Protein 1JI6 (pdb70)

Secondary structure (DSSP, 8-state):
-HHHHHHHHHHHHHHHTTSGGGGTTSSHHHHHHHHTS-TT-HHHHHHHHHTIIIII----HHHHHHHHHHHHHHHHHHHHHHHHHHHHHHS-GGG--HHHHHHHHHHHHHHHHHHHHHGGGGS-TT-HHHHHHHHHHHHHHHHHHHTHHHHHTTTTT--HHHHHHHHHHHHHHHHHHHHHHHHHHHHHHHHT--SSHHHHHHHHHHHHHHIIIIIHHHTTGGGG-TTTTTT-EE------EEPPPSS--TTTGGGSPPHHHHHTTSPPS---EEEEEEEEEEEEE--TTSTT-EEEEEEEEEEEEESTT----EEPPPEEPPPSS--EEEE-TT-EEEEEEEEEEEEE-TTS-EEEEEEEEEEEEEETTTTEEEEEEEE-S--SS-EEEEEHHHHS--S-SSS-HHHH--EEEEEEEEEEPSTT--EEEEEEEEETT--TT-BPPSSSEEEEEGGG-SEE-TTEEEE---SSSSS-EEEESS--S-SEEEEEB--HHHHS-EEEEEEEEEESS-EEEEEEETT--EEEEEE---S-TT----GGG-EEEE-S--EE--SS-EEEEEEE----TT--EEEEEEEEEE---

Nearest PDB structures (foldseek):
  1ji6-assembly1_A  TM=1.002E+00  e=0.000E+00  Bacillus thuringiensis
  6owk-assembly1_A  TM=9.479E-01  e=1.449E-57  Bacillus thuringiensis
  3eb7-assembly3_C  TM=9.322E-01  e=2.785E-53  Bacillus thuringiensis
  3eb7-assembly1_A  TM=9.259E-01  e=5.004E-53  Bacillus thuringiensis
  9buv-assembly1_A  TM=9.089E-01  e=1.122E-49  Bacillus thuringiensis

Organism: Bacillus thuringiensis (NCBI:txid1428)

B-factor: mean 31.9, std 12.59, range [3.58, 59.99]

Sequence (589 aa):
DAVGTGISVVGQILGVVGVPFAGALTSFYQSFLNTIWPSDADPWKAFMAQVEVLIDKKIEEYAKSKALAELQGLQNNFEDYVNALNSWKKTPLSLRSKRSQDRIRELFSQAESHFRNSMPSFAVSKFEVLFLPTYAQAANTHLLLLKDAQVFGEEWGYSSEDVAEFYHRQLKLTQQYTDHCVNWYNVGLNGLRGSTYDAWVKFNRFRREMTLTVLDLIVLFPFYDIRLYSKGVKTELTRDIFTDPIFSLNTLQEYGPTFLSIENSIRKPHLFDYLQGIEFHTRLQPGYFGKDSFNYWSGNYVETRPSIGSSKTITSPFYGDKSTEPVQKLSFDGQKVYRTIANTDVAAWPNGKVYLGVTKVDFSQYDDQKNETSTQTYDSKRNNGHVSAQDSIDQLPPETTDEPLEKAYSHQLNYAECFLMQDRRGTIPFFTWTHRSVDFFNTIDAEKITQLPVVKAYALSSGASIIEGPGFTGGNLLFLKESSNSIAKFKVTLNSAALLQRYRVRIRYASTTNLRLFVQNSNNDFLVIYINKTMNKDDDLTYQTFDLATTNSNMGFSGDKNELIIGAESFVSNEKIYIDKIEFIPVQL

Foldseek 3Di:
DQLLLLLQVLVLQLQLLQAFLSVLLHLSVVVVCVRCLDQVRPNQVCLLVVVCVLLVHHDDPVLVVLLVVLSNVLSVLSVVLSVLVVVVSPDDLVRDDLVSLVVSVVSLCVNLVSLVVSLVSLCDPPCHLSSQLVNQSSLLVSLLSLLNCVVCVVVSPHDPVRSVVSLVVLVVSLQVSLQSNLVSLCVSLVVLDDWFPVSQLSSQLSVQSSCSRHLSSSLSSVSNNCVVFRQGEQEFFFAKHWDGWWADCVVQRRFFDINCCVVVVDDAFAQDWAFFKKKWAKEKAAAPVRVQIWIATFWIKTWIAAFPPGGDIDIDDIFGDHHPDDIDMDTQHQKFFQKKWWWKAWHAHPVGQIAMHTQKMKGWIAHPVVRDIDIDMRGSPTHPDTDGTDIVCVSFPFNDDPDPCNGTGFWTWGDKHWDATPPRRGITIMTMITTPSDDSAQEDDLRGKYKDWQSSFRDADPQKDWHADSRNNSHIWIKGFWFFFFRTKHWHFYDPSQQVWKWWKKWKKFWQAWWWKWKAKPVGDIFIWTRGHQDHLPDDDGPSRIDIITGPDIGHDDDGGMMMGMGTDDDDGSIIMITTIMIIDTDDD

CATH classification: 1.20.190.10 (+2 more: 2.60.120.260, 2.100.10.10)

Structure (mmCIF, N/CA/C/O backbone):
data_1JI6
#
_entry.id   1JI6
#
_cell.length_a   122.440
_cell.length_b   131.810
_cell.length_c   105.700
_cell.angle_alpha   90.00
_cell.angle_beta   90.00
_cell.angle_gamma   90.00
#
_symmetry.space_group_name_H-M   'C 2 2 21'
#
loop_
_entity.id
_entity.type
_entity.pdbx_description
1 polymer 'PESTICIDIAL CRYSTAL PROTEIN CRY3BB'
2 water water
#
loop_
_atom_site.group_PDB
_atom_site.id
_atom_site.type_symbol
_atom_site.label_atom_id
_atom_site.label_alt_id
_atom_site.label_comp_id
_atom_site.label_asym_id
_atom_site.label_entity_id
_atom_site.label_seq_id
_atom_site.pdbx_PDB_ins_code
_atom_site.Cartn_x
_atom_site.Cartn_y
_atom_site.Cartn_z
_atom_site.occupancy
_atom_site.B_iso_or_equiv
_atom_site.auth_seq_id
_atom_site.auth_comp_id
_atom_site.auth_asym_id
_atom_site.auth_atom_id
_atom_site.pdbx_PDB_model_num
ATOM 1 N N . ASP A 1 1 ? 39.394 26.268 25.304 1.00 38.28 64 ASP A N 1
ATOM 2 C CA . ASP A 1 1 ? 38.061 26.294 24.617 1.00 42.80 64 ASP A CA 1
ATOM 3 C C . ASP A 1 1 ? 38.073 25.181 23.551 1.00 39.71 64 ASP A C 1
ATOM 4 O O . ASP A 1 1 ? 39.110 24.949 22.924 1.00 44.30 64 ASP A O 1
ATOM 9 N N . ALA A 1 2 ? 36.951 24.488 23.345 1.00 33.83 65 ALA A N 1
ATOM 10 C CA . ALA A 1 2 ? 36.912 23.414 22.358 1.00 27.62 65 ALA A CA 1
ATOM 11 C C . ALA A 1 2 ? 37.244 23.919 20.944 1.00 26.55 65 ALA A C 1
ATOM 12 O O . ALA A 1 2 ? 38.154 23.419 20.293 1.00 31.62 65 ALA A O 1
ATOM 14 N N . VAL A 1 3 ? 36.554 24.959 20.502 1.00 24.45 66 VAL A N 1
ATOM 15 C CA . VAL A 1 3 ? 36.792 25.547 19.183 1.00 23.79 66 VAL A CA 1
ATOM 16 C C . VAL A 1 3 ? 38.230 26.044 19.055 1.00 21.71 66 VAL A C 1
ATOM 17 O O . VAL A 1 3 ? 38.890 25.745 18.078 1.00 25.92 66 VAL A O 1
ATOM 21 N N . GLY A 1 4 ? 38.734 26.753 20.058 1.00 23.33 67 GLY A N 1
ATOM 22 C CA . GLY A 1 4 ? 40.107 27.248 20.008 1.00 22.11 67 GLY A CA 1
ATOM 23 C C . GLY A 1 4 ? 41.166 26.155 19.895 1.00 24.68 67 GLY A C 1
ATOM 24 O O . GLY A 1 4 ? 42.215 26.355 19.264 1.00 22.32 67 GLY A O 1
ATOM 25 N N . THR A 1 5 ? 40.908 24.998 20.511 1.00 24.41 68 THR A N 1
ATOM 26 C CA . THR A 1 5 ? 41.846 23.883 20.462 1.00 23.91 68 THR A CA 1
ATOM 27 C C . THR A 1 5 ? 41.733 23.333 19.060 1.00 21.64 68 THR A C 1
ATOM 28 O O . THR A 1 5 ? 42.735 23.198 18.374 1.00 19.18 68 THR A O 1
ATOM 32 N N . GLY A 1 6 ? 40.496 23.112 18.617 1.00 20.99 69 GLY A N 1
ATOM 33 C CA . GLY A 1 6 ? 40.249 22.593 17.280 1.00 22.25 69 GLY A CA 1
ATOM 34 C C . GLY A 1 6 ? 40.988 23.393 16.221 1.00 21.19 69 GLY A C 1
ATOM 35 O O . GLY A 1 6 ? 41.732 22.855 15.399 1.00 25.34 69 GLY A O 1
ATOM 36 N N . ILE A 1 7 ? 40.792 24.698 16.272 1.00 17.46 70 ILE A N 1
ATOM 37 C CA . ILE A 1 7 ? 41.408 25.627 15.361 1.00 12.77 70 ILE A CA 1
ATOM 38 C C . ILE A 1 7 ? 42.903 25.542 15.479 1.00 14.04 70 ILE A C 1
ATOM 39 O O . ILE A 1 7 ? 43.608 25.627 14.485 1.00 13.60 70 ILE A O 1
ATOM 44 N N . SER A 1 8 ? 43.393 25.340 16.688 1.00 17.11 71 SER A N 1
ATOM 45 C CA . SER A 1 8 ? 44.821 25.265 16.881 1.00 19.20 71 SER A CA 1
ATOM 46 C C . SER A 1 8 ? 45.434 23.981 16.329 1.00 19.89 71 SER A C 1
ATOM 47 O O . SER A 1 8 ? 46.544 23.987 15.803 1.00 24.73 71 SER A O 1
ATOM 50 N N . VAL A 1 9 ? 44.725 22.876 16.489 1.00 19.39 72 VAL A N 1
ATOM 51 C CA . VAL A 1 9 ? 45.157 21.569 16.003 1.00 19.09 72 VAL A CA 1
ATOM 52 C C . VAL A 1 9 ? 45.186 21.578 14.464 1.00 23.29 72 VAL A C 1
ATOM 53 O O . VAL A 1 9 ? 46.179 21.159 13.866 1.00 29.12 72 VAL A O 1
ATOM 57 N N . VAL A 1 10 ? 44.115 22.070 13.828 1.00 19.88 73 VAL A N 1
ATOM 58 C CA . VAL A 1 10 ? 44.048 22.128 12.373 1.00 18.34 73 VAL A CA 1
ATOM 59 C C . VAL A 1 10 ? 45.164 23.002 11.802 1.00 19.27 73 VAL A C 1
ATOM 60 O O . VAL A 1 10 ? 45.592 22.810 10.671 1.00 24.19 73 VAL A O 1
ATOM 64 N N . GLY A 1 11 ? 45.618 23.973 12.574 1.00 19.98 74 GLY A N 1
ATOM 65 C CA . GLY A 1 11 ? 46.716 24.804 12.139 1.00 16.95 74 GLY A CA 1
ATOM 66 C C . GLY A 1 11 ? 48.019 24.027 12.263 1.00 21.14 74 GLY A C 1
ATOM 67 O O . GLY A 1 11 ? 48.908 24.207 11.445 1.00 23.46 74 GLY A O 1
ATOM 68 N N . GLN A 1 12 ? 48.170 23.193 13.293 1.00 21.47 75 GLN A N 1
ATOM 69 C CA . GLN A 1 12 ? 49.415 22.409 13.455 1.00 25.72 75 GLN A CA 1
ATOM 70 C C . GLN A 1 12 ? 49.530 21.310 12.403 1.00 25.42 75 GLN A C 1
ATOM 71 O O . GLN A 1 12 ? 50.581 21.129 11.788 1.00 27.28 75 GLN A O 1
ATOM 77 N N . ILE A 1 13 ? 48.437 20.583 12.200 1.00 23.75 76 ILE A N 1
ATOM 78 C CA . ILE A 1 13 ? 48.381 19.518 11.207 1.00 23.59 76 ILE A CA 1
ATOM 79 C C . ILE A 1 13 ? 48.599 20.081 9.755 1.00 25.56 76 ILE A C 1
ATOM 80 O O . ILE A 1 13 ? 49.355 19.495 8.971 1.00 24.84 76 ILE A O 1
ATOM 85 N N . LEU A 1 14 ? 47.955 21.201 9.399 1.00 17.86 77 LEU A N 1
ATOM 86 C CA . LEU A 1 14 ? 48.124 21.793 8.069 1.00 18.99 77 LEU A CA 1
ATOM 87 C C . LEU A 1 14 ? 49.610 22.023 7.766 1.00 24.90 77 LEU A C 1
ATOM 88 O O . LEU A 1 14 ? 50.082 21.831 6.629 1.00 27.06 77 LEU A O 1
ATOM 93 N N . GLY A 1 15 ? 50.341 22.466 8.776 1.00 21.58 78 GLY A N 1
ATOM 94 C CA . GLY A 1 15 ? 51.752 22.702 8.586 1.00 24.48 78 GLY A CA 1
ATOM 95 C C . GLY A 1 15 ? 52.556 21.413 8.556 1.00 29.28 78 GLY A C 1
ATOM 96 O O . GLY A 1 15 ? 53.507 21.303 7.785 1.00 33.52 78 GLY A O 1
ATOM 97 N N . VAL A 1 16 ? 52.195 20.437 9.396 1.00 27.33 79 VAL A N 1
ATOM 98 C CA . VAL A 1 16 ? 52.932 19.174 9.444 1.00 20.96 79 VAL A CA 1
ATOM 99 C C . VAL A 1 16 ? 52.773 18.420 8.122 1.00 24.08 79 VAL A C 1
ATOM 100 O O . VAL A 1 16 ? 53.728 17.866 7.586 1.00 25.77 79 VAL A O 1
ATOM 104 N N . VAL A 1 17 ? 51.581 18.502 7.552 1.00 19.67 80 VAL A N 1
ATOM 105 C CA . VAL A 1 17 ? 51.270 17.859 6.290 1.00 20.10 80 VAL A CA 1
ATOM 106 C C . VAL A 1 17 ? 52.116 18.416 5.131 1.00 19.99 80 VAL A C 1
ATOM 107 O O . VAL A 1 17 ? 52.299 17.761 4.106 1.00 24.53 80 VAL A O 1
ATOM 111 N N . GLY A 1 18 ? 52.629 19.629 5.310 1.00 18.71 81 GLY A N 1
ATOM 112 C CA . GLY A 1 18 ? 53.452 20.276 4.309 1.00 13.72 81 GLY A CA 1
ATOM 113 C C . GLY A 1 18 ? 54.902 19.890 4.443 1.00 14.86 81 GLY A C 1
ATOM 114 O O . GLY A 1 18 ? 55.760 20.365 3.700 1.00 17.25 81 GLY A O 1
ATOM 115 N N . VAL A 1 19 ? 55.180 19.013 5.392 1.00 14.97 82 VAL A N 1
ATOM 116 C CA . VAL A 1 19 ? 56.536 18.539 5.640 1.00 15.97 82 VAL A CA 1
ATOM 117 C C . VAL A 1 19 ? 56.609 17.124 5.114 1.00 16.39 82 VAL A C 1
ATOM 118 O O . VAL A 1 19 ? 55.699 16.341 5.313 1.00 15.99 82 VAL A O 1
ATOM 122 N N . PRO A 1 20 ? 57.709 16.765 4.471 1.00 17.54 83 PRO A N 1
ATOM 123 C CA . PRO A 1 20 ? 57.856 15.417 3.933 1.00 21.54 83 PRO A CA 1
ATOM 124 C C . PRO A 1 20 ? 57.531 14.394 4.989 1.00 23.88 83 PRO A C 1
ATOM 125 O O . PRO A 1 20 ? 57.877 14.580 6.165 1.00 28.92 83 PRO A O 1
ATOM 129 N N . PHE A 1 21 ? 56.859 13.331 4.553 1.00 24.40 84 PHE A N 1
ATOM 130 C CA . PHE A 1 21 ? 56.443 12.229 5.395 1.00 23.86 84 PHE A CA 1
ATOM 131 C C . PHE A 1 21 ? 55.501 12.680 6.476 1.00 26.43 84 PHE A C 1
ATOM 132 O O . PHE A 1 21 ? 55.484 12.102 7.556 1.00 27.51 84 PHE A O 1
ATOM 140 N N . ALA A 1 22 ? 54.705 13.704 6.180 1.00 28.48 85 ALA A N 1
ATOM 141 C CA . ALA A 1 22 ? 53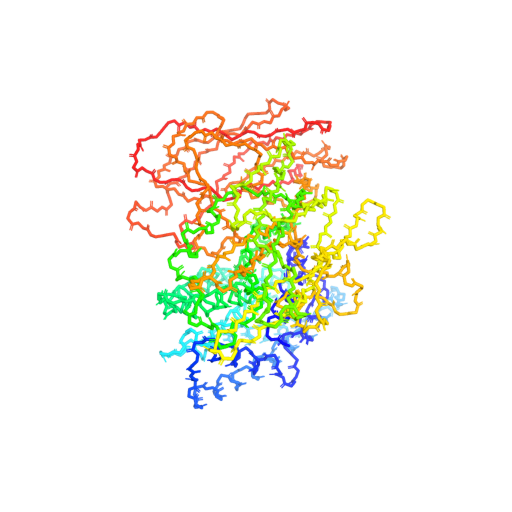.769 14.243 7.153 1.00 23.07 85 ALA A CA 1
ATOM 142 C C . ALA A 1 22 ? 54.549 14.571 8.446 1.00 23.54 85 ALA A C 1
ATOM 143 O O . ALA A 1 22 ? 54.126 14.231 9.551 1.00 24.32 85 ALA A O 1
ATOM 145 N N . GLY A 1 23 ? 55.711 15.207 8.276 1.00 24.62 86 GLY A N 1
ATOM 146 C CA . GLY A 1 23 ? 56.543 15.615 9.399 1.00 21.10 86 GLY A CA 1
ATOM 147 C C . GLY A 1 23 ? 56.995 14.526 10.343 1.00 23.39 86 GLY A C 1
ATOM 148 O O . GLY A 1 23 ? 57.447 14.817 11.431 1.00 25.59 86 GLY A O 1
ATOM 149 N N . ALA A 1 24 ? 56.927 13.275 9.909 1.00 23.23 87 ALA A N 1
ATOM 150 C CA . ALA A 1 24 ? 57.314 12.143 10.737 1.00 23.27 87 ALA A CA 1
ATOM 151 C C . ALA A 1 24 ? 58.724 12.191 11.249 1.00 26.90 87 ALA A C 1
ATOM 152 O O . ALA A 1 24 ? 59.029 11.486 12.203 1.00 30.13 87 ALA A O 1
ATOM 154 N N . LEU A 1 25 ? 59.587 12.998 10.634 1.00 22.99 88 LEU A N 1
ATOM 155 C CA . LEU A 1 25 ? 60.965 13.082 11.090 1.00 25.11 88 LEU A CA 1
ATOM 156 C C . LEU A 1 25 ? 61.312 14.346 11.854 1.00 31.86 88 LEU A C 1
ATOM 157 O O . LEU A 1 25 ? 62.498 14.618 12.102 1.00 36.60 88 LEU A O 1
ATOM 162 N N . THR A 1 26 ? 60.289 15.101 12.253 1.00 31.46 89 THR A N 1
ATOM 163 C CA . THR A 1 26 ? 60.479 16.349 12.999 1.00 28.60 89 THR A CA 1
ATOM 164 C C . THR A 1 26 ? 60.019 16.164 14.459 1.00 28.64 89 THR A C 1
ATOM 165 O O . THR A 1 26 ? 59.755 15.035 14.893 1.00 26.52 89 THR A O 1
ATOM 169 N N . SER A 1 27 ? 59.919 17.251 15.221 1.00 28.41 90 SER A N 1
ATOM 170 C CA . SER A 1 27 ? 59.498 17.124 16.622 1.00 30.98 90 SER A CA 1
ATOM 171 C C . SER A 1 27 ? 58.052 17.530 16.875 1.00 28.20 90 SER A C 1
ATOM 172 O O . SER A 1 27 ? 57.673 17.843 17.991 1.00 27.89 90 SER A O 1
ATOM 175 N N . PHE A 1 28 ? 57.253 17.493 15.820 1.00 25.94 91 PHE A N 1
ATOM 176 C CA . PHE A 1 28 ? 55.851 17.823 15.888 1.00 25.61 91 PHE A CA 1
ATOM 177 C C . PHE A 1 28 ? 55.171 17.162 17.084 1.00 25.80 91 PHE A C 1
ATOM 178 O O . PHE A 1 28 ? 54.473 17.843 17.835 1.00 35.87 91 PHE A O 1
ATOM 186 N N . TYR A 1 29 ? 55.404 15.872 17.315 1.00 23.14 92 TYR A N 1
ATOM 187 C CA . TYR A 1 29 ? 54.735 15.185 18.428 1.00 24.89 92 TYR A CA 1
ATOM 188 C C . TYR A 1 29 ? 54.756 15.880 19.778 1.00 25.67 92 TYR A C 1
ATOM 189 O O . TYR A 1 29 ? 53.822 15.723 20.570 1.00 24.26 92 TYR A O 1
ATOM 198 N N . GLN A 1 30 ? 55.791 16.677 20.020 1.00 28.20 93 GLN A N 1
ATOM 199 C CA . GLN A 1 30 ? 55.913 17.423 21.268 1.00 33.50 93 GLN A CA 1
ATOM 200 C C . GLN A 1 30 ? 54.809 18.467 21.382 1.00 33.40 93 GLN A C 1
ATOM 201 O O . GLN A 1 30 ? 54.144 18.544 22.423 1.00 35.50 93 GLN A O 1
ATOM 207 N N . SER A 1 31 ? 54.594 19.258 20.326 1.00 28.69 94 SER A N 1
ATOM 208 C CA . SER A 1 31 ? 53.538 20.272 20.360 1.00 25.67 94 SER A CA 1
ATOM 209 C C . SER A 1 31 ? 52.193 19.588 20.425 1.00 27.08 94 SER A C 1
ATOM 210 O O . SER A 1 31 ? 51.350 19.932 21.264 1.00 25.27 94 SER A O 1
ATOM 213 N N . PHE A 1 32 ? 52.021 18.588 19.561 1.00 26.01 95 PHE A N 1
ATOM 214 C CA . PHE A 1 32 ? 50.784 17.826 19.506 1.00 25.03 95 PHE A CA 1
ATOM 215 C C . PHE A 1 32 ? 50.406 17.247 20.901 1.00 25.13 95 PHE A C 1
ATOM 216 O O . PHE A 1 32 ? 49.237 17.289 21.291 1.00 25.28 95 PHE A O 1
ATOM 224 N N . LEU A 1 33 ? 51.384 16.761 21.671 1.00 26.14 96 LEU A N 1
ATOM 225 C CA . LEU A 1 33 ? 51.110 16.235 23.016 1.00 23.97 96 LEU A CA 1
ATOM 226 C C . LEU A 1 33 ? 50.594 17.321 23.947 1.00 25.43 96 LEU A C 1
ATOM 227 O O . LEU A 1 33 ? 49.590 17.126 24.644 1.00 24.02 96 LEU A O 1
ATOM 232 N N . ASN A 1 34 ? 51.268 18.468 23.962 1.00 27.82 97 ASN A N 1
ATOM 233 C CA . ASN A 1 34 ? 50.844 19.553 24.842 1.00 31.00 97 ASN A CA 1
ATOM 234 C C . ASN A 1 34 ? 49.428 20.005 24.524 1.00 34.58 97 ASN A C 1
ATOM 235 O O . ASN A 1 34 ? 48.642 20.309 25.424 1.00 37.95 97 ASN A O 1
ATOM 240 N N . THR A 1 35 ? 49.102 20.048 23.240 1.00 32.09 98 THR A N 1
ATOM 241 C CA . THR A 1 35 ? 47.807 20.516 22.824 1.00 30.09 98 THR A CA 1
ATOM 242 C C . THR A 1 35 ? 46.642 19.533 22.921 1.00 27.51 98 THR A C 1
ATOM 243 O O . THR A 1 35 ? 45.615 19.874 23.479 1.00 27.85 98 THR A O 1
ATOM 247 N N . ILE A 1 36 ? 46.789 18.315 22.418 1.00 26.60 99 ILE A N 1
ATOM 248 C CA . ILE A 1 36 ? 45.693 17.348 22.473 1.00 22.31 99 ILE A CA 1
ATOM 249 C C . ILE A 1 36 ? 45.830 16.262 23.565 1.00 27.12 99 ILE A C 1
ATOM 250 O O . ILE A 1 36 ? 44.828 15.861 24.178 1.00 22.77 99 ILE A O 1
ATOM 255 N N . TRP A 1 37 ? 47.054 15.824 23.872 1.00 28.34 100 TRP A N 1
ATOM 256 C CA . TRP A 1 37 ? 47.205 14.777 24.894 1.00 32.41 100 TRP A CA 1
ATOM 257 C C . TRP A 1 37 ? 47.899 15.181 26.198 1.00 33.67 100 TRP A C 1
ATOM 258 O O . TRP A 1 37 ? 48.764 14.463 26.687 1.00 30.53 100 TRP A O 1
ATOM 269 N N . PRO A 1 38 ? 47.453 16.289 26.821 1.00 38.86 101 PRO A N 1
ATOM 270 C CA . PRO A 1 38 ? 48.068 16.730 28.070 1.00 42.87 101 PRO A CA 1
ATOM 271 C C . PRO A 1 38 ? 47.636 15.782 29.188 1.00 45.27 101 PRO A C 1
ATOM 272 O O . PRO A 1 38 ? 46.549 15.185 29.112 1.00 47.69 101 PRO A O 1
ATOM 276 N N . SER A 1 39 ? 48.475 15.669 30.223 1.00 47.38 102 SER A N 1
ATOM 277 C CA . SER A 1 39 ? 48.225 14.781 31.358 1.00 48.96 102 SER A CA 1
ATOM 278 C C . SER A 1 39 ? 46.881 14.965 32.074 1.00 50.06 102 SER A C 1
ATOM 279 O O . SER A 1 39 ? 46.228 13.984 32.431 1.00 51.87 102 SER A O 1
ATOM 282 N N . ASP A 1 40 ? 46.460 16.206 32.287 1.00 48.71 103 ASP A N 1
ATOM 283 C CA . ASP A 1 40 ? 45.190 16.466 32.966 1.00 51.21 103 ASP A CA 1
ATOM 284 C C . ASP A 1 40 ? 43.923 16.163 32.153 1.00 50.51 103 ASP A C 1
ATOM 285 O O . ASP A 1 40 ? 42.820 16.208 32.695 1.00 54.33 103 ASP A O 1
ATOM 290 N N . ALA A 1 41 ? 44.075 15.918 30.855 1.00 47.94 104 ALA A N 1
ATOM 291 C CA . ALA A 1 41 ? 42.950 15.608 29.967 1.00 43.51 104 ALA A CA 1
ATOM 292 C C . ALA A 1 41 ? 41.867 16.671 29.930 1.00 41.50 104 ALA A C 1
ATOM 293 O O . ALA A 1 41 ? 40.688 16.374 29.703 1.00 37.86 104 ALA A O 1
ATOM 295 N N . ASP A 1 42 ? 42.270 17.919 30.124 1.00 41.58 105 ASP A N 1
ATOM 296 C CA . ASP A 1 42 ? 41.317 19.017 30.067 1.00 42.18 105 ASP A CA 1
ATOM 297 C C . ASP A 1 42 ? 40.633 19.118 28.697 1.00 38.13 105 ASP A C 1
ATOM 298 O O . ASP A 1 42 ? 39.392 19.165 28.614 1.00 37.81 105 ASP A O 1
ATOM 303 N N . PRO A 1 43 ? 41.425 19.066 27.608 1.00 32.87 106 PRO A N 1
ATOM 304 C CA . PRO A 1 43 ? 40.856 19.161 26.258 1.00 28.69 106 PRO A CA 1
ATOM 305 C C . PRO A 1 43 ? 39.632 18.265 26.041 1.00 28.67 106 PRO A C 1
ATOM 306 O O . PRO A 1 43 ? 38.622 18.692 25.493 1.00 37.17 106 PRO A O 1
ATOM 310 N N . TRP A 1 44 ? 39.715 17.030 26.504 1.00 24.16 107 TRP A N 1
ATOM 311 C CA . TRP A 1 44 ? 38.645 16.073 26.316 1.00 23.99 107 TRP A CA 1
ATOM 312 C C . TRP A 1 44 ? 37.340 16.448 26.961 1.00 23.95 107 TRP A C 1
ATOM 313 O O . TRP A 1 44 ? 36.293 16.402 26.321 1.00 20.88 107 TRP A O 1
ATOM 324 N N . LYS A 1 45 ? 37.402 16.892 28.204 1.00 30.12 108 LYS A N 1
ATOM 325 C CA . LYS A 1 45 ? 36.188 17.276 28.909 1.00 32.08 108 LYS A CA 1
ATOM 326 C C . LYS A 1 45 ? 35.508 18.395 28.136 1.00 28.67 108 LYS A C 1
ATOM 327 O O . LYS A 1 45 ? 34.282 18.500 28.136 1.00 29.74 108 LYS A O 1
ATOM 333 N N . ALA A 1 46 ? 36.314 19.194 27.445 1.00 24.25 109 ALA A N 1
ATOM 334 C CA . ALA A 1 46 ? 35.820 20.298 26.621 1.00 25.75 109 ALA A CA 1
ATOM 335 C C . ALA A 1 46 ? 35.097 19.798 25.365 1.00 26.23 109 ALA A C 1
ATOM 336 O O . ALA A 1 46 ? 34.065 20.345 24.967 1.00 29.00 109 ALA A O 1
ATOM 338 N N . PHE A 1 47 ? 35.666 18.798 24.707 1.00 23.26 110 PHE A N 1
ATOM 339 C CA . PHE A 1 47 ? 35.032 18.241 23.532 1.00 21.70 110 PHE A CA 1
ATOM 340 C C . PHE A 1 47 ? 33.792 17.466 23.965 1.00 26.06 110 PHE A C 1
ATOM 341 O O . PHE A 1 47 ? 32.770 17.509 23.298 1.00 30.26 110 PHE A O 1
ATOM 349 N N . MET A 1 48 ? 33.892 16.773 25.097 1.00 28.93 111 MET A N 1
ATOM 350 C CA . MET A 1 48 ? 32.796 15.987 25.655 1.00 30.09 111 MET A CA 1
ATOM 351 C C . MET A 1 48 ? 31.620 16.868 26.060 1.00 32.77 111 MET A C 1
ATOM 352 O O . MET A 1 48 ? 30.493 16.378 26.172 1.00 38.07 111 MET A O 1
ATOM 357 N N . ALA A 1 49 ? 31.884 18.154 26.308 1.00 33.77 112 ALA A N 1
ATOM 358 C CA . ALA A 1 49 ? 30.848 19.110 26.733 1.00 33.90 112 ALA A CA 1
ATOM 359 C C . ALA A 1 49 ? 30.384 20.035 25.606 1.00 34.28 112 ALA A C 1
ATOM 360 O O . ALA A 1 49 ? 29.295 20.632 25.672 1.00 33.77 112 ALA A O 1
ATOM 362 N N . GLN A 1 50 ? 31.186 20.091 24.549 1.00 28.26 113 GLN A N 1
ATOM 363 C CA . GLN A 1 50 ? 30.920 20.971 23.444 1.00 21.99 113 GLN A CA 1
ATOM 364 C C . GLN A 1 50 ? 29.602 20.775 22.729 1.00 21.37 113 GLN A C 1
ATOM 365 O O . GLN A 1 50 ? 28.895 21.728 22.428 1.00 19.15 113 GLN A O 1
ATOM 371 N N . VAL A 1 51 ? 29.246 19.538 22.465 1.00 23.20 114 VAL A N 1
ATOM 372 C CA . VAL A 1 51 ? 28.035 19.311 21.720 1.00 22.12 114 VAL A CA 1
ATOM 373 C C . VAL A 1 51 ? 26.794 19.261 22.604 1.00 25.97 114 VAL A C 1
ATOM 374 O O . VAL A 1 51 ? 25.705 19.604 22.154 1.00 29.44 114 VAL A O 1
ATOM 378 N N . GLU A 1 52 ? 26.953 18.882 23.865 1.00 26.65 115 GLU A N 1
ATOM 379 C CA . GLU A 1 52 ? 25.827 18.838 24.779 1.00 23.11 115 GLU A CA 1
ATOM 380 C C . GLU A 1 52 ? 25.204 20.216 24.722 1.00 25.41 115 GLU A C 1
ATOM 381 O O . GLU A 1 52 ? 24.001 20.348 24.532 1.00 23.81 115 GLU A O 1
ATOM 387 N N . VAL A 1 53 ? 26.067 21.233 24.769 1.00 26.44 116 VAL A N 1
ATOM 388 C CA . VAL A 1 53 ? 25.684 22.658 24.708 1.00 28.12 116 VAL A CA 1
ATOM 389 C C . VAL A 1 53 ? 25.039 23.082 23.358 1.00 33.20 116 VAL A C 1
ATOM 390 O O . VAL A 1 53 ? 24.259 24.047 23.305 1.00 33.06 116 VAL A O 1
ATOM 394 N N . LEU A 1 54 ? 25.375 22.377 22.276 1.00 35.73 117 LEU A N 1
ATOM 395 C CA . LEU A 1 54 ? 24.844 22.695 20.951 1.00 34.21 117 LEU A CA 1
ATOM 396 C C . LEU A 1 54 ? 23.504 22.055 20.650 1.00 33.70 117 LEU A C 1
ATOM 397 O O . LEU A 1 54 ? 22.643 22.694 20.053 1.00 37.67 117 LEU A O 1
ATOM 402 N N . ILE A 1 55 ? 23.321 20.791 20.995 1.00 31.44 118 ILE A N 1
ATOM 403 C CA . ILE A 1 55 ? 22.034 20.184 20.715 1.00 32.62 118 ILE A CA 1
ATOM 404 C C . ILE A 1 55 ? 21.190 20.203 21.971 1.00 34.57 118 ILE A C 1
ATOM 405 O O . ILE A 1 55 ? 20.021 19.834 21.953 1.00 34.51 118 ILE A O 1
ATOM 410 N N . ASP A 1 56 ? 21.780 20.682 23.054 1.00 39.29 119 ASP A N 1
ATOM 411 C CA . ASP A 1 56 ? 21.100 20.736 24.341 1.00 47.69 119 ASP A CA 1
ATOM 412 C C . ASP A 1 56 ? 20.657 19.370 24.901 1.00 48.11 119 ASP A C 1
ATOM 413 O O . ASP A 1 56 ? 19.516 19.176 25.338 1.00 50.29 119 ASP A O 1
ATOM 418 N N . LYS A 1 57 ? 21.497 18.480 24.806 1.00 46.10 120 LYS A N 1
ATOM 419 C CA . LYS A 1 57 ? 21.352 17.090 25.257 1.00 46.40 120 LYS A CA 1
ATOM 420 C C . LYS A 1 57 ? 22.557 16.705 26.091 1.00 44.53 120 LYS A C 1
ATOM 421 O O . LYS A 1 57 ? 23.541 17.455 26.171 1.00 40.90 120 LYS A O 1
ATOM 427 N N . LYS A 1 58 ? 22.426 15.477 26.619 1.00 46.34 121 LYS A N 1
ATOM 428 C CA . LYS A 1 58 ? 23.537 15.052 27.480 1.00 50.06 121 LYS A CA 1
ATOM 429 C C . LYS A 1 58 ? 23.875 13.579 27.240 1.00 47.85 121 LYS A C 1
ATOM 430 O O . LYS A 1 58 ? 23.007 12.788 26.823 1.00 49.55 121 LYS A O 1
ATOM 436 N N . ILE A 1 59 ? 25.144 13.297 27.513 1.00 45.45 122 ILE A N 1
ATOM 437 C CA . ILE A 1 59 ? 25.709 11.944 27.449 1.00 45.25 122 ILE A CA 1
ATOM 438 C C . ILE A 1 59 ? 25.600 11.307 28.827 1.00 44.78 122 ILE A C 1
ATOM 439 O O . ILE A 1 59 ? 26.016 11.910 29.832 1.00 42.17 122 ILE A O 1
ATOM 444 N N . GLU A 1 60 ? 24.991 10.194 28.921 1.00 43.75 123 GLU A N 1
ATOM 445 C CA . GLU A 1 60 ? 24.837 9.609 30.230 1.00 48.50 123 GLU A CA 1
ATOM 446 C C . GLU A 1 60 ? 26.192 9.459 30.898 1.00 49.01 123 GLU A C 1
ATOM 447 O O . GLU A 1 60 ? 27.219 9.328 30.231 1.00 50.84 123 GLU A O 1
ATOM 453 N N . GLU A 1 61 ? 26.169 9.472 32.224 1.00 49.64 124 GLU A N 1
ATOM 454 C CA . GLU A 1 61 ? 27.361 9.337 33.040 1.00 51.78 124 GLU A CA 1
ATOM 455 C C . GLU A 1 61 ? 28.188 8.089 32.709 1.00 48.22 124 GLU A C 1
ATOM 456 O O . GLU A 1 61 ? 29.405 8.190 32.543 1.00 46.30 124 GLU A O 1
ATOM 462 N N . TYR A 1 62 ? 27.549 6.921 32.629 1.00 45.91 125 TYR A N 1
ATOM 463 C CA . TYR A 1 62 ? 28.278 5.693 32.330 1.00 47.30 125 TYR A CA 1
ATOM 464 C C . TYR A 1 62 ? 29.144 5.890 31.106 1.00 46.76 125 TYR A C 1
ATOM 465 O O . TYR A 1 62 ? 30.369 5.912 31.193 1.00 46.68 125 TYR A O 1
ATOM 474 N N . ALA A 1 63 ? 28.481 6.209 30.003 1.00 44.38 126 ALA A N 1
ATOM 475 C CA . ALA A 1 63 ? 29.113 6.396 28.724 1.00 38.31 126 ALA A CA 1
ATOM 476 C C . ALA A 1 63 ? 30.217 7.438 28.771 1.00 37.95 126 ALA A C 1
ATOM 477 O O . ALA A 1 63 ? 31.296 7.227 28.227 1.00 40.84 126 ALA A O 1
ATOM 479 N N . LYS A 1 64 ? 29.975 8.522 29.493 1.00 36.88 127 LYS A N 1
ATOM 480 C CA . LYS A 1 64 ? 30.922 9.624 29.595 1.00 36.23 127 LYS A CA 1
ATOM 481 C C . LYS A 1 64 ? 32.177 9.303 30.432 1.00 36.66 127 LYS A C 1
ATOM 482 O O . LYS A 1 64 ? 33.275 9.773 30.124 1.00 38.87 127 LYS A O 1
ATOM 488 N N . SER A 1 65 ? 32.058 8.483 31.469 1.00 37.99 128 SER A N 1
ATOM 489 C CA . SER A 1 65 ? 33.250 8.194 32.263 1.00 39.43 128 SER A CA 1
ATOM 490 C C . SER A 1 65 ? 34.093 7.104 31.614 1.00 36.28 128 SER A C 1
ATOM 491 O O . SER A 1 65 ? 35.324 7.125 31.682 1.00 35.96 128 SER A O 1
ATOM 494 N N . LYS A 1 66 ? 33.421 6.187 30.932 1.00 34.47 129 LYS A N 1
ATOM 495 C CA . LYS A 1 66 ? 34.097 5.103 30.238 1.00 35.70 129 LYS A CA 1
ATOM 496 C C . LYS A 1 66 ? 35.006 5.750 29.177 1.00 32.44 129 LYS A C 1
ATOM 497 O O . LYS A 1 66 ? 36.195 5.427 29.069 1.00 31.48 129 LYS A O 1
ATOM 503 N N . ALA A 1 67 ? 34.458 6.718 28.449 1.00 28.75 130 ALA A N 1
ATOM 504 C CA . ALA A 1 67 ? 35.215 7.417 27.426 1.00 22.67 130 ALA A CA 1
ATOM 505 C C . ALA A 1 67 ? 36.432 8.109 28.026 1.00 21.42 130 ALA A C 1
ATOM 506 O O . ALA A 1 67 ? 37.532 7.944 27.522 1.00 24.53 130 ALA A O 1
ATOM 508 N N . LEU A 1 68 ? 36.262 8.878 29.094 1.00 22.00 131 LEU A N 1
ATOM 509 C CA . LEU A 1 68 ? 37.418 9.535 29.708 1.00 19.76 131 LEU A CA 1
ATOM 510 C C . LEU A 1 68 ? 38.502 8.543 30.166 1.00 21.53 131 LEU A C 1
ATOM 511 O O . LEU A 1 68 ? 39.701 8.849 30.169 1.00 25.62 131 LEU A O 1
ATOM 516 N N . ALA A 1 69 ? 38.071 7.354 30.560 1.00 20.98 132 ALA A N 1
ATOM 517 C CA . ALA A 1 69 ? 38.982 6.303 31.007 1.00 22.74 132 ALA A CA 1
ATOM 518 C C . ALA A 1 69 ? 39.814 5.769 29.843 1.00 25.65 132 ALA A C 1
ATOM 519 O O . ALA A 1 69 ? 41.048 5.647 29.954 1.00 28.76 132 ALA A O 1
ATOM 521 N N . GLU A 1 70 ? 39.133 5.413 28.750 1.00 20.78 133 GLU A N 1
ATOM 522 C CA . GLU A 1 70 ? 39.811 4.917 27.565 1.00 15.85 133 GLU A CA 1
ATOM 523 C C . GLU A 1 70 ? 40.812 5.951 27.134 1.00 18.96 133 GLU A C 1
ATOM 524 O O . GLU A 1 70 ? 41.963 5.629 26.837 1.00 22.68 133 GLU A O 1
ATOM 530 N N . LEU A 1 71 ? 40.383 7.210 27.179 1.00 22.58 134 LEU A N 1
ATOM 531 C CA . LEU A 1 71 ? 41.227 8.353 26.821 1.00 24.49 134 LEU A CA 1
ATOM 532 C C . LEU A 1 71 ? 42.446 8.488 27.742 1.00 25.41 134 LEU A C 1
ATOM 533 O O . LEU A 1 71 ? 43.498 8.955 27.307 1.00 29.24 134 LEU A O 1
ATOM 538 N N . GLN A 1 72 ? 42.320 8.088 29.007 1.00 25.84 135 GLN A N 1
ATOM 539 C CA . GLN A 1 72 ? 43.455 8.176 29.919 1.00 24.80 135 GLN A CA 1
ATOM 540 C C . GLN A 1 72 ? 44.491 7.142 29.542 1.00 21.70 135 GLN A C 1
ATOM 541 O O . GLN A 1 72 ? 45.695 7.423 29.550 1.00 22.51 135 GLN A O 1
ATOM 547 N N . GLY A 1 73 ? 44.027 5.936 29.239 1.00 18.49 136 GLY A N 1
ATOM 548 C CA . GLY A 1 73 ? 44.943 4.879 28.827 1.00 21.88 136 GLY A CA 1
ATOM 549 C C . GLY A 1 73 ? 45.642 5.201 27.505 1.00 21.64 136 GLY A C 1
ATOM 550 O O . GLY A 1 73 ? 46.825 4.933 27.334 1.00 24.29 136 GLY A O 1
ATOM 551 N N . LEU A 1 74 ? 44.905 5.810 26.585 1.00 15.88 137 LEU A N 1
ATOM 552 C CA . LEU A 1 74 ? 45.435 6.187 25.287 1.00 18.30 137 LEU A CA 1
ATOM 553 C C . LEU A 1 74 ? 46.511 7.256 25.403 1.00 16.22 137 LEU A C 1
ATOM 554 O O . LEU A 1 74 ? 47.553 7.167 24.766 1.00 20.88 137 LEU A O 1
ATOM 559 N N . GLN A 1 75 ? 46.267 8.273 26.214 1.00 18.13 138 GLN A N 1
ATOM 560 C CA . GLN A 1 75 ? 47.249 9.340 26.373 1.00 20.64 138 GLN A CA 1
ATOM 561 C C . GLN A 1 75 ? 48.548 8.745 26.877 1.00 23.24 138 GLN A C 1
ATOM 562 O O . GLN A 1 75 ? 49.623 9.033 26.361 1.00 23.39 138 GLN A O 1
ATOM 568 N N . ASN A 1 76 ? 48.433 7.837 27.832 1.00 23.15 139 ASN A N 1
ATOM 569 C CA . ASN A 1 76 ? 49.607 7.210 28.399 1.00 23.86 139 ASN A CA 1
ATOM 570 C C . ASN A 1 76 ? 50.431 6.437 27.348 1.00 27.89 139 ASN A C 1
ATOM 571 O O . ASN A 1 76 ? 51.631 6.696 27.134 1.00 26.53 139 ASN A O 1
ATOM 576 N N . ASN A 1 77 ? 49.787 5.472 26.697 1.00 26.20 140 ASN A N 1
ATOM 577 C CA . ASN A 1 77 ? 50.434 4.662 25.670 1.00 24.09 140 ASN A CA 1
ATOM 578 C C . ASN A 1 77 ? 51.112 5.530 24.622 1.00 27.30 140 ASN A C 1
ATOM 579 O O . ASN A 1 77 ? 52.286 5.317 24.269 1.00 29.17 140 ASN A O 1
ATOM 584 N N . PHE A 1 78 ? 50.343 6.497 24.119 1.00 28.96 141 PHE A N 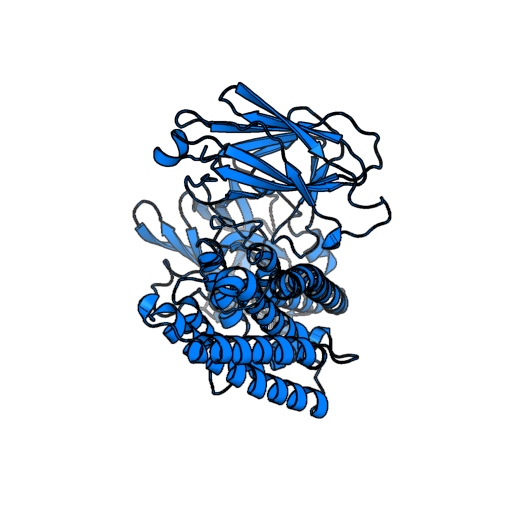1
ATOM 585 C CA . PHE A 1 78 ? 50.784 7.413 23.091 1.00 24.88 141 PHE A CA 1
ATOM 586 C C . PHE A 1 78 ? 51.970 8.243 23.530 1.00 25.94 141 PHE A C 1
ATOM 587 O O . PHE A 1 78 ? 52.938 8.399 22.782 1.00 28.36 141 PHE A O 1
ATOM 595 N N . GLU A 1 79 ? 51.929 8.761 24.747 1.00 25.54 142 GLU A N 1
ATOM 596 C CA . GLU A 1 79 ? 53.061 9.550 25.216 1.00 25.86 142 GLU A CA 1
ATOM 597 C C . GLU A 1 79 ? 54.270 8.607 25.390 1.00 24.18 142 GLU A C 1
ATOM 598 O O . GLU A 1 79 ? 55.393 8.942 25.023 1.00 21.99 142 GLU A O 1
ATOM 604 N N . ASP A 1 80 ? 54.024 7.405 25.896 1.00 26.84 143 ASP A N 1
ATOM 605 C CA . ASP A 1 80 ? 55.074 6.426 26.102 1.00 22.01 143 ASP A CA 1
ATOM 606 C C . ASP A 1 80 ? 55.787 6.241 24.790 1.00 23.16 143 ASP A C 1
ATOM 607 O O . ASP A 1 80 ? 56.996 6.430 24.705 1.00 28.71 143 ASP A O 1
ATOM 612 N N . TYR A 1 81 ? 55.009 5.968 23.745 1.00 22.74 144 TYR A N 1
ATOM 613 C CA . TYR A 1 81 ? 55.519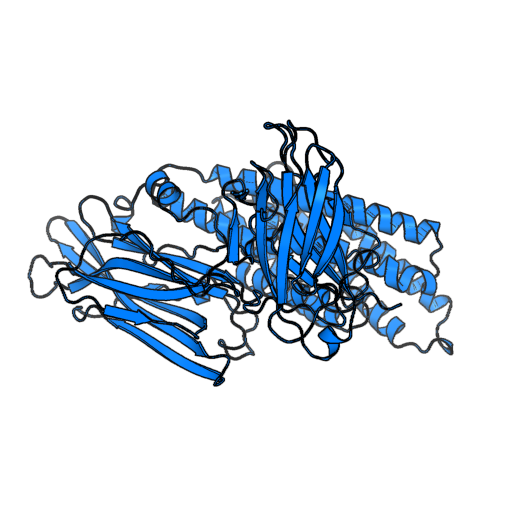 5.763 22.387 1.00 17.66 144 TYR A CA 1
ATOM 614 C C . TYR A 1 81 ? 56.323 6.939 21.895 1.00 14.78 144 TYR A C 1
ATOM 615 O O . TYR A 1 81 ? 57.433 6.763 21.423 1.00 17.62 144 TYR A O 1
ATOM 624 N N . VAL A 1 82 ? 55.769 8.143 21.966 1.00 17.43 145 VAL A N 1
ATOM 625 C CA . VAL A 1 82 ? 56.504 9.300 21.481 1.00 15.95 145 VAL A CA 1
ATOM 626 C C . VAL A 1 82 ? 57.899 9.455 22.073 1.00 22.85 145 VAL A C 1
ATOM 627 O O . VAL A 1 82 ? 58.834 9.859 21.365 1.00 20.18 145 VAL A O 1
ATOM 631 N N . ASN A 1 83 ? 58.044 9.110 23.356 1.00 23.93 146 ASN A N 1
ATOM 632 C CA . ASN A 1 83 ? 59.332 9.197 24.043 1.00 24.15 146 ASN A CA 1
ATOM 633 C C . ASN A 1 83 ? 60.269 8.128 23.557 1.00 18.87 146 ASN A C 1
ATOM 634 O O . ASN A 1 83 ? 61.433 8.391 23.311 1.00 21.71 146 ASN A O 1
ATOM 639 N N . ALA A 1 84 ? 59.767 6.918 23.409 1.00 16.07 147 ALA A N 1
ATOM 640 C CA . ALA A 1 84 ? 60.589 5.856 22.870 1.00 18.98 147 ALA A CA 1
ATOM 641 C C . ALA A 1 84 ? 60.999 6.283 21.459 1.00 25.29 147 ALA A C 1
ATOM 642 O O . ALA A 1 84 ? 62.113 5.999 21.027 1.00 29.87 147 ALA A O 1
ATOM 644 N N . LEU A 1 85 ? 60.135 7.029 20.768 1.00 27.32 148 LEU A N 1
ATOM 645 C CA . LEU A 1 85 ? 60.426 7.455 19.399 1.00 27.63 148 LEU A CA 1
ATOM 646 C C . LEU A 1 85 ? 61.486 8.525 19.296 1.00 24.84 148 LEU A C 1
ATOM 647 O O . LEU A 1 85 ? 62.330 8.451 18.427 1.00 28.88 148 LEU A O 1
ATOM 652 N N . ASN A 1 86 ? 61.484 9.508 20.181 1.00 30.03 149 ASN A N 1
ATOM 653 C CA . ASN A 1 86 ? 62.514 10.539 20.095 1.00 32.87 149 ASN A CA 1
ATOM 654 C C . ASN A 1 86 ? 63.898 9.922 20.276 1.00 28.61 149 ASN A C 1
ATOM 655 O O . ASN A 1 86 ? 64.853 10.306 19.600 1.00 25.32 149 ASN A O 1
ATOM 660 N N . SER A 1 87 ? 63.960 8.922 21.151 1.00 26.74 150 SER A N 1
ATOM 661 C CA . SER A 1 87 ? 65.176 8.169 21.447 1.00 26.73 150 SER A CA 1
ATOM 662 C C . SER A 1 87 ? 65.668 7.532 20.167 1.00 26.57 150 SER A C 1
ATOM 663 O O . SER A 1 87 ? 66.768 7.819 19.696 1.00 29.66 150 SER A O 1
ATOM 666 N N . TRP A 1 88 ? 64.823 6.673 19.605 1.00 22.85 151 TRP A N 1
ATOM 667 C CA . TRP A 1 88 ? 65.105 5.955 18.368 1.00 24.77 151 TRP A CA 1
ATOM 668 C C . TRP A 1 88 ? 65.629 6.862 17.279 1.00 26.91 151 TRP A C 1
ATOM 669 O O . TRP A 1 88 ? 66.564 6.519 16.540 1.00 28.97 151 TRP A O 1
ATOM 680 N N . LYS A 1 89 ? 64.976 8.003 17.133 1.00 29.56 152 LYS A N 1
ATOM 681 C CA . LYS A 1 89 ? 65.378 8.937 16.115 1.00 27.83 152 LYS A CA 1
ATOM 682 C C . LYS A 1 89 ? 66.767 9.490 16.354 1.00 27.87 152 LYS A C 1
ATOM 683 O O . LYS A 1 89 ? 67.470 9.768 15.393 1.00 27.47 152 LYS A O 1
ATOM 689 N N . LYS A 1 90 ? 67.136 9.682 17.622 1.00 32.20 153 LYS A N 1
ATOM 690 C CA . LYS A 1 90 ? 68.447 10.213 18.004 1.00 39.39 153 LYS A CA 1
ATOM 691 C C . LYS A 1 90 ? 69.583 9.210 17.995 1.00 36.42 153 LYS A C 1
ATOM 692 O O . LYS A 1 90 ? 70.747 9.593 17.989 1.00 38.70 153 LYS A O 1
ATOM 698 N N . THR A 1 91 ? 69.252 7.932 18.069 1.00 35.25 154 THR A N 1
ATOM 699 C CA . THR A 1 91 ? 70.256 6.885 18.117 1.00 31.58 154 THR A CA 1
ATOM 700 C C . THR A 1 91 ? 71.044 6.665 16.827 1.00 32.26 154 THR A C 1
ATOM 701 O O . THR A 1 91 ? 70.459 6.419 15.764 1.00 34.34 154 THR A O 1
ATOM 705 N N . PRO A 1 92 ? 72.385 6.806 16.888 1.00 32.37 155 PRO A N 1
ATOM 706 C CA . PRO A 1 92 ? 73.182 6.590 15.677 1.00 30.63 155 PRO A CA 1
ATOM 707 C C . PRO A 1 92 ? 72.865 5.168 15.222 1.00 29.37 155 PRO A C 1
ATOM 708 O O . PRO A 1 92 ? 72.578 4.315 16.059 1.00 30.14 155 PRO A O 1
ATOM 712 N N . LEU A 1 93 ? 72.901 4.924 13.913 1.00 35.52 156 LEU A N 1
ATOM 713 C CA . LEU A 1 93 ? 72.631 3.601 13.338 1.00 37.17 156 LEU A CA 1
ATOM 714 C C . LEU A 1 93 ? 73.451 2.570 14.071 1.00 38.68 156 LEU A C 1
ATOM 715 O O . LEU A 1 93 ? 72.917 1.623 14.641 1.00 41.54 156 LEU A O 1
ATOM 720 N N . SER A 1 94 ? 74.759 2.797 14.086 1.00 38.29 157 SER A N 1
ATOM 721 C CA . SER A 1 94 ? 75.721 1.929 14.762 1.00 35.68 157 SER A CA 1
ATOM 722 C C . SER A 1 94 ? 75.347 1.570 16.204 1.00 33.40 157 SER A C 1
ATOM 723 O O . SER A 1 94 ? 75.754 0.533 16.716 1.00 33.61 157 SER A O 1
ATOM 726 N N . LEU A 1 95 ? 74.570 2.421 16.860 1.00 30.38 158 LEU A N 1
ATOM 727 C CA . LEU A 1 95 ? 74.209 2.152 18.233 1.00 32.93 158 LEU A CA 1
ATOM 728 C C . LEU A 1 95 ? 72.828 1.562 18.428 1.00 34.60 158 LEU A C 1
ATOM 729 O O . LEU A 1 95 ? 72.408 1.357 19.567 1.00 42.65 158 LEU A O 1
ATOM 734 N N . ARG A 1 96 ? 72.103 1.324 17.343 1.00 34.50 159 ARG A N 1
ATOM 735 C CA . ARG A 1 96 ? 70.766 0.731 17.446 1.00 35.97 159 ARG A CA 1
ATOM 736 C C . ARG A 1 96 ? 70.830 -0.786 17.680 1.00 35.55 159 ARG A C 1
ATOM 737 O O . ARG A 1 96 ? 71.375 -1.524 16.862 1.00 39.76 159 ARG A O 1
ATOM 745 N N . SER A 1 97 ? 70.225 -1.251 18.766 1.00 30.58 160 SER A N 1
ATOM 746 C CA . SER A 1 97 ? 70.244 -2.657 19.125 1.00 25.84 160 SER A CA 1
ATOM 747 C C . SER A 1 97 ? 68.927 -3.357 18.876 1.00 27.73 160 SER A C 1
ATOM 748 O O . SER A 1 97 ? 67.909 -2.707 18.676 1.00 31.14 160 SER A O 1
ATOM 751 N N . LYS A 1 98 ? 68.939 -4.685 18.964 1.00 29.43 161 LYS A N 1
ATOM 752 C CA . LYS A 1 98 ? 67.728 -5.480 18.789 1.00 32.46 161 LYS A CA 1
ATOM 753 C C . LYS A 1 98 ? 66.796 -5.172 19.948 1.00 31.23 161 LYS A C 1
ATOM 754 O O . LYS A 1 98 ? 65.574 -5.265 19.824 1.00 31.03 161 LYS A O 1
ATOM 760 N N . ARG A 1 99 ? 67.389 -4.810 21.081 1.00 29.25 162 ARG A N 1
ATOM 761 C CA . ARG A 1 99 ? 66.627 -4.467 22.265 1.00 26.91 162 ARG A CA 1
ATOM 762 C C . ARG A 1 99 ? 65.799 -3.224 21.924 1.00 26.31 162 ARG A C 1
ATOM 763 O O . ARG A 1 99 ? 64.597 -3.182 22.196 1.00 22.86 162 ARG A O 1
ATOM 771 N N . SER A 1 100 ? 66.431 -2.237 21.291 1.00 25.97 163 SER A N 1
ATOM 772 C CA . SER A 1 100 ? 65.735 -1.012 20.903 1.00 31.71 163 SER A CA 1
ATOM 773 C C . SER A 1 100 ? 64.590 -1.358 19.969 1.00 34.02 163 SER A C 1
ATOM 774 O O . SER A 1 100 ? 63.465 -0.942 20.192 1.00 36.22 163 SER A O 1
ATOM 777 N N . GLN A 1 101 ? 64.892 -2.112 18.915 1.00 33.52 164 GLN A N 1
ATOM 778 C CA . GLN A 1 101 ? 63.899 -2.530 17.927 1.00 31.89 164 GLN A CA 1
ATOM 779 C C . GLN A 1 101 ? 62.696 -3.204 18.543 1.00 27.99 164 GLN A C 1
ATOM 780 O O . GLN A 1 101 ? 61.582 -2.744 18.377 1.00 27.23 164 GLN A O 1
ATOM 786 N N . ASP A 1 102 ? 62.938 -4.321 19.215 1.00 27.62 165 ASP A N 1
ATOM 787 C CA . ASP A 1 102 ? 61.886 -5.073 19.878 1.00 29.49 165 ASP A CA 1
ATOM 788 C C . ASP A 1 102 ? 61.034 -4.129 20.737 1.00 28.87 165 ASP A C 1
ATOM 789 O O . ASP A 1 102 ? 59.802 -4.183 20.693 1.00 34.09 165 ASP A O 1
ATOM 794 N N . ARG A 1 103 ? 61.692 -3.272 21.509 1.00 25.92 166 ARG A N 1
ATOM 795 C CA . ARG A 1 103 ? 61.004 -2.348 22.387 1.00 28.05 166 ARG A CA 1
ATOM 796 C C . ARG A 1 103 ? 60.147 -1.289 21.660 1.00 27.22 166 ARG A C 1
ATOM 797 O O . ARG A 1 103 ? 58.943 -1.203 21.891 1.00 27.38 166 ARG A O 1
ATOM 805 N N . ILE A 1 104 ? 60.737 -0.499 20.773 1.00 24.06 167 ILE A N 1
ATOM 806 C CA . ILE A 1 104 ? 59.966 0.487 20.035 1.00 23.91 167 ILE A CA 1
ATOM 807 C C . ILE A 1 104 ? 58.747 -0.183 19.344 1.00 27.95 167 ILE A C 1
ATOM 808 O O . ILE A 1 104 ? 57.632 0.326 19.451 1.00 29.13 167 ILE A O 1
ATOM 813 N N . ARG A 1 105 ? 58.916 -1.341 18.702 1.00 28.25 168 ARG A N 1
ATOM 814 C CA . ARG A 1 105 ? 57.778 -2.016 18.052 1.00 30.77 168 ARG A CA 1
ATOM 815 C C . ARG A 1 105 ? 56.670 -2.330 19.035 1.00 32.02 168 ARG A C 1
ATOM 816 O O . ARG A 1 105 ? 55.516 -2.000 18.789 1.00 37.10 168 ARG A O 1
ATOM 824 N N . GLU A 1 106 ? 57.032 -2.979 20.135 1.00 34.61 169 GLU A N 1
ATOM 825 C CA . GLU A 1 106 ? 56.101 -3.363 21.201 1.00 39.40 169 GLU A CA 1
ATOM 826 C C . GLU A 1 106 ? 55.222 -2.181 21.650 1.00 35.50 169 GLU A C 1
ATOM 827 O O . GLU A 1 106 ? 54.046 -2.334 21.992 1.00 34.03 169 GLU A O 1
ATOM 833 N N . LEU A 1 107 ? 55.823 -1.003 21.663 1.00 33.33 170 LEU A N 1
ATOM 834 C CA . LEU A 1 107 ? 55.133 0.206 22.039 1.00 30.81 170 LEU A CA 1
ATOM 835 C C . LEU A 1 107 ? 54.228 0.638 20.913 1.00 29.85 170 LEU A C 1
ATOM 836 O O . LEU A 1 107 ? 53.087 1.020 21.146 1.00 39.24 170 LEU A O 1
ATOM 841 N N . PHE A 1 108 ? 54.730 0.578 19.688 1.00 27.19 171 PHE A N 1
ATOM 842 C CA . PHE A 1 108 ? 53.921 0.989 18.577 1.00 22.24 171 PHE A CA 1
ATOM 843 C C . PHE A 1 108 ? 52.676 0.115 18.504 1.00 20.36 171 PHE A C 1
ATOM 844 O O . PHE A 1 108 ? 51.574 0.636 18.453 1.00 21.46 171 PHE A O 1
ATOM 852 N N . SER A 1 109 ? 52.836 -1.201 18.532 1.00 22.87 172 SER A N 1
ATOM 853 C CA . SER A 1 109 ? 51.697 -2.114 18.412 1.00 26.42 172 SER A CA 1
ATOM 854 C C . SER A 1 109 ? 50.699 -1.938 19.518 1.00 31.66 172 SER A C 1
ATOM 855 O O . SER A 1 109 ? 49.529 -2.282 19.356 1.00 37.62 172 SER A O 1
ATOM 858 N N . GLN A 1 110 ? 51.182 -1.459 20.661 1.00 32.20 173 GLN A N 1
ATOM 859 C CA . GLN A 1 110 ? 50.355 -1.233 21.849 1.00 36.41 173 GLN A CA 1
ATOM 860 C C . GLN A 1 110 ? 49.485 0.031 21.700 1.00 30.99 173 GLN A C 1
ATOM 861 O O . GLN A 1 110 ? 48.261 0.003 21.926 1.00 29.14 173 GLN A O 1
ATOM 867 N N . ALA A 1 111 ? 50.115 1.130 21.305 1.00 23.78 174 ALA A N 1
ATOM 868 C CA . ALA A 1 111 ? 49.388 2.359 21.124 1.00 22.53 174 ALA A CA 1
ATOM 869 C C . ALA A 1 111 ? 48.361 2.153 20.012 1.00 22.41 174 ALA A C 1
ATOM 870 O O . ALA A 1 111 ? 47.166 2.336 20.228 1.00 28.76 174 ALA A O 1
ATOM 872 N N . GLU A 1 112 ? 48.818 1.659 18.868 1.00 20.43 175 GLU A N 1
ATOM 873 C CA . GLU A 1 112 ? 47.962 1.432 17.697 1.00 23.62 175 GLU A CA 1
ATOM 874 C C . GLU A 1 112 ? 46.787 0.503 17.968 1.00 22.82 175 GLU A C 1
ATOM 875 O O . GLU A 1 112 ? 45.671 0.749 17.499 1.00 27.03 175 GLU A O 1
ATOM 881 N N . SER A 1 113 ? 47.065 -0.607 18.637 1.00 22.68 176 SER A N 1
ATOM 882 C CA . SER A 1 113 ? 46.035 -1.571 18.971 1.00 22.21 176 SER A CA 1
ATOM 883 C C . SER A 1 113 ? 45.061 -1.006 20.002 1.00 26.03 176 SER A C 1
ATOM 884 O O . SER A 1 113 ? 43.852 -1.171 19.862 1.00 28.75 176 SER A O 1
ATOM 887 N N . HIS A 1 114 ? 45.574 -0.348 21.035 1.00 24.87 177 HIS A N 1
ATOM 888 C CA . HIS A 1 114 ? 44.704 0.213 22.040 1.00 28.21 177 HIS A CA 1
ATOM 889 C C . HIS A 1 114 ? 43.798 1.207 21.329 1.00 30.18 177 HIS A C 1
ATOM 890 O O . HIS A 1 114 ? 42.588 1.245 21.559 1.00 36.60 177 HIS A O 1
ATOM 897 N N . PHE A 1 115 ? 44.364 1.986 20.419 1.00 29.28 178 PHE A N 1
ATOM 898 C CA . PHE A 1 115 ? 43.554 2.969 19.714 1.00 28.66 178 PHE A CA 1
ATOM 899 C C . PHE A 1 115 ? 42.500 2.277 18.871 1.00 30.11 178 PHE A C 1
ATOM 900 O O . PHE A 1 115 ? 41.327 2.598 18.954 1.00 25.75 178 PHE A O 1
ATOM 908 N N . ARG A 1 116 ? 42.916 1.249 18.145 1.00 31.66 179 ARG A N 1
ATOM 909 C CA . ARG A 1 116 ? 42.019 0.514 17.277 1.00 31.04 179 ARG A CA 1
ATOM 910 C C . ARG A 1 116 ? 40.799 0.005 18.024 1.00 30.16 179 ARG A C 1
ATOM 911 O O . ARG A 1 116 ? 39.674 0.137 17.561 1.00 32.53 179 ARG A O 1
ATOM 919 N N . ASN A 1 117 ? 41.023 -0.558 19.196 1.00 29.46 180 ASN A N 1
ATOM 920 C CA . ASN A 1 117 ? 39.933 -1.089 19.992 1.00 31.34 180 ASN A CA 1
ATOM 921 C C . ASN A 1 117 ? 39.153 -0.067 20.856 1.00 31.10 180 ASN A C 1
ATOM 922 O O . ASN A 1 117 ? 38.040 -0.343 21.268 1.00 35.11 180 ASN A O 1
ATOM 927 N N . SER A 1 118 ? 39.707 1.112 21.115 1.00 30.99 181 SER A N 1
ATOM 928 C CA . SER A 1 118 ? 38.993 2.129 21.902 1.00 27.91 181 SER A CA 1
ATOM 929 C C . SER A 1 118 ? 37.886 2.850 21.129 1.00 27.33 181 SER A C 1
ATOM 930 O O . SER A 1 118 ? 36.844 3.155 21.688 1.00 29.22 181 SER A O 1
ATOM 933 N N . MET A 1 119 ? 38.124 3.143 19.854 1.00 28.26 182 MET A N 1
ATOM 934 C CA . MET A 1 119 ? 37.170 3.888 19.018 1.00 27.44 182 MET A CA 1
ATOM 935 C C . MET A 1 119 ? 35.689 3.742 19.316 1.00 25.05 182 MET A C 1
ATOM 936 O O . MET A 1 119 ? 34.962 4.736 19.302 1.00 24.20 182 MET A O 1
ATOM 941 N N . PRO A 1 120 ? 35.208 2.515 19.556 1.00 22.85 183 PRO A N 1
ATOM 942 C CA . PRO A 1 120 ? 33.769 2.429 19.842 1.00 19.86 183 PRO A CA 1
ATOM 943 C C . PRO A 1 120 ? 33.315 3.234 21.059 1.00 20.20 183 PRO A C 1
ATOM 944 O O . PRO A 1 120 ? 32.204 3.744 21.056 1.00 24.76 183 PRO A O 1
ATOM 948 N N . SER A 1 121 ? 34.174 3.392 22.069 1.00 20.71 184 SER A N 1
ATOM 949 C CA . SER A 1 121 ? 33.837 4.173 23.265 1.00 17.47 184 SER A CA 1
ATOM 950 C C . SER A 1 121 ? 33.412 5.622 22.953 1.00 20.25 184 SER A C 1
ATOM 951 O O . SER A 1 121 ? 32.760 6.264 23.769 1.00 13.61 184 SER A O 1
ATOM 954 N N . PHE A 1 122 ? 33.752 6.129 21.769 1.00 22.50 185 PHE A N 1
ATOM 955 C CA . PHE A 1 122 ? 33.395 7.502 21.416 1.00 22.61 185 PHE A CA 1
ATOM 956 C C . PHE A 1 122 ? 32.383 7.499 20.288 1.00 23.72 185 PHE A C 1
ATOM 957 O O . PHE A 1 122 ? 32.184 8.501 19.615 1.00 24.30 185 PHE A O 1
ATOM 965 N N . ALA A 1 123 ? 31.709 6.372 20.119 1.00 28.94 186 ALA A N 1
ATOM 966 C CA . ALA A 1 123 ? 30.735 6.207 19.051 1.00 29.11 186 ALA A CA 1
ATOM 967 C C . ALA A 1 123 ? 29.588 5.370 19.605 1.00 27.78 186 ALA A C 1
ATOM 968 O O . ALA A 1 123 ? 28.948 4.595 18.890 1.00 29.75 186 ALA A O 1
ATOM 970 N N . VAL A 1 124 ? 29.334 5.553 20.890 1.00 28.94 187 VAL A N 1
ATOM 971 C CA . VAL A 1 124 ? 28.274 4.848 21.605 1.00 33.30 187 VAL A CA 1
ATOM 972 C C . VAL A 1 124 ? 26.908 5.004 20.934 1.00 35.11 187 VAL A C 1
ATOM 973 O O . VAL A 1 124 ? 26.654 6.013 20.268 1.00 36.56 187 VAL A O 1
ATOM 977 N N . SER A 1 125 ? 26.018 4.042 21.177 1.00 38.13 188 SER A N 1
ATOM 978 C CA . SER A 1 125 ? 24.658 4.042 20.615 1.00 42.22 188 SER A CA 1
ATOM 979 C C . SER A 1 125 ? 23.865 5.249 21.128 1.00 43.65 188 SER A C 1
ATOM 980 O O . SER A 1 125 ? 23.969 5.605 22.305 1.00 46.71 188 SER A O 1
ATOM 983 N N . LYS A 1 126 ? 23.137 5.919 20.236 1.00 45.00 189 LYS A N 1
ATOM 984 C CA . LYS A 1 126 ? 22.349 7.090 20.615 1.00 46.76 189 LYS A CA 1
ATOM 985 C C . LYS A 1 126 ? 23.218 8.235 21.168 1.00 45.11 189 LYS A C 1
ATOM 986 O O . LYS A 1 126 ? 22.707 9.144 21.828 1.00 48.83 189 LYS A O 1
ATOM 992 N N . PHE A 1 127 ? 24.542 8.228 20.831 1.00 42.03 190 PHE A N 1
ATOM 993 C CA . PHE A 1 127 ? 25.377 9.315 21.361 1.00 35.08 190 PHE A CA 1
ATOM 994 C C . PHE A 1 127 ? 26.483 9.642 20.377 1.00 30.03 190 PHE A C 1
ATOM 995 O O . PHE A 1 127 ? 27.632 9.886 20.769 1.00 31.25 190 PHE A O 1
ATOM 1003 N N . GLU A 1 128 ? 25.871 9.733 19.065 1.00 26.88 191 GLU A N 1
ATOM 1004 C CA . GLU A 1 128 ? 26.922 9.909 18.054 1.00 24.45 191 GLU A CA 1
ATOM 1005 C C . GLU A 1 128 ? 27.172 11.398 17.806 1.00 24.08 191 GLU A C 1
ATOM 1006 O O . GLU A 1 128 ? 28.315 11.857 17.725 1.00 24.25 191 GLU A O 1
ATOM 1012 N N . VAL A 1 129 ? 26.102 12.167 17.680 1.00 26.47 192 VAL A N 1
ATOM 1013 C CA . VAL A 1 129 ? 26.257 13.612 17.447 1.00 22.72 192 VAL A CA 1
ATOM 1014 C C . VAL A 1 129 ? 26.998 14.246 18.623 1.00 25.05 192 VAL A C 1
ATOM 1015 O O . VAL A 1 129 ? 28.173 14.620 18.508 1.00 28.90 192 VAL A O 1
ATOM 1019 N N . LEU A 1 130 ? 26.763 13.671 19.893 1.00 23.90 193 LEU A N 1
ATOM 1020 C CA . LEU A 1 130 ? 27.372 14.346 21.048 1.00 24.24 193 LEU A CA 1
ATOM 1021 C C . LEU A 1 130 ? 28.858 13.934 21.212 1.00 25.96 193 LEU A C 1
ATOM 1022 O O . LEU A 1 130 ? 29.695 14.701 21.677 1.00 22.62 193 LEU A O 1
ATOM 1027 N N . PHE A 1 131 ? 29.249 12.705 20.862 1.00 29.08 194 PHE A N 1
ATOM 1028 C CA . PHE A 1 131 ? 30.700 12.315 20.986 1.00 28.83 194 PHE A CA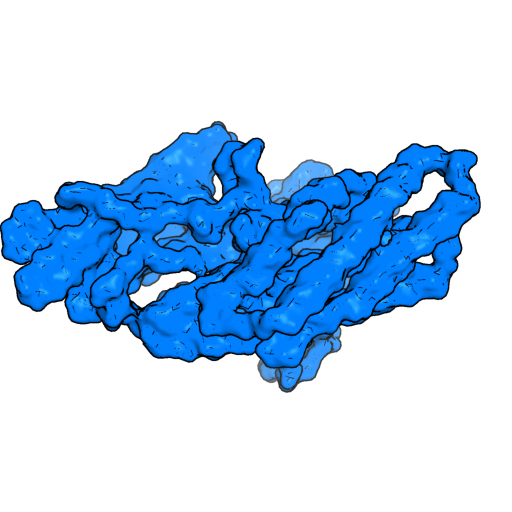 1
ATOM 1029 C C . PHE A 1 131 ? 31.529 12.801 19.776 1.00 30.56 194 PHE A C 1
ATOM 1030 O O . PHE A 1 131 ? 32.729 12.468 19.638 1.00 33.33 194 PHE A O 1
ATOM 1038 N N . LEU A 1 132 ? 31.040 13.480 18.751 1.00 27.11 195 LEU A N 1
ATOM 1039 C CA . LEU A 1 132 ? 31.714 13.848 17.508 1.00 23.69 195 LEU A CA 1
ATOM 1040 C C . LEU A 1 132 ? 33.137 14.399 17.521 1.00 20.34 195 LEU A C 1
ATOM 1041 O O . LEU A 1 132 ? 34.025 13.844 16.872 1.00 24.47 195 LEU A O 1
ATOM 1046 N N . PRO A 1 133 ? 33.373 15.505 18.214 1.00 16.73 196 PRO A N 1
ATOM 1047 C CA . PRO A 1 133 ? 34.726 16.069 18.248 1.00 13.89 196 PRO A CA 1
ATOM 1048 C C . PRO A 1 133 ? 35.731 15.125 18.888 1.00 17.23 196 PRO A C 1
ATOM 1049 O O . PRO A 1 133 ? 36.872 15.024 18.437 1.00 19.86 196 PRO A O 1
ATOM 1053 N N . THR A 1 134 ? 35.312 14.444 19.947 1.00 19.94 197 THR A N 1
ATOM 1054 C CA . THR A 1 134 ? 36.167 13.485 20.656 1.00 21.15 197 THR A CA 1
ATOM 1055 C C . THR A 1 134 ? 36.630 12.393 19.677 1.00 23.38 197 THR A C 1
ATOM 1056 O O . THR A 1 134 ? 37.830 12.085 19.588 1.00 27.25 197 THR A O 1
ATOM 1060 N N . TYR A 1 135 ? 35.657 11.805 18.970 1.00 20.14 198 TYR A N 1
ATOM 1061 C CA . TYR A 1 135 ? 35.879 10.770 17.965 1.00 13.31 198 TYR A CA 1
ATOM 1062 C C . TYR A 1 135 ? 36.828 11.281 16.886 1.00 17.03 198 TYR A C 1
ATOM 1063 O O . TYR A 1 135 ? 37.852 10.664 16.636 1.00 18.00 198 TYR A O 1
ATOM 1072 N N . ALA A 1 136 ? 36.501 12.411 16.259 1.00 13.47 199 ALA A N 1
ATOM 1073 C CA . ALA A 1 136 ? 37.356 12.959 15.217 1.00 10.06 199 ALA A CA 1
ATOM 1074 C C . ALA A 1 136 ? 38.799 13.111 15.705 1.00 15.62 199 ALA A C 1
ATOM 1075 O O . ALA A 1 136 ? 39.726 12.677 15.025 1.00 15.59 199 ALA A O 1
ATOM 1077 N N . GLN A 1 137 ? 38.967 13.697 16.894 1.00 22.14 200 GLN A N 1
ATOM 1078 C CA . GLN A 1 137 ? 40.277 13.914 17.517 1.00 19.62 200 GLN A CA 1
ATOM 1079 C C . GLN A 1 137 ? 41.055 12.635 17.835 1.00 17.65 200 GLN A C 1
ATOM 1080 O O . GLN A 1 137 ? 42.275 12.636 17.727 1.00 20.33 200 GLN A O 1
ATOM 1086 N N . ALA A 1 138 ? 40.385 11.576 18.298 1.00 15.54 201 ALA A N 1
ATOM 1087 C CA . ALA A 1 138 ? 41.082 10.311 18.588 1.00 15.55 201 ALA A CA 1
ATOM 1088 C C . ALA A 1 138 ? 41.420 9.643 17.266 1.00 13.93 201 ALA A C 1
ATOM 1089 O O . ALA A 1 138 ? 42.522 9.137 17.083 1.00 19.60 201 ALA A O 1
ATOM 1091 N N . ALA A 1 139 ? 40.470 9.657 16.338 1.00 16.12 202 ALA A N 1
ATOM 1092 C CA . ALA A 1 139 ? 40.648 9.082 15.000 1.00 10.62 202 ALA A CA 1
ATOM 1093 C C . ALA A 1 139 ? 41.892 9.672 14.365 1.00 10.23 202 ALA A C 1
ATOM 1094 O O . ALA A 1 139 ? 42.786 8.945 13.938 1.00 12.98 202 ALA A O 1
ATOM 1096 N N . ASN A 1 140 ? 41.961 10.993 14.338 1.00 7.45 203 ASN A N 1
ATOM 1097 C CA . ASN A 1 140 ? 43.103 11.664 13.783 1.00 14.38 203 ASN A CA 1
ATOM 1098 C C . ASN A 1 140 ? 44.425 11.199 14.354 1.00 17.86 203 ASN A C 1
ATOM 1099 O O . ASN A 1 140 ? 45.425 11.190 13.648 1.00 24.20 203 ASN A O 1
ATOM 1104 N N . THR A 1 141 ? 44.450 10.799 15.623 1.00 21.41 204 THR A N 1
ATOM 1105 C CA . THR A 1 141 ? 45.700 10.367 16.251 1.00 19.60 204 THR A CA 1
ATOM 1106 C C . THR A 1 141 ? 46.063 8.955 15.849 1.00 19.45 204 THR A C 1
ATOM 1107 O O . THR A 1 141 ? 47.244 8.650 15.627 1.00 17.59 204 THR A O 1
ATOM 1111 N N . HIS A 1 142 ? 45.041 8.105 15.734 1.00 15.24 205 HIS A N 1
ATOM 1112 C CA . HIS A 1 142 ? 45.238 6.725 15.344 1.00 13.74 205 HIS A CA 1
ATOM 1113 C C . HIS A 1 142 ? 45.917 6.699 13.970 1.00 13.49 205 HIS A C 1
ATOM 1114 O O . HIS A 1 142 ? 46.800 5.893 13.721 1.00 15.05 205 HIS A O 1
ATOM 1121 N N . LEU A 1 143 ? 45.485 7.593 13.089 1.00 16.83 206 LEU A N 1
ATOM 1122 C CA . LEU A 1 143 ? 46.012 7.719 11.735 1.00 19.54 206 LEU A CA 1
ATOM 1123 C C . LEU A 1 143 ? 47.417 8.328 11.696 1.00 18.89 206 LEU A C 1
ATOM 1124 O O . LEU A 1 143 ? 48.238 7.927 10.875 1.00 24.77 206 LEU A O 1
ATOM 1129 N N . LEU A 1 144 ? 47.663 9.333 12.526 1.00 18.32 207 LEU A N 1
ATOM 1130 C CA . LEU A 1 144 ? 48.971 9.976 12.603 1.00 17.65 207 LEU A CA 1
ATOM 1131 C C . LEU A 1 144 ? 49.995 8.981 13.070 1.00 19.76 207 LEU A C 1
ATOM 1132 O O . LEU A 1 144 ? 51.182 9.149 12.868 1.00 27.67 207 LEU A O 1
ATOM 1137 N N . LEU A 1 145 ? 49.523 8.014 13.819 1.00 20.10 208 LEU A N 1
ATOM 1138 C CA . LEU A 1 145 ? 50.366 6.995 14.380 1.00 19.61 208 LEU A CA 1
ATOM 1139 C C . LEU A 1 145 ? 50.597 5.868 13.393 1.00 22.35 208 LEU A C 1
ATOM 1140 O O . LEU A 1 145 ? 51.743 5.443 13.204 1.00 24.97 208 LEU A O 1
ATOM 1145 N N . LEU A 1 146 ? 49.529 5.409 12.731 1.00 16.68 209 LEU A N 1
ATOM 1146 C CA . LEU A 1 146 ? 49.636 4.319 11.757 1.00 13.46 209 LEU A CA 1
ATOM 1147 C C . LEU A 1 146 ? 50.622 4.675 10.638 1.00 13.87 209 LEU A C 1
ATOM 1148 O O . LEU A 1 146 ? 51.443 3.846 10.231 1.00 15.96 209 LEU A O 1
ATOM 1153 N N . LYS A 1 147 ? 50.598 5.915 10.172 1.00 12.53 210 LYS A N 1
ATOM 1154 C CA . LYS A 1 147 ? 51.516 6.285 9.124 1.00 15.36 210 LYS A CA 1
ATOM 1155 C C . LYS A 1 147 ? 52.973 6.055 9.532 1.00 17.57 210 LYS A C 1
ATOM 1156 O O . LYS A 1 147 ? 53.799 5.647 8.697 1.00 22.07 210 LYS A O 1
ATOM 1162 N N . ASP A 1 148 ? 53.259 6.178 10.829 1.00 18.59 211 ASP A N 1
ATOM 1163 C CA . ASP A 1 148 ? 54.617 5.987 11.350 1.00 17.66 211 ASP A CA 1
ATOM 1164 C C . ASP A 1 148 ? 55.173 4.634 10.961 1.00 16.93 211 ASP A C 1
ATOM 1165 O O . ASP A 1 148 ? 56.384 4.470 10.764 1.00 19.76 211 ASP A O 1
ATOM 1170 N N . ALA A 1 149 ? 54.259 3.689 10.767 1.00 15.67 212 ALA A N 1
ATOM 1171 C CA . ALA A 1 149 ? 54.597 2.334 10.378 1.00 11.93 212 ALA A CA 1
ATOM 1172 C C . ALA A 1 149 ? 55.213 2.259 8.986 1.00 16.59 212 ALA A C 1
ATOM 1173 O O . ALA A 1 149 ? 56.049 1.393 8.736 1.00 19.15 212 ALA A O 1
ATOM 1175 N N . GLN A 1 150 ? 54.820 3.171 8.093 1.00 16.96 213 GLN A N 1
ATOM 1176 C CA . GLN A 1 150 ? 55.340 3.201 6.722 1.00 14.52 213 GLN A CA 1
ATOM 1177 C C . GLN A 1 150 ? 56.677 3.913 6.659 1.00 16.84 213 GLN A C 1
ATOM 1178 O O . GLN A 1 150 ? 57.467 3.700 5.745 1.00 22.22 213 GLN A O 1
ATOM 1184 N N . VAL A 1 151 ? 56.908 4.799 7.618 1.00 16.00 214 VAL A N 1
ATOM 1185 C CA . VAL A 1 151 ? 58.169 5.544 7.712 1.00 17.74 214 VAL A CA 1
ATOM 1186 C C . VAL A 1 151 ? 59.259 4.725 8.416 1.00 15.27 214 VAL A C 1
ATOM 1187 O O . VAL A 1 151 ? 60.330 4.537 7.867 1.00 11.97 214 VAL A O 1
ATOM 1191 N N . PHE A 1 152 ? 58.954 4.182 9.596 1.00 18.06 215 PHE A N 1
ATOM 1192 C CA . PHE A 1 152 ? 59.920 3.413 10.389 1.00 12.90 215 PHE A CA 1
ATOM 1193 C C . PHE A 1 152 ? 59.833 1.911 10.358 1.00 16.73 215 PHE A C 1
ATOM 1194 O O . PHE A 1 152 ? 60.802 1.248 10.706 1.00 18.38 215 PHE A O 1
ATOM 1202 N N . GLY A 1 153 ? 58.677 1.374 9.973 1.00 14.93 216 GLY A N 1
ATOM 1203 C CA . GLY A 1 153 ? 58.458 -0.064 9.934 1.00 13.08 216 GLY A CA 1
ATOM 1204 C C . GLY A 1 153 ? 59.659 -0.946 9.657 1.00 20.31 216 GLY A C 1
ATOM 1205 O O . GLY A 1 153 ? 60.014 -1.790 10.489 1.00 19.63 216 GLY A O 1
ATOM 1206 N N . GLU A 1 154 ? 60.327 -0.704 8.531 1.00 23.42 217 GLU A N 1
ATOM 1207 C CA . GLU A 1 154 ? 61.471 -1.507 8.132 1.00 26.79 217 GLU A CA 1
ATOM 1208 C C . GLU A 1 154 ? 62.690 -1.449 9.034 1.00 26.85 217 GLU A C 1
ATOM 1209 O O . GLU A 1 154 ? 63.372 -2.458 9.210 1.00 31.50 217 GLU A O 1
ATOM 1215 N N . GLU A 1 155 ? 63.023 -0.273 9.546 1.00 22.83 218 GLU A N 1
ATOM 1216 C CA . GLU A 1 155 ? 64.158 -0.188 10.442 1.00 21.10 218 GLU A CA 1
ATOM 1217 C C . GLU A 1 155 ? 63.800 -0.689 11.842 1.00 20.36 218 GLU A C 1
ATOM 1218 O O . GLU A 1 155 ? 64.680 -1.024 12.605 1.00 28.67 218 GLU A O 1
ATOM 1224 N N . TRP A 1 156 ? 62.521 -0.754 12.173 1.00 15.29 219 TRP A N 1
ATOM 1225 C CA . TRP A 1 156 ? 62.096 -1.231 13.465 1.00 9.64 219 TRP A CA 1
ATOM 1226 C C . TRP A 1 156 ? 62.108 -2.722 13.467 1.00 12.91 219 TRP A C 1
ATOM 1227 O O . TRP A 1 156 ? 61.920 -3.326 14.489 1.00 22.12 219 TRP A O 1
ATOM 1238 N N . GLY A 1 157 ? 62.217 -3.350 12.322 1.00 14.30 220 GLY A N 1
ATOM 1239 C CA . GLY A 1 157 ? 62.211 -4.800 12.351 1.00 17.09 220 GLY A CA 1
ATOM 1240 C C . GLY A 1 157 ? 60.944 -5.442 11.795 1.00 21.00 220 GLY A C 1
ATOM 1241 O O . GLY A 1 157 ? 60.903 -6.656 11.626 1.00 21.41 220 GLY A O 1
ATOM 1242 N N . TYR A 1 158 ? 59.897 -4.675 11.522 1.00 15.14 221 TYR A N 1
ATOM 1243 C CA . TYR A 1 158 ? 58.707 -5.288 10.947 1.00 19.29 221 TYR A CA 1
ATOM 1244 C C . TYR A 1 158 ? 58.997 -5.811 9.530 1.00 22.86 221 TYR A C 1
ATOM 1245 O O . TYR A 1 158 ? 59.857 -5.284 8.821 1.00 27.68 221 TYR A O 1
ATOM 1254 N N . SER A 1 159 ? 58.283 -6.847 9.110 1.00 22.58 222 SER A N 1
ATOM 1255 C CA . SER A 1 159 ? 58.483 -7.391 7.768 1.00 24.28 222 SER A CA 1
ATOM 1256 C C . SER A 1 159 ? 57.454 -6.785 6.805 1.00 21.43 222 SER A C 1
ATOM 1257 O O . SER A 1 159 ? 56.589 -6.027 7.229 1.00 22.49 222 SER A O 1
ATOM 1260 N N . SER A 1 160 ? 57.538 -7.164 5.527 1.00 23.15 223 SER A N 1
ATOM 1261 C CA . SER A 1 160 ? 56.625 -6.688 4.470 1.00 20.50 223 SER A CA 1
ATOM 1262 C C . SER A 1 160 ? 55.197 -6.884 4.888 1.00 18.08 223 SER A C 1
ATOM 1263 O O . SER A 1 160 ? 54.400 -5.941 4.847 1.00 22.83 223 SER A O 1
ATOM 1266 N N . GLU A 1 161 ? 54.882 -8.117 5.276 1.00 15.63 224 GLU A N 1
ATOM 1267 C CA . GLU A 1 161 ? 53.547 -8.452 5.716 1.00 16.62 224 GLU A CA 1
ATOM 1268 C C . GLU A 1 161 ? 53.081 -7.503 6.806 1.00 17.54 224 GLU A C 1
ATOM 1269 O O . GLU A 1 161 ? 52.072 -6.832 6.645 1.00 24.14 224 GLU A O 1
ATOM 1275 N N . ASP A 1 162 ? 53.846 -7.388 7.887 1.00 22.56 225 ASP A N 1
ATOM 1276 C CA . ASP A 1 162 ? 53.487 -6.513 9.003 1.00 17.05 225 ASP A CA 1
ATOM 1277 C C . ASP A 1 162 ? 53.195 -5.111 8.527 1.00 18.63 225 ASP A C 1
ATOM 1278 O O . ASP A 1 162 ? 52.118 -4.560 8.791 1.00 20.56 225 ASP A O 1
ATOM 1283 N N . VAL A 1 163 ? 54.166 -4.525 7.840 1.00 12.57 226 VAL A N 1
ATOM 1284 C CA . VAL A 1 163 ? 54.015 -3.184 7.334 1.00 13.76 226 VAL A CA 1
ATOM 1285 C C . VAL A 1 163 ? 52.797 -3.028 6.422 1.00 14.97 226 VAL A C 1
ATOM 1286 O O . VAL A 1 163 ? 52.109 -2.010 6.512 1.00 21.76 226 VAL A O 1
ATOM 1290 N N . ALA A 1 164 ? 52.505 -4.017 5.572 1.00 15.50 227 ALA A N 1
ATOM 1291 C CA . ALA A 1 164 ? 51.340 -3.943 4.673 1.00 14.46 227 ALA A CA 1
ATOM 1292 C C . ALA A 1 164 ? 49.984 -4.044 5.409 1.00 16.34 227 ALA A C 1
ATOM 1293 O O . ALA A 1 164 ? 48.981 -3.469 4.973 1.00 18.05 227 ALA A O 1
ATOM 1295 N N . GLU A 1 165 ? 49.943 -4.798 6.500 1.00 15.19 228 GLU A N 1
ATOM 1296 C CA . GLU A 1 165 ? 48.725 -4.922 7.280 1.00 13.54 228 GLU A CA 1
ATOM 1297 C C . GLU A 1 165 ? 48.336 -3.564 7.799 1.00 11.86 228 GLU A C 1
ATOM 1298 O O . GLU A 1 165 ? 47.168 -3.192 7.771 1.00 18.81 228 GLU A O 1
ATOM 1304 N N . PHE A 1 166 ? 49.339 -2.803 8.217 1.00 13.45 229 PHE A N 1
ATOM 1305 C CA . PHE A 1 166 ? 49.147 -1.453 8.719 1.00 11.31 229 PHE A CA 1
ATOM 1306 C C . PHE A 1 166 ? 48.645 -0.500 7.624 1.00 17.15 229 PHE A C 1
ATOM 1307 O O . PHE A 1 166 ? 47.680 0.235 7.837 1.00 18.75 229 PHE A O 1
ATOM 1315 N N . TYR A 1 167 ? 49.293 -0.509 6.453 1.00 17.84 230 TYR A N 1
ATOM 1316 C CA . TYR A 1 167 ? 48.878 0.350 5.316 1.00 17.35 230 TYR A CA 1
ATOM 1317 C C . TYR A 1 167 ? 47.431 0.049 4.945 1.00 14.25 230 TYR A C 1
ATOM 1318 O O . TYR A 1 167 ? 46.630 0.950 4.870 1.00 17.13 230 TYR A O 1
ATOM 1327 N N . HIS A 1 168 ? 47.112 -1.222 4.724 1.00 15.08 231 HIS A N 1
ATOM 1328 C CA . HIS A 1 168 ? 45.750 -1.644 4.416 1.00 15.64 231 HIS A CA 1
ATOM 1329 C C . HIS A 1 168 ? 44.813 -1.096 5.497 1.00 19.25 231 HIS A C 1
ATOM 1330 O O . HIS A 1 168 ? 43.768 -0.516 5.189 1.00 28.29 231 HIS A O 1
ATOM 1337 N N . ARG A 1 169 ? 45.190 -1.252 6.763 1.00 16.60 232 ARG A N 1
ATOM 1338 C CA . ARG A 1 169 ? 44.353 -0.766 7.845 1.00 12.83 232 ARG A CA 1
ATOM 1339 C C . ARG A 1 169 ? 44.183 0.734 7.751 1.00 15.93 232 ARG A C 1
ATOM 1340 O O . ARG A 1 169 ? 43.088 1.253 7.978 1.00 17.60 232 ARG A O 1
ATOM 1348 N N . GLN A 1 170 ? 45.271 1.427 7.412 1.00 15.64 233 GLN A N 1
ATOM 1349 C CA . GLN A 1 170 ? 45.255 2.875 7.309 1.00 8.13 233 GLN A CA 1
ATOM 1350 C C . GLN A 1 170 ? 44.274 3.337 6.251 1.00 14.03 233 GLN A C 1
ATOM 1351 O O . GLN A 1 170 ? 43.451 4.236 6.503 1.00 18.46 233 GLN A O 1
ATOM 1357 N N . LEU A 1 171 ? 44.337 2.720 5.071 1.00 13.20 234 LEU A N 1
ATOM 1358 C CA . LEU A 1 171 ? 43.451 3.098 3.987 1.00 14.04 234 LEU A CA 1
ATOM 1359 C C . LEU A 1 171 ? 41.994 2.864 4.358 1.00 13.28 234 LEU A C 1
ATOM 1360 O O . LEU A 1 171 ? 41.129 3.668 4.044 1.00 17.47 234 LEU A O 1
ATOM 1365 N N . LYS A 1 172 ? 41.742 1.760 5.049 1.00 15.04 235 LYS A N 1
ATOM 1366 C CA . LYS A 1 172 ? 40.414 1.354 5.474 1.00 16.85 235 LYS A CA 1
ATOM 1367 C C . LYS A 1 172 ? 39.825 2.233 6.548 1.00 20.52 235 LYS A C 1
ATOM 1368 O O . LYS A 1 172 ? 38.622 2.425 6.607 1.00 23.48 235 LYS A O 1
ATOM 1374 N N . LEU A 1 173 ? 40.655 2.714 7.457 1.00 24.01 236 LEU A N 1
ATOM 1375 C CA . LEU A 1 173 ? 40.151 3.583 8.502 1.00 17.33 236 LEU A CA 1
ATOM 1376 C C . LEU A 1 173 ? 40.057 5.017 8.024 1.00 18.23 236 LEU A C 1
ATOM 1377 O O . LEU A 1 173 ? 39.115 5.712 8.371 1.00 21.04 236 LEU A O 1
ATOM 1382 N N . THR A 1 174 ? 40.984 5.468 7.186 1.00 16.35 237 THR A N 1
ATOM 1383 C CA . THR A 1 174 ? 40.875 6.833 6.680 1.00 14.06 237 THR A CA 1
ATOM 1384 C C . THR A 1 174 ? 39.483 7.004 6.066 1.00 19.53 237 THR A C 1
ATOM 1385 O O . THR A 1 174 ? 38.866 8.049 6.143 1.00 21.01 237 THR A O 1
ATOM 1389 N N . GLN A 1 175 ? 39.017 5.958 5.407 1.00 24.46 238 GLN A N 1
ATOM 1390 C CA . GLN A 1 175 ? 37.729 5.980 4.771 1.00 26.01 238 GLN A CA 1
ATOM 1391 C C . GLN A 1 175 ? 36.629 5.902 5.822 1.00 28.12 238 GLN A C 1
ATOM 1392 O O . GLN A 1 175 ? 35.708 6.721 5.832 1.00 28.72 238 GLN A O 1
ATOM 1398 N N . GLN A 1 176 ? 36.743 4.937 6.726 1.00 25.23 239 GLN A N 1
ATOM 1399 C CA . GLN A 1 176 ? 35.738 4.765 7.765 1.00 25.88 239 GLN A CA 1
ATOM 1400 C C . GLN A 1 176 ? 35.563 5.943 8.684 1.00 21.29 239 GLN A C 1
ATOM 1401 O O . GLN A 1 176 ? 34.441 6.358 8.917 1.00 26.06 239 GLN A O 1
ATOM 1407 N N . TYR A 1 177 ? 36.663 6.461 9.234 1.00 22.60 240 TYR A N 1
ATOM 1408 C CA . TYR A 1 177 ? 36.622 7.616 10.147 1.00 20.20 240 TYR A CA 1
ATOM 1409 C C . TYR A 1 177 ? 36.040 8.867 9.474 1.00 18.18 240 TYR A C 1
ATOM 1410 O O . TYR A 1 177 ? 35.249 9.586 10.090 1.00 17.58 240 TYR A O 1
ATOM 1419 N N . THR A 1 178 ? 36.433 9.100 8.215 1.00 18.56 241 THR A N 1
ATOM 1420 C CA . THR A 1 178 ? 35.946 10.222 7.402 1.00 15.11 241 THR A CA 1
ATOM 1421 C C . THR A 1 178 ? 34.426 10.096 7.241 1.00 17.66 241 THR A C 1
ATOM 1422 O O . THR A 1 178 ? 33.678 11.016 7.559 1.00 22.52 241 THR A O 1
ATOM 1426 N N . ASP A 1 179 ? 33.965 8.960 6.748 1.00 17.49 242 ASP A N 1
ATOM 1427 C CA . ASP A 1 179 ? 32.537 8.755 6.576 1.00 20.43 242 ASP A CA 1
ATOM 1428 C C . ASP A 1 179 ? 31.764 8.878 7.909 1.00 24.23 242 ASP A C 1
ATOM 1429 O O . ASP A 1 179 ? 30.677 9.460 7.942 1.00 28.00 242 ASP A O 1
ATOM 1434 N N . HIS A 1 180 ? 32.290 8.332 9.003 1.00 20.79 243 HIS A N 1
ATOM 1435 C CA . HIS A 1 180 ? 31.572 8.422 10.274 1.00 19.46 243 HIS A CA 1
ATOM 1436 C C . HIS A 1 180 ? 31.310 9.860 10.672 1.00 20.25 243 HIS A C 1
ATOM 1437 O O . HIS A 1 180 ? 30.216 10.196 11.104 1.00 26.01 243 HIS A O 1
ATOM 1444 N N . CYS A 1 181 ? 32.346 10.685 10.600 1.00 21.24 244 CYS A N 1
ATOM 1445 C CA . CYS A 1 181 ? 32.229 12.089 10.947 1.00 20.91 244 CYS A CA 1
ATOM 1446 C C . CYS A 1 181 ? 31.218 12.831 10.071 1.00 23.05 244 CYS A C 1
ATOM 1447 O O . CYS A 1 181 ? 30.326 13.495 10.585 1.00 26.32 244 CYS A O 1
ATOM 1450 N N . VAL A 1 182 ? 31.347 12.722 8.754 1.00 23.67 245 VAL A N 1
ATOM 1451 C CA . VAL A 1 182 ? 30.416 13.405 7.860 1.00 23.79 245 VAL A CA 1
ATOM 1452 C C . VAL A 1 182 ? 28.974 12.942 8.137 1.00 21.98 245 VAL A C 1
ATOM 1453 O O . VAL A 1 182 ? 28.062 13.758 8.248 1.00 26.17 245 VAL A O 1
ATOM 1457 N N . ASN A 1 183 ? 28.799 11.649 8.365 1.00 21.03 246 ASN A N 1
ATOM 1458 C CA . ASN A 1 183 ? 27.481 11.078 8.628 1.00 20.81 246 ASN A CA 1
ATOM 1459 C C . ASN A 1 183 ? 26.799 11.625 9.881 1.00 21.52 246 ASN A C 1
ATOM 1460 O O . ASN A 1 183 ? 25.612 11.975 9.848 1.00 25.80 246 ASN A O 1
ATOM 1465 N N . TRP A 1 184 ? 27.525 11.688 10.988 1.00 19.60 247 TRP A N 1
ATOM 1466 C CA . TRP A 1 184 ? 26.924 12.169 12.222 1.00 16.18 247 TRP A CA 1
ATOM 1467 C C . TRP A 1 184 ? 26.762 13.658 12.246 1.00 18.91 247 TRP A C 1
ATOM 1468 O O . TRP A 1 184 ? 25.974 14.190 13.007 1.00 25.03 247 TRP A O 1
ATOM 1479 N N . TYR A 1 185 ? 27.480 14.327 11.369 1.00 18.64 248 TYR A N 1
ATOM 1480 C CA . TYR A 1 185 ? 27.412 15.761 11.282 1.00 19.21 248 TYR A CA 1
ATOM 1481 C C . TYR A 1 185 ? 26.108 16.068 10.597 1.00 21.89 248 TYR A C 1
ATOM 1482 O O . TYR A 1 185 ? 25.348 16.923 11.041 1.00 23.70 248 TYR A O 1
ATOM 1491 N N . ASN A 1 186 ? 25.820 15.346 9.528 1.00 22.96 249 ASN A N 1
ATOM 1492 C CA . ASN A 1 186 ? 24.592 15.615 8.815 1.00 24.16 249 ASN A CA 1
ATOM 1493 C C . ASN A 1 186 ? 23.400 15.320 9.687 1.00 25.22 249 ASN A C 1
ATOM 1494 O O . ASN A 1 186 ? 22.449 16.113 9.722 1.00 26.86 249 ASN A O 1
ATOM 1499 N N . VAL A 1 187 ? 23.491 14.232 10.455 1.00 26.48 250 VAL A N 1
ATOM 1500 C CA . VAL A 1 187 ? 22.416 13.827 11.361 1.00 24.34 250 VAL A CA 1
ATOM 1501 C C . VAL A 1 187 ? 22.167 14.876 12.434 1.00 25.79 250 VAL A C 1
ATOM 1502 O O . VAL A 1 187 ? 21.023 15.215 12.710 1.00 34.09 250 VAL A O 1
ATOM 1506 N N . GLY A 1 188 ? 23.225 15.398 13.038 1.00 25.48 251 GLY A N 1
ATOM 1507 C CA . GLY A 1 188 ? 23.040 16.412 14.063 1.00 21.15 251 GLY A CA 1
ATOM 1508 C C . GLY A 1 188 ? 22.608 17.732 13.461 1.00 24.57 251 GLY A C 1
ATOM 1509 O O . GLY A 1 188 ? 21.735 18.423 13.987 1.00 32.49 251 GLY A O 1
ATOM 1510 N N . LEU A 1 189 ? 23.239 18.095 12.356 1.00 27.43 252 LEU A N 1
ATOM 1511 C CA . LEU A 1 189 ? 22.933 19.335 11.662 1.00 26.10 252 LEU A CA 1
ATOM 1512 C C . LEU A 1 189 ? 21.450 19.410 11.371 1.00 25.41 252 LEU A C 1
ATOM 1513 O O . LEU A 1 189 ? 20.762 20.335 11.793 1.00 26.60 252 LEU A O 1
ATOM 1518 N N . ASN A 1 190 ? 20.968 18.407 10.654 1.00 26.75 253 ASN A N 1
ATOM 1519 C CA . ASN A 1 190 ? 19.575 18.327 10.285 1.00 32.20 253 ASN A CA 1
ATOM 1520 C C . ASN A 1 190 ? 18.635 18.230 11.453 1.00 32.13 253 ASN A C 1
ATOM 1521 O O . ASN A 1 190 ? 17.445 18.465 11.302 1.00 39.96 253 ASN A O 1
ATOM 1526 N N . GLY A 1 191 ? 19.151 17.901 12.626 1.00 30.08 254 GLY A N 1
ATOM 1527 C CA . GLY A 1 191 ? 18.282 17.814 13.789 1.00 27.27 254 GLY A CA 1
ATOM 1528 C C . GLY A 1 191 ? 17.952 19.203 14.307 1.00 27.03 254 GLY A C 1
ATOM 1529 O O . GLY A 1 191 ? 17.015 19.390 15.072 1.00 24.90 254 GLY A O 1
ATOM 1530 N N . LEU A 1 192 ? 18.712 20.190 13.853 1.00 27.47 255 LEU A N 1
ATOM 1531 C CA . LEU A 1 192 ? 18.521 21.551 14.284 1.00 26.02 255 LEU A CA 1
ATOM 1532 C C . LEU A 1 192 ? 17.742 22.381 13.272 1.00 32.92 255 LEU A C 1
ATOM 1533 O O . LEU A 1 192 ? 17.656 23.601 13.414 1.00 38.25 255 LEU A O 1
ATOM 1538 N N . ARG A 1 193 ? 17.188 21.734 12.244 1.00 35.45 256 ARG A N 1
ATOM 1539 C CA . ARG A 1 193 ? 16.413 22.451 11.236 1.00 35.26 256 ARG A CA 1
ATOM 1540 C C . ARG A 1 193 ? 15.067 22.777 11.828 1.00 38.74 256 ARG A C 1
ATOM 1541 O O . ARG A 1 193 ? 14.368 21.891 12.316 1.00 41.30 256 ARG A O 1
ATOM 1549 N N . GLY A 1 194 ? 14.755 24.066 11.854 1.00 41.24 257 GLY A N 1
ATOM 1550 C CA . GLY A 1 194 ? 13.490 24.556 12.378 1.00 42.44 257 GLY A CA 1
ATOM 1551 C C . GLY A 1 194 ? 13.086 25.702 11.474 1.00 43.00 257 GLY A C 1
ATOM 1552 O O . GLY A 1 194 ? 13.717 25.896 10.427 1.00 48.08 257 GLY A O 1
ATOM 1553 N N . SER A 1 195 ? 12.094 26.496 11.863 1.00 42.47 258 SER A N 1
ATOM 1554 C CA . SER A 1 195 ? 11.655 27.598 11.000 1.00 42.56 258 SER A CA 1
ATOM 1555 C C . SER A 1 195 ? 11.955 28.977 11.533 1.00 41.09 258 SER A C 1
ATOM 1556 O O . SER A 1 195 ? 11.941 29.953 10.793 1.00 40.49 258 SER A O 1
ATOM 1559 N N . THR A 1 196 ? 12.264 29.038 12.814 1.00 40.92 259 THR A N 1
ATOM 1560 C CA . THR A 1 196 ? 12.537 30.283 13.501 1.00 44.00 259 THR A CA 1
ATOM 1561 C C . THR A 1 196 ? 13.925 30.873 13.311 1.00 41.12 259 THR A C 1
ATOM 1562 O O . THR A 1 196 ? 14.831 30.238 12.776 1.00 45.46 259 THR A O 1
ATOM 1566 N N . TYR A 1 197 ? 14.073 32.104 13.785 1.00 36.42 260 TYR A N 1
ATOM 1567 C CA . TYR A 1 197 ? 15.333 32.801 13.766 1.00 32.50 260 TYR A CA 1
ATOM 1568 C C . TYR A 1 197 ? 16.167 32.092 14.802 1.00 34.37 260 TYR A C 1
ATOM 1569 O O . TYR A 1 197 ? 17.371 31.970 14.654 1.00 37.61 260 TYR A O 1
ATOM 1578 N N . ASP A 1 198 ? 15.523 31.660 15.881 1.00 39.51 261 ASP A N 1
ATOM 1579 C CA . ASP A 1 198 ? 16.223 30.970 16.960 1.00 38.97 261 ASP A CA 1
ATOM 1580 C C . ASP A 1 198 ? 16.709 29.645 16.462 1.00 35.88 261 ASP A C 1
ATOM 1581 O O . ASP A 1 198 ? 17.852 29.259 16.697 1.00 33.33 261 ASP A O 1
ATOM 1586 N N . ALA A 1 199 ? 15.815 28.941 15.782 1.00 34.05 262 ALA A N 1
ATOM 1587 C CA . ALA A 1 199 ? 16.159 27.652 15.225 1.00 35.03 262 ALA A CA 1
ATOM 1588 C C . ALA A 1 199 ? 17.363 27.830 14.313 1.00 36.85 262 ALA A C 1
ATOM 1589 O O . ALA A 1 199 ? 18.277 27.012 14.336 1.00 39.86 262 ALA A O 1
ATOM 1591 N N . TRP A 1 200 ? 17.393 28.920 13.547 1.00 33.88 263 TRP A N 1
ATOM 1592 C CA . TRP A 1 200 ? 18.511 29.149 12.662 1.00 30.85 263 TRP A CA 1
ATOM 1593 C C . TRP A 1 200 ? 19.819 29.406 13.389 1.00 32.05 263 TRP A C 1
ATOM 1594 O O . TRP A 1 200 ? 20.817 28.752 13.096 1.00 34.86 263 TRP A O 1
ATOM 1605 N N . VAL A 1 201 ? 19.837 30.335 14.337 1.00 34.28 264 VAL A N 1
ATOM 1606 C CA . VAL A 1 201 ? 21.094 30.658 15.035 1.00 36.73 264 VAL A CA 1
ATOM 1607 C C . VAL A 1 201 ? 21.754 29.449 15.697 1.00 35.09 264 VAL A C 1
ATOM 1608 O O . VAL A 1 201 ? 22.974 29.418 15.874 1.00 36.86 264 VAL A O 1
ATOM 1612 N N . LYS A 1 202 ? 20.937 28.460 16.050 1.00 32.85 265 LYS A N 1
ATOM 1613 C CA . LYS A 1 202 ? 21.420 27.235 16.683 1.00 34.72 265 LYS A CA 1
ATOM 1614 C C . LYS A 1 202 ? 21.945 26.284 15.623 1.00 31.40 265 LYS A C 1
ATOM 1615 O O . LYS A 1 202 ? 23.009 25.684 15.773 1.00 29.66 265 LYS A O 1
ATOM 1621 N N . PHE A 1 203 ? 21.198 26.218 14.529 1.00 30.79 266 PHE A N 1
ATOM 1622 C CA . PHE A 1 203 ? 21.531 25.428 13.367 1.00 25.76 266 PHE A CA 1
ATOM 1623 C C . PHE A 1 203 ? 22.886 25.898 12.803 1.00 27.12 266 PHE A C 1
ATOM 1624 O O . PHE A 1 203 ? 23.745 25.079 12.457 1.00 30.77 266 PHE A O 1
ATOM 1632 N N . ASN A 1 204 ? 23.076 27.214 12.724 1.00 23.55 267 ASN A N 1
ATOM 1633 C CA . ASN A 1 204 ? 24.316 27.771 12.218 1.00 24.07 267 ASN A CA 1
ATOM 1634 C C . ASN A 1 204 ? 25.477 27.694 13.201 1.00 27.40 267 ASN A C 1
ATOM 1635 O O . ASN A 1 204 ? 26.621 27.844 12.800 1.00 34.81 267 ASN A O 1
ATOM 1640 N N . ARG A 1 205 ? 25.216 27.506 14.490 1.00 28.33 268 ARG A N 1
ATOM 1641 C CA . ARG A 1 205 ? 26.326 27.438 15.435 1.00 25.95 268 ARG A CA 1
ATOM 1642 C C . ARG A 1 205 ? 26.950 26.039 15.437 1.00 24.92 268 ARG A C 1
ATOM 1643 O O . ARG A 1 205 ? 28.152 25.876 15.580 1.00 24.32 268 ARG A O 1
ATOM 1651 N N . PHE A 1 206 ? 26.111 25.029 15.264 1.00 21.14 269 PHE A N 1
ATOM 1652 C CA . PHE A 1 206 ? 26.537 23.655 15.203 1.00 22.57 269 PHE A CA 1
ATOM 1653 C C . PHE A 1 206 ? 27.324 23.565 13.915 1.00 25.77 269 PHE A C 1
ATOM 1654 O O . PHE A 1 206 ? 28.430 23.032 13.878 1.00 25.47 269 PHE A O 1
ATOM 1662 N N . ARG A 1 207 ? 26.752 24.105 12.846 1.00 26.80 270 ARG A N 1
ATOM 1663 C CA . ARG A 1 207 ? 27.417 24.061 11.556 1.00 23.91 270 ARG A CA 1
ATOM 1664 C C . ARG A 1 207 ? 28.807 24.627 11.673 1.00 22.56 270 ARG A C 1
ATOM 1665 O O . ARG A 1 207 ? 29.752 23.989 11.279 1.00 24.94 270 ARG A O 1
ATOM 1673 N N . ARG A 1 208 ? 28.946 25.793 12.282 1.00 26.70 271 ARG A N 1
ATOM 1674 C CA . ARG A 1 208 ? 30.273 26.401 12.445 1.00 27.02 271 ARG A CA 1
ATOM 1675 C C . ARG A 1 208 ? 31.217 25.568 13.330 1.00 29.35 271 ARG A C 1
ATOM 1676 O O . ARG A 1 208 ? 32.265 25.081 12.864 1.00 30.05 271 ARG A O 1
ATOM 1684 N N . GLU A 1 209 ? 30.847 25.419 14.601 1.00 27.20 272 GLU A N 1
ATOM 1685 C CA . GLU A 1 209 ? 31.644 24.684 15.570 1.00 21.78 272 GLU A CA 1
ATOM 1686 C C . GLU A 1 209 ? 32.047 23.301 15.086 1.00 22.51 272 GLU A C 1
ATOM 1687 O O . GLU A 1 209 ? 33.211 22.941 15.173 1.00 27.26 272 GLU A O 1
ATOM 1693 N N . MET A 1 210 ? 31.123 22.529 14.534 1.00 19.60 273 MET A N 1
ATOM 1694 C CA . MET A 1 210 ? 31.502 21.210 14.040 1.00 18.80 273 MET A CA 1
ATOM 1695 C C . MET A 1 210 ? 32.440 21.275 12.829 1.00 16.95 273 MET A C 1
ATOM 1696 O O . MET A 1 210 ? 33.238 20.370 12.618 1.00 20.93 273 MET A O 1
ATOM 1701 N N . THR A 1 211 ? 32.382 22.347 12.055 1.00 20.02 274 THR A N 1
ATOM 1702 C CA . THR A 1 211 ? 33.267 22.503 10.900 1.00 19.82 274 THR A CA 1
ATOM 1703 C C . THR A 1 211 ? 34.689 22.784 11.404 1.00 23.90 274 THR A C 1
ATOM 1704 O O . THR A 1 211 ? 35.645 22.123 10.967 1.00 27.48 274 THR A O 1
ATOM 1708 N N . LEU A 1 212 ? 34.823 23.745 12.324 1.00 18.55 275 LEU A N 1
ATOM 1709 C CA . LEU A 1 212 ? 36.137 24.118 12.864 1.00 19.31 275 LEU A CA 1
ATOM 1710 C C . LEU A 1 212 ? 36.811 22.978 13.620 1.00 19.19 275 LEU A C 1
ATOM 1711 O O . LEU A 1 212 ? 38.023 22.786 13.544 1.00 18.68 275 LEU A O 1
ATOM 1716 N N . THR A 1 213 ? 35.991 22.174 14.276 1.00 22.72 276 THR A N 1
ATOM 1717 C CA . THR A 1 213 ? 36.455 21.077 15.095 1.00 22.31 276 THR A CA 1
ATOM 1718 C C . THR A 1 213 ? 36.550 19.706 14.443 1.00 22.08 276 THR A C 1
ATOM 1719 O O . THR A 1 213 ? 37.365 18.889 14.856 1.00 23.22 276 THR A O 1
ATOM 1723 N N . VAL A 1 214 ? 35.717 19.424 13.452 1.00 20.83 277 VAL A N 1
ATOM 1724 C CA . VAL A 1 214 ? 35.747 18.106 12.835 1.00 20.68 277 VAL A CA 1
ATOM 1725 C C . VAL A 1 214 ? 35.985 18.088 11.333 1.00 26.51 277 VAL A C 1
ATOM 1726 O O . VAL A 1 214 ? 37.011 17.575 10.857 1.00 29.79 277 VAL A O 1
ATOM 1730 N N . LEU A 1 215 ? 35.032 18.631 10.576 1.00 25.53 278 LEU A N 1
ATOM 1731 C CA . LEU A 1 215 ? 35.146 18.655 9.122 1.00 20.71 278 LEU A CA 1
ATOM 1732 C C . LEU A 1 215 ? 36.504 19.227 8.671 1.00 17.67 278 LEU A C 1
ATOM 1733 O O . LEU A 1 215 ? 37.150 18.667 7.787 1.00 20.44 278 LEU A O 1
ATOM 1738 N N . ASP A 1 216 ? 36.968 20.289 9.319 1.00 15.54 279 ASP A N 1
ATOM 1739 C CA . ASP A 1 216 ? 38.252 20.896 8.959 1.00 20.32 279 ASP A CA 1
ATOM 1740 C C . ASP A 1 216 ? 39.450 19.990 9.262 1.00 20.59 279 ASP A C 1
ATOM 1741 O O . ASP A 1 216 ? 40.531 20.168 8.710 1.00 23.76 279 ASP A O 1
ATOM 1746 N N . LEU A 1 217 ? 39.261 19.010 10.134 1.00 22.73 280 LEU A N 1
ATOM 1747 C CA . LEU A 1 217 ? 40.339 18.096 10.492 1.00 15.60 280 LEU A CA 1
ATOM 1748 C C . LEU A 1 217 ? 40.364 16.874 9.551 1.00 15.07 280 LEU A C 1
ATOM 1749 O O . LEU A 1 217 ? 41.409 16.467 9.048 1.00 13.67 280 LEU A O 1
ATOM 1754 N N . ILE A 1 218 ? 39.180 16.323 9.345 1.00 13.49 281 ILE A N 1
ATOM 1755 C CA . ILE A 1 218 ? 38.895 15.176 8.510 1.00 15.20 281 ILE A CA 1
ATOM 1756 C C . ILE A 1 218 ? 39.447 15.305 7.065 1.00 18.51 281 ILE A C 1
ATOM 1757 O O . ILE A 1 218 ? 39.807 14.292 6.428 1.00 16.36 281 ILE A O 1
ATOM 1762 N N . VAL A 1 219 ? 39.562 16.548 6.573 1.00 17.85 282 VAL A N 1
ATOM 1763 C CA . VAL A 1 219 ? 40.096 16.844 5.228 1.00 13.87 282 VAL A CA 1
ATOM 1764 C C . VAL A 1 219 ? 41.605 16.536 5.130 1.00 16.42 282 VAL A C 1
ATOM 1765 O O . VAL A 1 219 ? 42.124 16.239 4.062 1.00 21.54 282 VAL A O 1
ATOM 1769 N N . LEU A 1 220 ? 42.310 16.642 6.248 1.00 19.24 283 LEU A N 1
ATOM 1770 C CA . LEU A 1 220 ? 43.751 16.405 6.287 1.00 15.50 283 LEU A CA 1
ATOM 1771 C C . LEU A 1 220 ? 44.174 14.928 6.286 1.00 16.90 283 LEU A C 1
ATOM 1772 O O . LEU A 1 220 ? 45.248 14.600 5.789 1.00 18.27 283 LEU A O 1
ATOM 1777 N N . PHE A 1 221 ? 43.310 14.038 6.786 1.00 14.03 284 PHE A N 1
ATOM 1778 C CA . PHE A 1 221 ? 43.613 12.614 6.852 1.00 13.19 284 PHE A CA 1
ATOM 1779 C C . PHE A 1 221 ? 44.319 12.009 5.631 1.00 15.84 284 PHE A C 1
ATOM 1780 O O . PHE A 1 221 ? 45.302 11.273 5.790 1.00 22.68 284 PHE A O 1
ATOM 1788 N N . PRO A 1 222 ? 43.848 12.297 4.399 1.00 18.37 285 PRO A N 1
ATOM 1789 C CA . PRO A 1 222 ? 44.540 11.690 3.249 1.00 13.94 285 PRO A CA 1
ATOM 1790 C C . PRO A 1 222 ? 46.037 11.958 3.069 1.00 11.33 285 PRO A C 1
ATOM 1791 O O . PRO A 1 222 ? 46.725 11.183 2.400 1.00 14.13 285 PRO A O 1
ATOM 1795 N N . PHE A 1 223 ? 46.547 13.032 3.660 1.00 12.13 286 PHE A N 1
ATOM 1796 C CA . PHE A 1 223 ? 47.960 13.373 3.519 1.00 11.18 286 PHE A CA 1
ATOM 1797 C C . PHE A 1 223 ? 48.858 12.640 4.503 1.00 13.08 286 PHE A C 1
ATOM 1798 O O . PHE A 1 223 ? 50.039 12.958 4.621 1.00 18.56 286 PHE A O 1
ATOM 1806 N N . TYR A 1 224 ? 48.295 11.702 5.259 1.00 15.31 287 TYR A N 1
ATOM 1807 C CA . TYR A 1 224 ? 49.092 10.914 6.201 1.00 16.21 287 TYR A CA 1
ATOM 1808 C C . TYR A 1 224 ? 49.566 9.710 5.408 1.00 18.00 287 TYR A C 1
ATOM 1809 O O . TYR A 1 224 ? 50.432 8.962 5.856 1.00 17.82 287 TYR A O 1
ATOM 1818 N N . ASP A 1 225 ? 48.967 9.502 4.245 1.00 13.15 288 ASP A N 1
ATOM 1819 C CA . ASP A 1 225 ? 49.379 8.397 3.389 1.00 15.03 288 ASP A CA 1
ATOM 1820 C C . ASP A 1 225 ? 50.687 8.892 2.763 1.00 15.87 288 ASP A C 1
ATOM 1821 O O . ASP A 1 225 ? 50.706 9.357 1.626 1.00 17.06 288 ASP A O 1
ATOM 1826 N N . ILE A 1 226 ? 51.783 8.774 3.505 1.00 21.08 289 ILE A N 1
ATOM 1827 C CA . ILE A 1 226 ? 53.068 9.267 3.043 1.00 18.63 289 ILE A CA 1
ATOM 1828 C C . ILE A 1 226 ? 53.720 8.593 1.825 1.00 23.64 289 ILE A C 1
ATOM 1829 O O . ILE A 1 226 ? 54.835 8.955 1.417 1.00 26.46 289 ILE A O 1
ATOM 1834 N N . ARG A 1 227 ? 53.019 7.628 1.229 1.00 23.02 290 ARG A N 1
ATOM 1835 C CA . ARG A 1 227 ? 53.503 6.959 0.022 1.00 19.74 290 ARG A CA 1
ATOM 1836 C C . ARG A 1 227 ? 52.837 7.656 -1.153 1.00 15.37 290 ARG A C 1
ATOM 1837 O O . ARG A 1 227 ? 53.466 7.943 -2.150 1.00 17.68 290 ARG A O 1
ATOM 1845 N N . LEU A 1 228 ? 51.570 7.993 -1.000 1.00 13.40 291 LEU A N 1
ATOM 1846 C CA . LEU A 1 228 ? 50.852 8.664 -2.068 1.00 12.58 291 LEU A CA 1
ATOM 1847 C C . LEU A 1 228 ? 51.218 10.152 -2.063 1.00 13.53 291 LEU A C 1
ATOM 1848 O O . LEU A 1 228 ? 51.169 10.813 -3.094 1.00 15.61 291 LEU A O 1
ATOM 1853 N N . TYR A 1 229 ? 51.573 10.688 -0.897 1.00 10.90 292 TYR A N 1
ATOM 1854 C CA . TYR A 1 229 ? 51.991 12.084 -0.800 1.00 11.02 292 TYR A CA 1
ATOM 1855 C C . TYR A 1 229 ? 53.262 12.102 -0.019 1.00 11.28 292 TYR A C 1
ATOM 1856 O O . TYR A 1 229 ? 53.289 12.603 1.089 1.00 17.85 292 TYR A O 1
ATOM 1865 N N . SER A 1 230 ? 54.336 11.613 -0.623 1.00 13.97 293 SER A N 1
ATOM 1866 C CA . SER A 1 230 ? 55.613 11.554 0.049 1.00 18.97 293 SER A CA 1
ATOM 1867 C C . SER A 1 230 ? 56.426 12.824 0.111 1.00 20.14 293 SER A C 1
ATOM 1868 O O . SER A 1 230 ? 57.387 12.858 0.870 1.00 29.04 293 SER A O 1
ATOM 1871 N N . LYS A 1 231 ? 56.079 13.848 -0.674 1.00 21.09 294 LYS A N 1
ATOM 1872 C CA . LYS A 1 231 ? 56.860 15.110 -0.750 1.00 21.58 294 LYS A CA 1
ATOM 1873 C C . LYS A 1 231 ? 56.453 16.279 0.131 1.00 21.89 294 LYS A C 1
ATOM 1874 O O . LYS A 1 231 ? 57.118 17.313 0.157 1.00 26.04 294 LYS A O 1
ATOM 1880 N N . GLY A 1 232 ? 55.357 16.127 0.842 1.00 20.88 295 GLY A N 1
ATOM 1881 C CA . GLY A 1 232 ? 54.845 17.235 1.623 1.00 26.17 295 GLY A CA 1
ATOM 1882 C C . GLY A 1 232 ? 53.629 17.691 0.832 1.00 21.95 295 GLY A C 1
ATOM 1883 O O . GLY A 1 232 ? 53.555 17.374 -0.351 1.00 29.32 295 GLY A O 1
ATOM 1884 N N . VAL A 1 233 ? 52.658 18.365 1.439 1.00 17.84 296 VAL A N 1
ATOM 1885 C CA . VAL A 1 233 ? 51.487 18.799 0.678 1.00 17.21 296 VAL A CA 1
ATOM 1886 C C . VAL A 1 233 ? 51.142 20.260 0.935 1.00 18.30 296 VAL A C 1
ATOM 1887 O O . VAL A 1 233 ? 51.056 20.686 2.087 1.00 22.99 296 VAL A O 1
ATOM 1891 N N . LYS A 1 234 ? 50.929 21.023 -0.134 1.00 16.76 297 LYS A N 1
ATOM 1892 C CA . LYS A 1 234 ? 50.560 22.421 -0.001 1.00 14.88 297 LYS A CA 1
ATOM 1893 C C . LYS A 1 234 ? 49.099 22.498 -0.406 1.00 18.45 297 LYS A C 1
ATOM 1894 O O . LYS A 1 234 ? 48.779 22.301 -1.571 1.00 18.12 297 LYS A O 1
ATOM 1900 N N . THR A 1 235 ? 48.215 22.630 0.584 1.00 18.03 298 THR A N 1
ATOM 1901 C CA . THR A 1 235 ? 46.785 22.734 0.341 1.00 21.43 298 THR A CA 1
ATOM 1902 C C . THR A 1 235 ? 46.165 23.858 1.156 1.00 19.84 298 THR A C 1
ATOM 1903 O O . THR A 1 235 ? 46.861 24.569 1.869 1.00 19.79 298 THR A O 1
ATOM 1907 N N . GLU A 1 236 ? 44.857 24.028 1.043 1.00 17.29 299 GLU A N 1
ATOM 1908 C CA . GLU A 1 236 ? 44.194 25.092 1.778 1.00 21.74 299 GLU A CA 1
ATOM 1909 C C . GLU A 1 236 ? 42.699 24.759 1.963 1.00 21.30 299 GLU A C 1
ATOM 1910 O O . GLU A 1 236 ? 42.159 23.940 1.202 1.00 21.21 299 GLU A O 1
ATOM 1916 N N . LEU A 1 237 ? 42.080 25.315 3.013 1.00 19.25 300 LEU A N 1
ATOM 1917 C CA . LEU A 1 237 ? 40.655 25.108 3.302 1.00 20.96 300 LEU A CA 1
ATOM 1918 C C . LEU A 1 237 ? 39.905 26.295 2.726 1.00 18.76 300 LEU A C 1
ATOM 1919 O O . LEU A 1 237 ? 40.136 27.430 3.129 1.00 19.96 300 LEU A O 1
ATOM 1924 N N . THR A 1 238 ? 39.013 26.032 1.780 1.00 15.71 301 THR A N 1
ATOM 1925 C CA . THR A 1 238 ? 38.293 27.110 1.117 1.00 17.27 301 THR A CA 1
ATOM 1926 C C . THR A 1 238 ? 36.852 27.406 1.541 1.00 16.79 301 THR A C 1
ATOM 1927 O O . THR A 1 238 ? 36.258 28.331 1.024 1.00 20.89 301 THR A O 1
ATOM 1931 N N . ARG A 1 239 ? 36.297 26.671 2.497 1.00 20.03 302 ARG A N 1
ATOM 1932 C CA . ARG A 1 239 ? 34.904 26.902 2.877 1.00 18.26 302 ARG A CA 1
ATOM 1933 C C . ARG A 1 239 ? 34.612 28.198 3.629 1.00 20.59 302 ARG A C 1
ATOM 1934 O O . ARG A 1 239 ? 35.496 28.803 4.241 1.00 19.10 302 ARG A O 1
ATOM 1942 N N . ASP A 1 240 ? 33.358 28.625 3.517 1.00 23.12 303 ASP A N 1
ATOM 1943 C CA . ASP A 1 240 ? 32.833 29.820 4.186 1.00 23.10 303 ASP A CA 1
ATOM 1944 C C . ASP A 1 240 ? 32.470 29.455 5.621 1.00 25.04 303 ASP A C 1
ATOM 1945 O O . ASP A 1 240 ? 32.014 28.339 5.899 1.00 28.76 303 ASP A O 1
ATOM 1950 N N . ILE A 1 241 ? 32.567 30.436 6.503 1.00 25.65 304 ILE A N 1
ATOM 1951 C CA . ILE A 1 241 ? 32.219 30.259 7.896 1.00 25.26 304 ILE A CA 1
ATOM 1952 C C . ILE A 1 241 ? 31.364 31.449 8.277 1.00 24.80 304 ILE A C 1
ATOM 1953 O O . ILE A 1 241 ? 31.681 32.585 7.934 1.00 25.02 304 ILE A O 1
ATOM 1958 N N . PHE A 1 242 ? 30.218 31.164 8.874 1.00 28.34 305 PHE A N 1
ATOM 1959 C CA . PHE A 1 242 ? 29.317 32.208 9.342 1.00 31.23 305 PHE A CA 1
ATOM 1960 C C . PHE A 1 242 ? 29.354 32.391 10.862 1.00 31.10 305 PHE A C 1
ATOM 1961 O O . PHE A 1 242 ? 28.975 31.485 11.616 1.00 28.61 305 PHE A O 1
ATOM 1969 N N . THR A 1 243 ? 29.863 33.536 11.310 1.00 28.25 306 THR A N 1
ATOM 1970 C CA . THR A 1 243 ? 29.865 33.833 12.723 1.00 27.69 306 THR A CA 1
ATOM 1971 C C . THR A 1 243 ? 28.387 34.130 13.019 1.00 30.19 306 THR A C 1
ATOM 1972 O O . THR A 1 243 ? 27.604 34.311 12.096 1.00 32.89 306 THR A O 1
ATOM 1976 N N . ASP A 1 244 ? 27.979 34.120 14.282 1.00 32.20 307 ASP A N 1
ATOM 1977 C CA . ASP A 1 244 ? 26.579 34.369 14.608 1.00 29.85 307 ASP A CA 1
ATOM 1978 C C . ASP A 1 244 ? 26.211 35.794 14.286 1.00 30.55 307 ASP A C 1
ATOM 1979 O O . ASP A 1 244 ? 27.080 36.663 14.174 1.00 33.15 307 ASP A O 1
ATOM 1984 N N . PRO A 1 245 ? 24.905 36.062 14.166 1.00 31.70 308 PRO A N 1
ATOM 1985 C CA . PRO A 1 245 ? 24.457 37.424 13.862 1.00 33.53 308 PRO A CA 1
ATOM 1986 C C . PRO A 1 245 ? 25.100 38.423 14.861 1.00 38.03 308 PRO A C 1
ATOM 1987 O O . PRO A 1 245 ? 25.213 38.102 16.052 1.00 39.56 308 PRO A O 1
ATOM 1991 N N . ILE A 1 246 ? 25.532 39.602 14.373 1.00 38.49 309 ILE A N 1
ATOM 1992 C CA . ILE A 1 246 ? 26.224 40.633 15.181 1.00 39.03 309 ILE A CA 1
ATOM 1993 C C . ILE A 1 246 ? 25.687 40.986 16.578 1.00 39.43 309 ILE A C 1
ATOM 1994 O O . ILE A 1 246 ? 26.458 41.397 17.474 1.00 34.49 309 ILE A O 1
ATOM 1999 N N . PHE A 1 247 ? 24.378 40.906 16.765 1.00 39.20 310 PHE A N 1
ATOM 2000 C CA . PHE A 1 247 ? 23.856 41.171 18.082 1.00 39.65 310 PHE A CA 1
ATOM 2001 C C . PHE A 1 247 ? 22.690 40.264 18.413 1.00 44.50 310 PHE A C 1
ATOM 2002 O O . PHE A 1 247 ? 22.004 39.766 17.527 1.00 42.26 310 PHE A O 1
ATOM 2010 N N . SER A 1 248 ? 22.517 39.999 19.701 1.00 53.73 311 SER A N 1
ATOM 2011 C CA . SER A 1 248 ? 21.456 39.111 20.174 1.00 50.37 311 SER A CA 1
ATOM 2012 C C . SER A 1 248 ? 20.136 39.812 20.418 1.00 59.94 311 SER A C 1
ATOM 2013 O O . SER A 1 248 ? 20.044 40.739 21.231 1.00 52.90 311 SER A O 1
ATOM 2016 N N . LEU A 1 249 ? 19.118 39.363 19.700 1.00 59.38 312 LEU A N 1
ATOM 2017 C CA . LEU A 1 249 ? 17.780 39.913 19.830 1.00 59.92 312 LEU A CA 1
ATOM 2018 C C . LEU A 1 249 ? 17.205 39.402 21.160 1.00 50.55 312 LEU A C 1
ATOM 2019 O O . LEU A 1 249 ? 16.437 38.454 21.173 1.00 53.04 312 LEU A O 1
ATOM 2024 N N . ASN A 1 250 ? 17.602 39.991 22.280 1.00 52.54 313 ASN A N 1
ATOM 2025 C CA . ASN A 1 250 ? 17.102 39.526 23.575 1.00 53.96 313 ASN A CA 1
ATOM 2026 C C . ASN A 1 250 ? 15.568 39.365 23.628 1.00 52.63 313 ASN A C 1
ATOM 2027 O O . ASN A 1 250 ? 15.029 38.264 23.447 1.00 51.10 313 ASN A O 1
ATOM 2032 N N . THR A 1 251 ? 14.869 40.465 23.861 1.00 50.40 314 THR A N 1
ATOM 2033 C CA . THR A 1 251 ? 13.423 40.469 23.919 1.00 55.64 314 THR A CA 1
ATOM 2034 C C . THR A 1 251 ? 12.902 40.389 22.475 1.00 53.67 314 THR A C 1
ATOM 2035 O O . THR A 1 251 ? 11.760 39.997 22.234 1.00 50.52 314 THR A O 1
ATOM 2039 N N . LEU A 1 252 ? 13.794 40.690 21.528 1.00 51.04 315 LEU A N 1
ATOM 2040 C CA . LEU A 1 252 ? 13.498 40.700 20.096 1.00 49.29 315 LEU A CA 1
ATOM 2041 C C . LEU A 1 252 ? 13.630 39.370 19.353 1.00 47.91 315 LEU A C 1
ATOM 2042 O O . LEU A 1 252 ? 13.319 39.285 18.156 1.00 43.27 315 LEU A O 1
ATOM 2047 N N . GLN A 1 253 ? 14.083 38.340 20.057 1.00 48.23 316 GLN A N 1
ATOM 2048 C CA . GLN A 1 253 ? 14.293 37.026 19.463 1.00 51.74 316 GLN A CA 1
ATOM 2049 C C . GLN A 1 253 ? 13.182 36.640 18.500 1.00 52.60 316 GLN A C 1
ATOM 2050 O O . GLN A 1 253 ? 13.444 36.178 17.393 1.00 54.14 316 GLN A O 1
ATOM 2056 N N . GLU A 1 254 ? 11.943 36.889 18.913 1.00 52.30 317 GLU A N 1
ATOM 2057 C CA . GLU A 1 254 ? 10.761 36.547 18.121 1.00 54.30 317 GLU A CA 1
ATOM 2058 C C . GLU A 1 254 ? 10.662 37.292 16.797 1.00 51.09 317 GLU A C 1
ATOM 2059 O O . GLU A 1 254 ? 10.084 36.778 15.834 1.00 50.10 317 GLU A O 1
ATOM 2065 N N . TYR A 1 255 ? 11.216 38.499 16.757 1.00 46.04 318 TYR A N 1
ATOM 2066 C CA . TYR A 1 255 ? 11.171 39.321 15.563 1.00 43.39 318 TYR A CA 1
ATOM 2067 C C . TYR A 1 255 ? 12.283 39.109 14.559 1.00 42.44 318 TYR A C 1
ATOM 2068 O O . TYR A 1 255 ? 12.396 39.858 13.588 1.00 42.55 318 TYR A O 1
ATOM 2077 N N . GLY A 1 256 ? 13.101 38.089 14.758 1.00 40.58 319 GLY A N 1
ATOM 2078 C CA . GLY A 1 256 ? 14.170 37.879 13.813 1.00 37.15 319 GLY A CA 1
ATOM 2079 C C . GLY A 1 256 ? 13.661 37.235 12.541 1.00 34.98 319 GLY A C 1
ATOM 2080 O O . GLY A 1 256 ? 12.544 36.705 12.541 1.00 36.43 319 GLY A O 1
ATOM 2081 N N . PRO A 1 257 ? 14.393 37.371 11.418 1.00 28.44 320 PRO A N 1
ATOM 2082 C CA . PRO A 1 257 ? 14.045 36.786 10.119 1.00 29.07 320 PRO A CA 1
ATOM 2083 C C . PRO A 1 257 ? 13.879 35.261 10.225 1.00 30.32 320 PRO A C 1
ATOM 2084 O O . PRO A 1 257 ? 14.633 34.618 10.926 1.00 33.58 320 PRO A O 1
ATOM 2088 N N . THR A 1 258 ? 12.924 34.681 9.502 1.00 34.15 321 THR A N 1
ATOM 2089 C CA . THR A 1 258 ? 12.703 33.243 9.563 1.00 36.27 321 THR A CA 1
ATOM 2090 C C . THR A 1 258 ? 13.879 32.416 9.033 1.00 35.38 321 THR A C 1
ATOM 2091 O O . THR A 1 258 ? 14.733 32.925 8.305 1.00 35.96 321 THR A O 1
ATOM 2095 N N . PHE A 1 259 ? 13.919 31.145 9.418 1.00 34.59 322 PHE A N 1
ATOM 2096 C CA . PHE A 1 259 ? 14.964 30.202 9.009 1.00 34.45 322 PHE A CA 1
ATOM 2097 C C . PHE A 1 259 ? 15.157 30.253 7.493 1.00 32.63 322 PHE A C 1
ATOM 2098 O O . PHE A 1 259 ? 16.197 30.691 7.015 1.00 25.02 322 PHE A O 1
ATOM 2106 N N . LEU A 1 260 ? 14.107 29.884 6.759 1.00 35.55 323 LEU A N 1
ATOM 2107 C CA . LEU A 1 260 ? 14.109 29.869 5.301 1.00 41.41 323 LEU A CA 1
ATOM 2108 C C . LEU A 1 260 ? 14.582 31.160 4.650 1.00 41.78 323 LEU A C 1
ATOM 2109 O O . LEU A 1 260 ? 15.420 31.123 3.757 1.00 46.75 323 LEU A O 1
ATOM 2114 N N . SER A 1 261 ? 14.066 32.303 5.081 1.00 39.73 324 SER A N 1
ATOM 2115 C CA . SER A 1 261 ? 14.485 33.573 4.490 1.00 39.33 324 SER A CA 1
ATOM 2116 C C . SER A 1 261 ? 15.960 33.850 4.726 1.00 36.99 324 SER A C 1
ATOM 2117 O O . SER A 1 261 ? 16.582 34.615 4.009 1.00 38.09 324 SER A O 1
ATOM 2120 N N . ILE A 1 262 ? 16.510 33.237 5.760 1.00 38.53 325 ILE A N 1
ATOM 2121 C CA . ILE A 1 262 ? 17.910 33.404 6.064 1.00 38.76 325 ILE A CA 1
ATOM 2122 C C . ILE A 1 262 ? 18.703 32.442 5.212 1.00 41.23 325 ILE A C 1
ATOM 2123 O O . ILE A 1 262 ? 19.640 32.855 4.538 1.00 42.15 325 ILE A O 1
ATOM 2128 N N . GLU A 1 263 ? 18.294 31.175 5.195 1.00 44.12 326 GLU A N 1
ATOM 2129 C CA . GLU A 1 263 ? 18.965 30.152 4.387 1.00 48.05 326 GLU A CA 1
ATOM 2130 C C . GLU A 1 263 ? 18.704 30.267 2.879 1.00 49.49 326 GLU A C 1
ATOM 2131 O O . GLU A 1 263 ? 19.374 29.620 2.084 1.00 55.93 326 GLU A O 1
ATOM 2137 N N . ASN A 1 264 ? 17.728 31.073 2.486 1.00 50.51 327 ASN A N 1
ATOM 2138 C CA . ASN A 1 264 ? 17.400 31.262 1.070 1.00 52.12 327 ASN A CA 1
ATOM 2139 C C . ASN A 1 264 ? 17.889 32.617 0.591 1.00 50.87 327 ASN A C 1
ATOM 2140 O O . ASN A 1 264 ? 17.715 32.967 -0.570 1.00 52.03 327 ASN A O 1
ATOM 2145 N N . SER A 1 265 ? 18.447 33.404 1.503 1.00 49.13 328 SER A N 1
ATOM 2146 C CA . SER A 1 265 ? 18.933 34.728 1.159 1.00 49.25 328 SER A CA 1
ATOM 2147 C C . SER A 1 265 ? 20.443 34.731 1.176 1.00 47.39 328 SER A C 1
ATOM 2148 O O . SER A 1 265 ? 21.079 35.558 0.528 1.00 46.55 328 SER A O 1
ATOM 2151 N N . ILE A 1 266 ? 21.020 33.838 1.965 1.00 46.41 329 ILE A N 1
ATOM 2152 C CA . ILE A 1 266 ? 22.461 33.754 2.017 1.00 48.15 329 ILE A CA 1
ATOM 2153 C C . ILE A 1 266 ? 22.941 33.402 0.609 1.00 50.61 329 ILE A C 1
ATOM 2154 O O . ILE A 1 266 ? 22.234 32.770 -0.189 1.00 47.56 329 ILE A O 1
ATOM 2159 N N . ARG A 1 267 ? 24.140 33.888 0.326 1.00 53.09 330 ARG A N 1
ATOM 2160 C CA . ARG A 1 267 ? 24.864 33.728 -0.928 1.00 52.16 330 ARG A CA 1
ATOM 2161 C C . ARG A 1 267 ? 25.177 32.239 -1.162 1.00 52.40 330 ARG A C 1
ATOM 2162 O O . ARG A 1 267 ? 25.782 31.578 -0.310 1.00 54.15 330 ARG A O 1
ATOM 2170 N N . LYS A 1 268 ? 24.791 31.724 -2.326 1.00 49.91 331 LYS A N 1
ATOM 2171 C CA . LYS A 1 268 ? 25.003 30.307 -2.643 1.00 51.67 331 LYS A CA 1
ATOM 2172 C C . LYS A 1 268 ? 26.447 29.974 -3.059 1.00 46.59 331 LYS A C 1
ATOM 2173 O O . LYS A 1 268 ? 27.271 30.893 -3.175 1.00 42.31 331 LYS A O 1
ATOM 2179 N N . PRO A 1 269 ? 26.777 28.660 -3.245 1.00 42.62 332 PRO A N 1
ATOM 2180 C CA . PRO A 1 269 ? 28.133 28.232 -3.637 1.00 39.66 332 PRO A CA 1
ATOM 2181 C C . PRO A 1 269 ? 28.686 28.994 -4.840 1.00 37.84 332 PRO A C 1
ATOM 2182 O O . PRO A 1 269 ? 28.025 29.134 -5.870 1.00 40.12 332 PRO A O 1
ATOM 2186 N N . HIS A 1 270 ? 29.921 29.459 -4.690 1.00 33.14 333 HIS A N 1
ATOM 2187 C CA . HIS A 1 270 ? 30.573 30.291 -5.687 1.00 29.52 333 HIS A CA 1
ATOM 2188 C C . HIS A 1 270 ? 32.078 30.056 -5.763 1.00 25.62 333 HIS A C 1
ATOM 2189 O O . HIS A 1 270 ? 32.657 29.358 -4.935 1.00 26.79 333 HIS A O 1
ATOM 2196 N N . LEU A 1 271 ? 32.709 30.672 -6.751 1.00 24.86 334 LEU A N 1
ATOM 2197 C CA . LEU A 1 271 ? 34.152 30.579 -6.902 1.00 25.44 334 LEU A CA 1
ATOM 2198 C C . LEU A 1 271 ? 34.685 31.448 -5.775 1.00 26.73 334 LEU A C 1
ATOM 2199 O O . LEU A 1 271 ? 34.053 32.437 -5.419 1.00 29.74 334 LEU A O 1
ATOM 2204 N N . PHE A 1 272 ? 35.840 31.097 -5.223 1.00 25.77 335 PHE A N 1
ATOM 2205 C CA . PHE A 1 272 ? 36.440 31.864 -4.130 1.00 23.27 335 PHE A CA 1
ATOM 2206 C C . PHE A 1 272 ? 36.726 33.296 -4.541 1.00 20.51 335 PHE A C 1
ATOM 2207 O O . PHE A 1 272 ? 37.314 33.510 -5.581 1.00 24.55 335 PHE A O 1
ATOM 2215 N N . ASP A 1 273 ? 36.326 34.262 -3.723 1.00 19.23 336 ASP A N 1
ATOM 2216 C CA . ASP A 1 273 ? 36.622 35.674 -3.969 1.00 21.15 336 ASP A CA 1
ATOM 2217 C C . ASP A 1 273 ? 37.026 36.348 -2.668 1.00 23.82 336 ASP A C 1
ATOM 2218 O O . ASP A 1 273 ? 36.863 35.773 -1.600 1.00 28.64 336 ASP A O 1
ATOM 2223 N N . TYR A 1 274 ? 37.492 37.586 -2.759 1.00 24.41 337 TYR A N 1
ATOM 2224 C CA . TYR A 1 274 ? 37.997 38.314 -1.611 1.00 21.34 337 TYR A CA 1
ATOM 2225 C C . TYR A 1 274 ? 37.252 39.614 -1.389 1.00 22.29 337 TYR A C 1
ATOM 2226 O O . TYR A 1 274 ? 36.665 40.154 -2.306 1.00 24.80 337 TYR A O 1
ATOM 2235 N N . LEU A 1 275 ? 37.276 40.128 -0.170 1.00 24.56 338 LEU A N 1
ATOM 2236 C CA . LEU A 1 275 ? 36.576 41.381 0.114 1.00 24.78 338 LEU A CA 1
ATOM 2237 C C . LEU A 1 275 ? 37.307 42.564 -0.508 1.00 26.47 338 LEU A C 1
ATOM 2238 O O . LEU A 1 275 ? 38.546 42.649 -0.430 1.00 29.75 338 LEU A O 1
ATOM 2243 N N . GLN A 1 276 ? 36.543 43.447 -1.155 1.00 27.15 339 GLN A N 1
ATOM 2244 C CA . GLN A 1 276 ? 37.088 44.660 -1.767 1.00 31.64 339 GLN A CA 1
ATOM 2245 C C . GLN A 1 276 ? 36.610 45.833 -0.941 1.00 29.88 339 GLN A C 1
ATOM 2246 O O . GLN A 1 276 ? 37.394 46.716 -0.579 1.00 30.15 339 GLN A O 1
ATOM 2252 N N . GLY A 1 277 ? 35.303 45.874 -0.706 1.00 28.58 340 GLY A N 1
ATOM 2253 C CA . GLY A 1 277 ? 34.752 46.943 0.094 1.00 29.69 340 GLY A CA 1
ATOM 2254 C C . GLY A 1 277 ? 33.321 46.725 0.528 1.00 28.19 340 GLY A C 1
ATOM 2255 O O . GLY A 1 277 ? 32.655 45.804 0.028 1.00 25.34 340 GLY A O 1
ATOM 2256 N N . ILE A 1 278 ? 32.882 47.553 1.486 1.00 30.74 341 ILE A N 1
ATOM 2257 C CA . ILE A 1 278 ? 31.519 47.533 2.018 1.00 31.84 341 ILE A CA 1
ATOM 2258 C C . ILE A 1 278 ? 30.917 48.947 1.958 1.00 31.09 341 ILE A C 1
ATOM 2259 O O . ILE A 1 278 ? 31.574 49.936 2.313 1.00 31.48 341 ILE A O 1
ATOM 2264 N N . GLU A 1 279 ? 29.686 49.030 1.468 1.00 29.87 342 GLU A N 1
ATOM 2265 C CA . GLU A 1 279 ? 28.979 50.29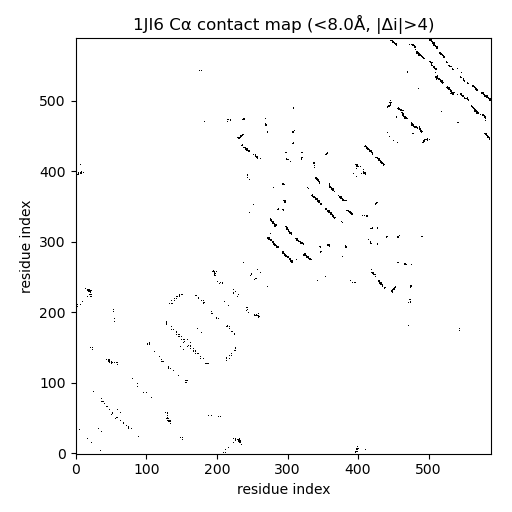2 1.369 1.00 31.08 342 GLU A CA 1
ATOM 2266 C C . GLU A 1 279 ? 27.880 50.288 2.413 1.00 31.27 342 GLU A C 1
ATOM 2267 O O . GLU A 1 279 ? 26.821 49.682 2.232 1.00 32.14 342 GLU A O 1
ATOM 2273 N N . PHE A 1 280 ? 28.140 50.990 3.496 1.00 32.99 343 PHE A N 1
ATOM 2274 C CA . PHE A 1 280 ? 27.219 51.088 4.607 1.00 33.06 343 PHE A CA 1
ATOM 2275 C C . PHE A 1 280 ? 26.045 52.027 4.417 1.00 33.90 343 PHE A C 1
ATOM 2276 O O . PHE A 1 280 ? 26.225 53.200 4.083 1.00 31.55 343 PHE A O 1
ATOM 2284 N N . HIS A 1 281 ? 24.845 51.532 4.699 1.00 34.35 344 HIS A N 1
ATOM 2285 C CA . HIS A 1 281 ? 23.629 52.344 4.592 1.00 37.06 344 HIS A CA 1
ATOM 2286 C C . HIS A 1 281 ? 23.049 52.618 5.991 1.00 36.46 344 HIS A C 1
ATOM 2287 O O . HIS A 1 281 ? 22.809 51.685 6.735 1.00 39.51 344 HIS A O 1
ATOM 2294 N N . THR A 1 282 ? 22.788 53.886 6.315 1.00 35.75 345 THR A N 1
ATOM 2295 C CA . THR A 1 282 ? 22.308 54.293 7.639 1.00 32.50 345 THR A CA 1
ATOM 2296 C C . THR A 1 282 ? 20.899 54.886 7.757 1.00 33.02 345 THR A C 1
ATOM 2297 O O . THR A 1 282 ? 20.449 55.627 6.914 1.00 33.23 345 THR A O 1
ATOM 2301 N N . ARG A 1 283 ? 20.221 54.597 8.849 1.00 32.87 346 ARG A N 1
ATOM 2302 C CA . ARG A 1 283 ? 18.899 55.147 9.067 1.00 34.52 346 ARG A CA 1
ATOM 2303 C C . ARG A 1 283 ? 18.736 55.489 10.539 1.00 36.74 346 ARG A C 1
ATOM 2304 O O . ARG A 1 283 ? 19.544 55.069 11.383 1.00 36.93 346 ARG A O 1
ATOM 2312 N N . LEU A 1 284 ? 17.765 56.345 10.831 1.00 39.68 347 LEU A N 1
ATOM 2313 C CA . LEU A 1 284 ? 17.497 56.746 12.202 1.00 38.96 347 LEU A CA 1
ATOM 2314 C C . LEU A 1 284 ? 16.520 55.766 12.851 1.00 38.20 347 LEU A C 1
ATOM 2315 O O . LEU A 1 284 ? 15.622 55.231 12.196 1.00 41.95 347 LEU A O 1
ATOM 2320 N N . GLN A 1 285 ? 16.735 55.510 14.133 1.00 38.08 348 GLN A N 1
ATOM 2321 C CA . GLN A 1 285 ? 15.882 54.638 14.918 1.00 37.30 348 GLN A CA 1
ATOM 2322 C C . GLN A 1 285 ? 15.349 55.650 15.917 1.00 36.04 348 GLN A C 1
ATOM 2323 O O . GLN A 1 285 ? 16.087 56.162 16.764 1.00 33.64 348 GLN A O 1
ATOM 2329 N N . PRO A 1 286 ? 14.086 56.035 15.768 1.00 35.71 349 PRO A N 1
ATOM 2330 C CA . PRO A 1 286 ? 13.593 57.014 16.723 1.00 37.26 349 PRO A CA 1
ATOM 2331 C C . PRO A 1 286 ? 13.217 56.455 18.067 1.00 38.25 349 PRO A C 1
ATOM 2332 O O . PRO A 1 286 ? 12.678 55.362 18.175 1.00 40.26 349 PRO A O 1
ATOM 2336 N N . GLY A 1 287 ? 13.622 57.174 19.102 1.00 37.05 350 GLY A N 1
ATOM 2337 C CA . GLY A 1 287 ? 13.234 56.813 20.446 1.00 33.72 350 GLY A CA 1
ATOM 2338 C C . GLY A 1 287 ? 11.914 57.545 20.623 1.00 33.31 350 GLY A C 1
ATOM 2339 O O . GLY A 1 287 ? 11.654 58.591 20.018 1.00 36.33 350 GLY A O 1
ATOM 2340 N N . TYR A 1 288 ? 11.062 56.976 21.445 1.00 33.29 351 TYR A N 1
ATOM 2341 C CA . TYR A 1 288 ? 9.758 57.540 21.732 1.00 29.39 351 TYR A CA 1
ATOM 2342 C C . TYR A 1 288 ? 9.827 58.998 22.206 1.00 28.41 351 TYR A C 1
ATOM 2343 O O . TYR A 1 288 ? 8.998 59.820 21.833 1.00 29.58 351 TYR A O 1
ATOM 2352 N N . PHE A 1 289 ? 10.843 59.313 22.995 1.00 29.21 352 PHE A N 1
ATOM 2353 C CA . PHE A 1 289 ? 11.032 60.661 23.522 1.00 32.25 352 PHE A CA 1
ATOM 2354 C C . PHE A 1 289 ? 11.984 61.519 22.694 1.00 36.00 352 PHE A C 1
ATOM 2355 O O . PHE A 1 289 ? 12.414 62.573 23.152 1.00 39.69 352 PHE A O 1
ATOM 2363 N N . GLY A 1 290 ? 12.374 61.030 21.516 1.00 38.49 353 GLY A N 1
ATOM 2364 C CA . GLY A 1 290 ? 13.240 61.791 20.617 1.00 41.41 353 GLY A CA 1
ATOM 2365 C C . GLY A 1 290 ? 14.697 62.096 20.952 1.00 42.86 353 GLY A C 1
ATOM 2366 O O . GLY A 1 290 ? 15.554 62.189 20.059 1.00 46.32 353 GLY A O 1
ATOM 2367 N N . LYS A 1 291 ? 14.994 62.315 22.219 1.00 39.32 354 LYS A N 1
ATOM 2368 C CA . LYS A 1 291 ? 16.363 62.601 22.582 1.00 42.55 354 LYS A CA 1
ATOM 2369 C C . LYS A 1 291 ? 17.131 61.281 22.611 1.00 40.73 354 LYS A C 1
ATOM 2370 O O . LYS A 1 291 ? 18.351 61.273 22.522 1.00 41.50 354 LYS A O 1
ATOM 2376 N N . ASP A 1 292 ? 16.399 60.175 22.732 1.00 37.90 355 ASP A N 1
ATOM 2377 C CA . ASP A 1 292 ? 16.991 58.834 22.776 1.00 36.96 355 ASP A CA 1
ATOM 2378 C C . ASP A 1 292 ? 16.904 58.052 21.453 1.00 35.50 355 ASP A C 1
ATOM 2379 O O . ASP A 1 292 ? 16.764 56.833 21.452 1.00 37.84 355 ASP A O 1
ATOM 2384 N N . SER A 1 293 ? 16.957 58.766 20.336 1.00 30.85 356 SER A N 1
ATOM 2385 C CA . SER A 1 293 ? 16.911 58.155 19.024 1.00 28.85 356 SER A CA 1
ATOM 2386 C C . SER A 1 293 ? 18.346 57.911 18.607 1.00 29.62 356 SER A C 1
ATOM 2387 O O . SER A 1 293 ? 19.252 58.598 19.072 1.00 29.40 356 SER A O 1
ATOM 2390 N N . PHE A 1 294 ? 18.575 56.946 17.732 1.00 30.41 357 PHE A N 1
ATOM 2391 C CA . PHE A 1 294 ? 19.943 56.685 17.298 1.00 33.70 357 PHE A CA 1
ATOM 2392 C C . PHE A 1 294 ? 19.990 56.272 15.838 1.00 34.14 357 PHE A C 1
ATOM 2393 O O . PHE A 1 294 ? 18.989 55.817 15.280 1.00 32.91 357 PHE A O 1
ATOM 2401 N N . ASN A 1 295 ? 21.134 56.494 15.203 1.00 36.13 358 ASN A N 1
ATOM 2402 C CA . ASN A 1 295 ? 21.317 56.113 13.813 1.00 33.81 358 ASN A CA 1
ATOM 2403 C C . ASN A 1 295 ? 21.919 54.709 13.872 1.00 31.46 358 ASN A C 1
ATOM 2404 O O . ASN A 1 295 ? 22.656 54.393 14.804 1.00 32.33 358 ASN A O 1
ATOM 2409 N N . TYR A 1 296 ? 21.580 53.849 12.924 1.00 30.64 359 TYR A N 1
ATOM 2410 C CA . TYR A 1 296 ? 22.113 52.493 12.944 1.00 31.28 359 TYR A CA 1
ATOM 2411 C C . TYR A 1 296 ? 22.214 52.062 11.511 1.00 34.16 359 TYR A C 1
ATOM 2412 O O . TYR A 1 296 ? 21.514 52.637 10.681 1.00 35.84 359 TYR A O 1
ATOM 2421 N N . TRP A 1 297 ? 23.074 51.089 11.187 1.00 34.25 360 TRP A N 1
ATOM 2422 C CA . TRP A 1 297 ? 23.130 50.667 9.798 1.00 32.67 360 TRP A CA 1
ATOM 2423 C C . TRP A 1 297 ? 22.079 49.666 9.432 1.00 28.09 360 TRP A C 1
ATOM 2424 O O . TRP A 1 297 ? 21.987 48.585 10.001 1.00 27.18 360 TRP A O 1
ATOM 2435 N N . SER A 1 298 ? 21.256 50.103 8.489 1.00 22.52 361 SER A N 1
ATOM 2436 C CA . SER A 1 298 ? 20.107 49.375 7.998 1.00 23.90 361 SER A CA 1
ATOM 2437 C C . SER A 1 298 ? 20.290 48.445 6.822 1.00 24.92 361 SER A C 1
ATOM 2438 O O . SER A 1 298 ? 19.481 47.540 6.630 1.00 29.46 361 SER A O 1
ATOM 2441 N N . GLY A 1 299 ? 21.302 48.696 5.997 1.00 26.32 362 GLY A N 1
ATOM 2442 C CA . GLY A 1 299 ? 21.497 47.867 4.821 1.00 25.00 362 GLY A CA 1
ATOM 2443 C C . GLY A 1 299 ? 22.851 48.067 4.192 1.00 23.41 362 GLY A C 1
ATOM 2444 O O . GLY A 1 299 ? 23.626 48.895 4.669 1.00 20.63 362 GLY A O 1
ATOM 2445 N N . ASN A 1 300 ? 23.132 47.366 3.095 1.00 24.41 363 ASN A N 1
ATOM 2446 C CA . ASN A 1 300 ? 24.453 47.488 2.494 1.00 25.33 363 ASN A CA 1
ATOM 2447 C C . ASN A 1 300 ? 24.593 46.782 1.162 1.00 29.58 363 ASN A C 1
ATOM 2448 O O . ASN A 1 300 ? 23.769 45.931 0.817 1.00 30.19 363 ASN A O 1
ATOM 2453 N N . TYR A 1 301 ? 25.659 47.146 0.444 1.00 31.37 364 TYR A N 1
ATOM 2454 C CA . TYR A 1 301 ? 26.069 46.522 -0.819 1.00 32.05 364 TYR A CA 1
ATOM 2455 C C . TYR A 1 301 ? 27.495 46.026 -0.511 1.00 32.87 364 TYR A C 1
ATOM 2456 O O . TYR A 1 301 ? 28.214 46.647 0.287 1.00 34.92 364 TYR A O 1
ATOM 2465 N N . VAL A 1 302 ? 27.907 44.903 -1.082 1.00 31.40 365 VAL A N 1
ATOM 2466 C CA . VAL A 1 302 ? 29.276 44.454 -0.854 1.00 31.82 365 VAL A CA 1
ATOM 2467 C C . VAL A 1 302 ? 29.980 44.221 -2.194 1.00 29.80 365 VAL A C 1
ATOM 2468 O O . VAL A 1 302 ? 29.345 43.873 -3.189 1.00 27.51 365 VAL A O 1
ATOM 2472 N N . GLU A 1 303 ? 31.275 44.499 -2.231 1.00 27.25 366 GLU A N 1
ATOM 2473 C CA . GLU A 1 303 ? 32.050 44.287 -3.435 1.00 29.12 366 GLU A CA 1
ATOM 2474 C C . GLU A 1 303 ? 33.136 43.252 -3.207 1.00 29.04 366 GLU A C 1
ATOM 2475 O O . GLU A 1 303 ? 33.930 43.397 -2.267 1.00 29.41 366 GLU A O 1
ATOM 2481 N N . THR A 1 304 ? 33.129 42.181 -4.006 1.00 26.24 367 THR A N 1
ATOM 2482 C CA . THR A 1 304 ? 34.163 41.145 -3.910 1.00 28.19 367 THR A CA 1
ATOM 2483 C C . THR A 1 304 ? 34.915 41.028 -5.232 1.00 26.56 367 THR A C 1
ATOM 2484 O O . THR A 1 304 ? 34.349 41.181 -6.308 1.00 24.77 367 THR A O 1
ATOM 2488 N N . ARG A 1 305 ? 36.197 40.745 -5.130 1.00 28.03 368 ARG A N 1
ATOM 2489 C CA . ARG A 1 305 ? 37.063 40.592 -6.283 1.00 30.80 368 ARG A CA 1
ATOM 2490 C C . ARG A 1 305 ? 37.398 39.105 -6.459 1.00 32.78 368 ARG A C 1
ATOM 2491 O O . ARG A 1 305 ? 37.716 38.419 -5.493 1.00 32.70 368 ARG A O 1
ATOM 2499 N N . PRO A 1 306 ? 37.341 38.597 -7.695 1.00 34.94 369 PRO A N 1
ATOM 2500 C CA . PRO A 1 306 ? 37.621 37.209 -8.075 1.00 32.57 369 PRO A CA 1
ATOM 2501 C C . PRO A 1 306 ? 39.004 36.752 -7.709 1.00 29.09 369 PRO A C 1
ATOM 2502 O O . PRO A 1 306 ? 39.865 37.549 -7.333 1.00 23.89 369 PRO A O 1
ATOM 2506 N N . SER A 1 307 ? 39.225 35.451 -7.856 1.00 28.00 370 SER A N 1
ATOM 2507 C CA . SER A 1 307 ? 40.527 34.882 -7.561 1.00 30.76 370 SER A CA 1
ATOM 2508 C C . SER A 1 307 ? 41.520 35.391 -8.616 1.00 28.66 370 SER A C 1
ATOM 2509 O O . SER A 1 307 ? 41.109 35.960 -9.638 1.00 27.77 370 SER A O 1
ATOM 2512 N N . ILE A 1 308 ? 42.812 35.187 -8.387 1.00 28.63 371 ILE A N 1
ATOM 2513 C CA . ILE A 1 308 ? 43.813 35.688 -9.320 1.00 27.09 371 ILE A CA 1
ATOM 2514 C C . ILE A 1 308 ? 43.527 35.318 -10.787 1.00 28.10 371 ILE A C 1
ATOM 2515 O O . ILE A 1 308 ? 43.094 34.215 -11.107 1.00 32.50 371 ILE A O 1
ATOM 2520 N N . GLY A 1 309 ? 43.718 36.279 -11.674 1.00 31.41 372 GLY A N 1
ATOM 2521 C CA . GLY A 1 309 ? 43.435 36.045 -13.071 1.00 34.25 372 GLY A CA 1
ATOM 2522 C C . GLY A 1 309 ? 42.318 36.967 -13.513 1.00 35.36 372 GLY A C 1
ATOM 2523 O O . GLY A 1 309 ? 42.129 37.158 -14.706 1.00 38.46 372 GLY A O 1
ATOM 2524 N N . SER A 1 310 ? 41.566 37.512 -12.558 1.00 35.05 373 SER A N 1
ATOM 2525 C CA . SER A 1 310 ? 40.492 38.461 -12.848 1.00 36.54 373 SER A CA 1
ATOM 2526 C C . SER A 1 310 ? 40.318 39.531 -11.773 1.00 40.51 373 SER A C 1
ATOM 2527 O O . SER A 1 310 ? 40.154 39.238 -10.586 1.00 42.58 373 SER A O 1
ATOM 2530 N N . SER A 1 311 ? 40.292 40.780 -12.206 1.00 44.29 374 SER A N 1
ATOM 2531 C CA . SER A 1 311 ? 40.131 41.882 -11.275 1.00 50.62 374 SER A CA 1
ATOM 2532 C C . SER A 1 311 ? 38.701 42.360 -11.135 1.00 52.50 374 SER A C 1
ATOM 2533 O O . SER A 1 311 ? 38.344 42.927 -10.110 1.00 54.64 374 SER A O 1
ATOM 2536 N N . LYS A 1 312 ? 37.890 42.141 -12.166 1.00 52.41 375 LYS A N 1
ATOM 2537 C CA . LYS A 1 312 ? 36.498 42.593 -12.165 1.00 51.43 375 LYS A CA 1
ATOM 2538 C C . LYS A 1 312 ? 35.817 42.388 -10.828 1.00 46.63 375 LYS A C 1
ATOM 2539 O O . LYS A 1 312 ? 35.831 41.299 -10.303 1.00 47.13 375 LYS A O 1
ATOM 2545 N N . THR A 1 313 ? 35.263 43.442 -10.247 1.00 43.86 376 THR A N 1
ATOM 2546 C CA . THR A 1 313 ? 34.610 43.267 -8.967 1.00 43.23 376 THR A CA 1
ATOM 2547 C C . THR A 1 313 ? 33.183 42.798 -9.171 1.00 39.51 376 THR A C 1
ATOM 2548 O O . THR A 1 313 ? 32.588 42.974 -10.240 1.00 34.47 376 THR A O 1
ATOM 2552 N N . ILE A 1 314 ? 32.674 42.149 -8.137 1.00 36.99 377 ILE A N 1
ATOM 2553 C CA . ILE A 1 314 ? 31.336 41.616 -8.141 1.00 37.16 377 ILE A CA 1
ATOM 2554 C C . ILE A 1 314 ? 30.592 42.383 -7.071 1.00 36.15 377 ILE A C 1
ATOM 2555 O O . ILE A 1 314 ? 31.064 42.521 -5.935 1.00 33.97 377 ILE A O 1
ATOM 2560 N N . THR A 1 315 ? 29.513 43.023 -7.498 1.00 36.98 378 THR A N 1
ATOM 2561 C CA . THR A 1 315 ? 28.668 43.766 -6.597 1.00 36.86 378 THR A CA 1
ATOM 2562 C C . THR A 1 315 ? 27.485 42.849 -6.303 1.00 37.30 378 THR A C 1
ATOM 2563 O O . THR A 1 315 ? 26.943 42.181 -7.198 1.00 39.21 378 THR A O 1
ATOM 2567 N N . SER A 1 316 ? 27.128 42.793 -5.027 1.00 38.63 379 SER A N 1
ATOM 2568 C CA . SER A 1 316 ? 26.031 41.972 -4.541 1.00 35.39 379 SER A CA 1
ATOM 2569 C C . SER A 1 316 ? 24.744 42.757 -4.638 1.00 31.25 379 SER A C 1
ATOM 2570 O O . SER A 1 316 ? 24.743 43.960 -4.922 1.00 29.29 379 SER A O 1
ATOM 2573 N N . PRO A 1 317 ? 23.619 42.084 -4.411 1.00 27.80 380 PRO A N 1
ATOM 2574 C CA . PRO A 1 317 ? 22.355 42.807 -4.467 1.00 28.41 380 PRO A CA 1
ATOM 2575 C C . PRO A 1 317 ? 22.383 43.763 -3.260 1.00 29.97 380 PRO A C 1
ATOM 2576 O O . PRO A 1 317 ? 23.315 43.706 -2.454 1.00 33.22 380 PRO A O 1
ATOM 2580 N N . PHE A 1 318 ? 21.401 44.650 -3.137 1.00 30.37 381 PHE A N 1
ATOM 2581 C CA . PHE A 1 318 ? 21.361 45.505 -1.958 1.00 28.72 381 PHE A CA 1
ATOM 2582 C C . PHE A 1 318 ? 20.757 44.622 -0.858 1.00 30.17 381 PHE A C 1
ATOM 2583 O O . PHE A 1 318 ? 19.847 43.836 -1.109 1.00 32.63 381 PHE A O 1
ATOM 2591 N N . TYR A 1 319 ? 21.289 44.729 0.352 1.00 32.78 382 TYR A N 1
ATOM 2592 C CA . TYR A 1 319 ? 20.828 43.947 1.496 1.00 29.74 382 TYR A CA 1
ATOM 2593 C C . TYR A 1 319 ? 20.266 44.921 2.544 1.00 33.47 382 TYR A C 1
ATOM 2594 O O . TYR A 1 319 ? 20.941 45.904 2.914 1.00 34.97 382 TYR A O 1
ATOM 2603 N N . GLY A 1 320 ? 19.023 44.688 2.971 1.00 33.53 383 GLY A N 1
ATOM 2604 C CA . GLY A 1 320 ? 18.402 45.547 3.979 1.00 36.87 383 GLY A CA 1
ATOM 2605 C C . GLY A 1 320 ? 17.689 46.808 3.485 1.00 38.91 383 GLY A C 1
ATOM 2606 O O . GLY A 1 320 ? 17.172 46.821 2.364 1.00 36.75 383 GLY A O 1
ATOM 2607 N N . ASP A 1 321 ? 17.684 47.863 4.314 1.00 37.41 384 ASP A N 1
ATOM 2608 C CA . ASP A 1 321 ? 17.028 49.140 4.003 1.00 34.86 384 ASP A CA 1
ATOM 2609 C C . ASP A 1 321 ? 17.968 50.216 3.535 1.00 35.15 384 ASP A C 1
ATOM 2610 O O . ASP A 1 321 ? 19.061 50.367 4.075 1.00 36.30 384 ASP A O 1
ATOM 2615 N N . LYS A 1 322 ? 17.496 51.016 2.581 1.00 37.16 385 LYS A N 1
ATOM 2616 C CA . LYS A 1 322 ? 18.279 52.111 1.997 1.00 40.03 385 LYS A CA 1
ATOM 2617 C C . LYS A 1 322 ? 18.495 53.205 3.026 1.00 35.07 385 LYS A C 1
ATOM 2618 O O . LYS A 1 322 ? 17.609 53.471 3.835 1.00 37.69 385 LYS A O 1
ATOM 2624 N N . SER A 1 323 ? 19.628 53.897 2.954 1.00 30.66 386 SER A N 1
ATOM 2625 C CA . SER A 1 323 ? 19.865 54.907 3.951 1.00 31.42 386 SER A CA 1
ATOM 2626 C C . SER A 1 323 ? 18.943 56.104 3.865 1.00 36.20 386 SER A C 1
ATOM 2627 O O . SER A 1 323 ? 18.237 56.296 2.888 1.00 41.34 386 SER A O 1
ATOM 2630 N N . THR A 1 324 ? 18.849 56.771 5.006 1.00 44.57 387 THR A N 1
ATOM 2631 C CA . THR A 1 324 ? 18.066 57.963 5.283 1.00 43.73 387 THR A CA 1
ATOM 2632 C C . THR A 1 324 ? 19.121 59.049 5.516 1.00 43.19 387 THR A C 1
ATOM 2633 O O . THR A 1 324 ? 18.874 60.239 5.339 1.00 48.11 387 THR A O 1
ATOM 2637 N N . GLU A 1 325 ? 20.320 58.591 5.852 1.00 40.98 388 GLU A N 1
ATOM 2638 C CA . GLU A 1 325 ? 21.462 59.426 6.150 1.00 40.66 388 GLU A CA 1
ATOM 2639 C C . GLU A 1 325 ? 22.524 59.171 5.087 1.00 40.64 388 GLU A C 1
ATOM 2640 O O . GLU A 1 325 ? 22.302 58.380 4.168 1.00 39.84 388 GLU A O 1
ATOM 2646 N N . PRO A 1 326 ? 23.702 59.814 5.214 1.00 40.56 389 PRO A N 1
ATOM 2647 C CA . PRO A 1 326 ? 24.754 59.588 4.218 1.00 39.84 389 PRO A CA 1
ATOM 2648 C C . PRO A 1 326 ? 25.312 58.150 4.248 1.00 41.43 389 PRO A C 1
ATOM 2649 O O . PRO A 1 326 ? 25.414 57.521 5.317 1.00 42.72 389 PRO A O 1
ATOM 2653 N N . VAL A 1 327 ? 25.647 57.630 3.066 1.00 41.28 390 VAL A N 1
ATOM 2654 C CA . VAL A 1 327 ? 26.218 56.301 2.961 1.00 39.98 390 VAL A CA 1
ATOM 2655 C C . VAL A 1 327 ? 27.701 56.429 3.174 1.00 40.48 390 VAL A C 1
ATOM 2656 O O . VAL A 1 327 ? 28.287 57.454 2.822 1.00 38.66 390 VAL A O 1
ATOM 2660 N N . GLN A 1 328 ? 28.290 55.404 3.783 1.00 44.40 391 GLN A N 1
ATOM 2661 C CA . GLN A 1 328 ? 29.727 55.365 4.044 1.00 46.52 391 GLN A CA 1
ATOM 2662 C C . GLN A 1 328 ? 30.301 54.179 3.272 1.00 45.32 391 GLN A C 1
ATOM 2663 O O . GLN A 1 328 ? 29.760 53.074 3.299 1.00 45.91 391 GLN A O 1
ATOM 2669 N N . LYS A 1 329 ? 31.398 54.430 2.574 1.00 44.06 392 LYS A N 1
ATOM 2670 C CA . LYS A 1 329 ? 32.035 53.413 1.772 1.00 40.49 392 LYS A CA 1
ATOM 2671 C C . LYS A 1 329 ? 33.407 53.136 2.325 1.00 39.38 392 LYS A C 1
ATOM 2672 O O . LYS A 1 329 ? 34.183 54.057 2.596 1.00 42.29 392 LYS A O 1
ATOM 2678 N N . LEU A 1 330 ? 33.671 51.862 2.561 1.00 38.27 393 LEU A N 1
ATOM 2679 C CA . LEU A 1 330 ? 34.961 51.427 3.048 1.00 35.07 393 LEU A CA 1
ATOM 2680 C C . LEU A 1 330 ? 35.488 50.423 2.022 1.00 33.16 393 LEU A C 1
ATOM 2681 O O . LEU A 1 330 ? 34.740 49.532 1.594 1.00 30.32 393 LEU A O 1
ATOM 2686 N N . SER A 1 331 ? 36.740 50.593 1.605 1.00 31.16 394 SER A N 1
ATOM 2687 C CA . SER A 1 331 ? 37.368 49.678 0.670 1.00 35.69 394 SER A CA 1
ATOM 2688 C C . SER A 1 331 ? 38.556 49.055 1.361 1.00 36.20 394 SER A C 1
ATOM 2689 O O . SER A 1 331 ? 39.437 49.754 1.866 1.00 37.41 394 SER A O 1
ATOM 2692 N N . PHE A 1 332 ? 38.575 47.737 1.378 1.00 34.39 395 PHE A N 1
ATOM 2693 C CA . PHE A 1 332 ? 39.649 47.008 1.998 1.00 35.59 395 PHE A CA 1
ATOM 2694 C C . PHE A 1 332 ? 40.556 46.387 0.948 1.00 38.59 395 PHE A C 1
ATOM 2695 O O . PHE A 1 332 ? 41.255 45.420 1.223 1.00 36.11 395 PHE A O 1
ATOM 2703 N N . ASP A 1 333 ? 40.514 46.923 -0.267 1.00 44.33 396 ASP A N 1
ATOM 2704 C CA . ASP A 1 333 ? 41.362 46.435 -1.350 1.00 47.38 396 ASP A CA 1
ATOM 2705 C C . ASP A 1 333 ? 42.816 46.350 -0.850 1.00 47.70 396 ASP A C 1
ATOM 2706 O O . ASP A 1 333 ? 43.369 47.337 -0.360 1.00 47.56 396 ASP A O 1
ATOM 2711 N N . GLY A 1 334 ? 43.392 45.151 -0.900 1.00 49.65 397 GLY A N 1
ATOM 2712 C CA . GLY A 1 334 ? 44.773 44.954 -0.464 1.00 52.41 397 GLY A CA 1
ATOM 2713 C C . GLY A 1 334 ? 45.019 44.728 1.030 1.00 53.28 397 GLY A C 1
ATOM 2714 O O . GLY A 1 334 ? 46.171 44.677 1.499 1.00 55.48 397 GLY A O 1
ATOM 2715 N N . GLN A 1 335 ? 43.935 44.549 1.776 1.00 50.79 398 GLN A N 1
ATOM 2716 C CA . GLN A 1 335 ? 44.007 44.345 3.213 1.00 44.97 398 GLN A CA 1
ATOM 2717 C C . GLN A 1 335 ? 43.361 43.013 3.590 1.00 41.11 398 GLN A C 1
ATOM 2718 O O . GLN A 1 335 ? 42.534 42.471 2.848 1.00 38.99 398 GLN A O 1
ATOM 2724 N N . LYS A 1 336 ? 43.785 42.482 4.730 1.00 38.23 399 LYS A N 1
ATOM 2725 C CA . LYS A 1 336 ? 43.240 41.247 5.277 1.00 37.30 399 LYS A CA 1
ATOM 2726 C C . LYS A 1 336 ? 42.543 41.725 6.568 1.00 32.90 399 LYS A C 1
ATOM 2727 O O . LYS A 1 336 ? 43.204 42.215 7.488 1.00 32.13 399 LYS A O 1
ATOM 2733 N N . VAL A 1 337 ? 41.218 41.662 6.600 1.00 22.53 400 VAL A N 1
ATOM 2734 C CA . VAL A 1 337 ? 40.481 42.082 7.779 1.00 21.89 400 VAL A CA 1
ATOM 2735 C C . VAL A 1 337 ? 40.411 40.880 8.701 1.00 21.82 400 VAL A C 1
ATOM 2736 O O . VAL A 1 337 ? 39.652 39.954 8.458 1.00 21.40 400 VAL A O 1
ATOM 2740 N N . TYR A 1 338 ? 41.186 40.920 9.779 1.00 22.19 401 TYR A N 1
ATOM 2741 C CA . TYR A 1 338 ? 41.249 39.810 10.701 1.00 22.44 401 TYR A CA 1
ATOM 2742 C C . TYR A 1 338 ? 40.425 39.971 11.950 1.00 25.05 401 TYR A C 1
ATOM 2743 O O . TYR A 1 338 ? 40.491 39.113 12.831 1.00 23.09 401 TYR A O 1
ATOM 2752 N N . ARG A 1 339 ? 39.687 41.070 12.065 1.00 25.21 402 ARG A N 1
ATOM 2753 C CA . ARG A 1 339 ? 38.836 41.255 13.234 1.00 22.92 402 ARG A CA 1
ATOM 2754 C C . ARG A 1 339 ? 37.783 42.369 13.108 1.00 23.80 402 ARG A C 1
ATOM 2755 O O . ARG A 1 339 ? 38.043 43.422 12.520 1.00 24.80 402 ARG A O 1
ATOM 2763 N N . THR A 1 340 ? 36.612 42.128 13.700 1.00 26.92 403 THR A N 1
ATOM 2764 C CA . THR A 1 340 ? 35.499 43.066 13.705 1.00 25.08 403 THR A CA 1
ATOM 2765 C C . THR A 1 340 ? 34.886 43.084 15.105 1.00 22.88 403 THR A C 1
ATOM 2766 O O . THR A 1 340 ? 34.703 42.038 15.736 1.00 20.40 403 THR A O 1
ATOM 2770 N N . ILE A 1 341 ? 34.656 44.294 15.604 1.00 24.76 404 ILE A N 1
ATOM 2771 C CA . ILE A 1 341 ? 34.062 44.526 16.927 1.00 27.58 404 ILE A CA 1
ATOM 2772 C C . ILE A 1 341 ? 32.910 45.488 16.697 1.00 26.15 404 ILE A C 1
ATOM 2773 O O . ILE A 1 341 ? 33.105 46.619 16.234 1.00 23.20 404 ILE A O 1
ATOM 2778 N N . ALA A 1 342 ? 31.717 45.027 17.019 1.00 28.77 405 ALA A N 1
ATOM 2779 C CA . ALA A 1 342 ? 30.504 45.809 16.819 1.00 31.73 405 ALA A CA 1
ATOM 2780 C C . ALA A 1 342 ? 29.954 46.285 18.136 1.00 32.84 405 ALA A C 1
ATOM 2781 O O . ALA A 1 342 ? 30.113 45.618 19.172 1.00 35.52 405 ALA A O 1
ATOM 2783 N N . ASN A 1 343 ? 29.321 47.450 18.099 1.00 34.77 406 ASN A N 1
ATOM 2784 C CA . ASN A 1 343 ? 28.693 48.018 19.274 1.00 32.83 406 ASN A CA 1
ATOM 2785 C C . ASN A 1 343 ? 27.278 48.265 18.861 1.00 28.60 406 ASN A C 1
ATOM 2786 O O . ASN A 1 343 ? 27.010 48.585 17.719 1.00 31.86 406 ASN A O 1
ATOM 2791 N N . THR A 1 344 ? 26.365 48.113 19.791 1.00 27.61 407 THR A N 1
ATOM 2792 C CA . THR A 1 344 ? 24.965 48.258 19.489 1.00 26.38 407 THR A CA 1
ATOM 2793 C C . THR A 1 344 ? 24.333 49.365 20.360 1.00 27.04 407 THR A C 1
ATOM 2794 O O . THR A 1 344 ? 25.049 50.077 21.087 1.00 31.57 407 THR A O 1
ATOM 2798 N N . ASP A 1 345 ? 23.022 49.575 20.223 1.00 27.42 408 ASP A N 1
ATOM 2799 C CA . ASP A 1 345 ? 22.291 50.564 21.024 1.00 21.89 408 ASP A CA 1
ATOM 2800 C C . ASP A 1 345 ? 20.818 50.163 21.081 1.00 22.54 408 ASP A C 1
ATOM 2801 O O . ASP A 1 345 ? 20.387 49.279 20.344 1.00 24.68 408 ASP A O 1
ATOM 2806 N N . VAL A 1 346 ? 20.062 50.737 22.006 1.00 24.61 409 VAL A N 1
ATOM 2807 C CA . VAL A 1 346 ? 18.642 50.402 22.138 1.00 26.21 409 VAL A CA 1
ATOM 2808 C C . VAL A 1 346 ? 17.828 51.670 22.405 1.00 26.83 409 VAL A C 1
ATOM 2809 O O . VAL A 1 346 ? 18.376 52.702 22.812 1.00 25.62 409 VAL A O 1
ATOM 2813 N N . ALA A 1 347 ? 16.518 51.554 22.189 1.00 25.95 410 ALA A N 1
ATOM 2814 C CA . ALA A 1 347 ? 15.533 52.610 22.399 1.00 20.86 410 ALA A CA 1
ATOM 2815 C C . ALA A 1 347 ? 14.254 51.841 22.740 1.00 23.91 410 ALA A C 1
ATOM 2816 O O . ALA A 1 347 ? 13.711 51.091 21.911 1.00 22.53 410 ALA A O 1
ATOM 2818 N N . ALA A 1 348 ? 13.866 51.898 24.009 1.00 26.73 411 ALA A N 1
ATOM 2819 C CA . ALA A 1 348 ? 12.666 51.196 24.490 1.00 30.61 411 ALA A CA 1
ATOM 2820 C C . ALA A 1 348 ? 11.449 52.113 24.523 1.00 33.33 411 ALA A C 1
ATOM 2821 O O . ALA A 1 348 ? 11.534 53.259 24.979 1.00 32.85 411 ALA A O 1
ATOM 2823 N N . TRP A 1 349 ? 10.319 51.621 24.041 1.00 33.41 412 TRP A N 1
ATOM 2824 C CA . TRP A 1 349 ? 9.124 52.434 24.028 1.00 39.35 412 TRP A CA 1
ATOM 2825 C C . TRP A 1 349 ? 8.210 52.008 25.130 1.00 44.34 412 TRP A C 1
ATOM 2826 O O . TRP A 1 349 ? 8.142 50.829 25.467 1.00 41.34 412 TRP A O 1
ATOM 2837 N N . PRO A 1 350 ? 7.493 52.972 25.723 1.00 51.55 413 PRO A N 1
ATOM 2838 C CA . PRO A 1 350 ? 6.555 52.701 26.810 1.00 52.93 413 PRO A CA 1
ATOM 2839 C C . PRO A 1 350 ? 5.592 51.597 26.406 1.00 51.93 413 PRO A C 1
ATOM 2840 O O . PRO A 1 350 ? 5.282 50.713 27.199 1.00 54.09 413 PRO A O 1
ATOM 2844 N N . ASN A 1 351 ? 5.173 51.618 25.147 1.00 51.39 414 ASN A N 1
ATOM 2845 C CA . ASN A 1 351 ? 4.252 50.614 24.641 1.00 52.56 414 ASN A CA 1
ATOM 2846 C C . ASN A 1 351 ? 4.925 49.271 24.385 1.00 52.06 414 ASN A C 1
ATOM 2847 O O . ASN A 1 351 ? 4.448 48.480 23.576 1.00 54.35 414 ASN A O 1
ATOM 2852 N N . GLY A 1 352 ? 6.063 49.041 25.028 1.00 50.41 415 GLY A N 1
ATOM 2853 C CA . GLY A 1 352 ? 6.758 47.776 24.881 1.00 52.24 415 GLY A CA 1
ATOM 2854 C C . GLY A 1 352 ? 7.624 47.518 23.660 1.00 51.26 415 GLY A C 1
ATOM 2855 O O . GLY A 1 352 ? 8.312 46.504 23.591 1.00 55.56 415 GLY A O 1
ATOM 2856 N N . LYS A 1 353 ? 7.625 48.418 22.696 1.00 48.25 416 LYS A N 1
ATOM 2857 C CA . LYS A 1 353 ? 8.433 48.183 21.516 1.00 46.82 416 LYS A CA 1
ATOM 2858 C C . LYS A 1 353 ? 9.900 48.481 21.833 1.00 44.72 416 LYS A C 1
ATOM 2859 O O . LYS A 1 353 ? 10.214 49.563 22.335 1.00 45.94 416 LYS A O 1
ATOM 2865 N N . VAL A 1 354 ? 10.784 47.501 21.651 1.00 41.46 417 VAL A N 1
ATOM 2866 C CA . VAL A 1 354 ? 12.210 47.743 21.866 1.00 37.48 417 VAL A CA 1
ATOM 2867 C C . VAL A 1 354 ? 12.899 47.691 20.500 1.00 38.31 417 VAL A C 1
ATOM 2868 O O . VAL A 1 354 ? 12.515 46.900 19.618 1.00 36.58 417 VAL A O 1
ATOM 2872 N N . TYR A 1 355 ? 13.894 48.554 20.307 1.00 37.14 418 TYR A N 1
ATOM 2873 C CA . TYR A 1 355 ? 14.586 48.608 19.036 1.00 34.22 418 TYR A CA 1
ATOM 2874 C C . TYR A 1 355 ? 16.094 48.542 19.183 1.00 35.46 418 TYR A C 1
ATOM 2875 O O . TYR A 1 355 ? 16.666 49.244 20.016 1.00 36.16 418 TYR A O 1
ATOM 2884 N N . LEU A 1 356 ? 16.724 47.756 18.307 1.00 37.64 419 LEU A N 1
ATOM 2885 C CA . LEU A 1 356 ? 18.179 47.564 18.279 1.00 37.10 419 LEU A CA 1
ATOM 2886 C C . LEU A 1 356 ? 18.777 47.711 16.859 1.00 34.67 419 LEU A C 1
ATOM 2887 O O . LEU A 1 356 ? 18.058 47.620 15.853 1.00 38.04 419 LEU A O 1
ATOM 2892 N N . GLY A 1 357 ? 20.077 47.978 16.786 1.00 28.05 420 GLY A N 1
ATOM 2893 C CA . GLY A 1 357 ? 20.747 48.136 15.509 1.00 23.69 420 GLY A CA 1
ATOM 2894 C C . GLY A 1 357 ? 22.208 48.426 15.772 1.00 25.40 420 GLY A C 1
ATOM 2895 O O . GLY A 1 357 ? 22.553 48.832 16.875 1.00 21.63 420 GLY A O 1
ATOM 2896 N N . VAL A 1 358 ? 23.061 48.236 14.770 1.00 25.25 421 VAL A N 1
ATOM 2897 C CA . VAL A 1 358 ? 24.498 48.449 14.916 1.00 23.24 421 VAL A CA 1
ATOM 2898 C C . VAL A 1 358 ? 24.876 49.888 14.641 1.00 26.07 421 VAL A C 1
ATOM 2899 O O . VAL A 1 358 ? 24.669 50.397 13.540 1.00 28.13 421 VAL A O 1
ATOM 2903 N N . THR A 1 359 ? 25.488 50.524 15.626 1.00 26.58 422 THR A N 1
ATOM 2904 C CA . THR A 1 359 ? 25.888 51.910 15.492 1.00 26.57 422 THR A CA 1
ATOM 2905 C C . THR A 1 359 ? 27.345 52.013 15.107 1.00 27.42 422 THR A C 1
ATOM 2906 O O . THR A 1 359 ? 27.805 53.061 14.654 1.00 31.33 422 THR A O 1
ATOM 2910 N N . LYS A 1 360 ? 28.085 50.934 15.300 1.00 28.33 423 LYS A N 1
ATOM 2911 C CA . LYS A 1 360 ? 29.504 50.988 15.031 1.00 29.22 423 LYS A CA 1
ATOM 2912 C C . LYS A 1 360 ? 30.177 49.630 14.874 1.00 28.57 423 LYS A C 1
ATOM 2913 O O . LYS A 1 360 ? 29.761 48.642 15.497 1.00 29.92 423 LYS A O 1
ATOM 2919 N N . VAL A 1 361 ? 31.186 49.598 14.001 1.00 27.54 424 VAL A N 1
ATOM 2920 C CA . VAL A 1 361 ? 31.994 48.408 13.735 1.00 25.66 424 VAL A CA 1
ATOM 2921 C C . VAL A 1 361 ? 33.419 48.822 13.378 1.00 25.02 424 VAL A C 1
ATOM 2922 O O . VAL A 1 361 ? 33.621 49.719 12.565 1.00 26.05 424 VAL A O 1
ATOM 2926 N N . ASP A 1 362 ? 34.394 48.228 14.055 1.00 30.55 425 ASP A N 1
ATOM 2927 C CA . ASP A 1 362 ? 35.812 48.491 13.799 1.00 31.32 425 ASP A CA 1
ATOM 2928 C C . ASP A 1 362 ? 36.378 47.294 13.048 1.00 30.57 425 ASP A C 1
ATOM 2929 O O . ASP A 1 362 ? 36.256 46.145 13.511 1.00 28.61 425 ASP A O 1
ATOM 2934 N N . PHE A 1 363 ? 36.960 47.560 11.887 1.00 29.91 426 PHE A N 1
ATOM 2935 C CA . PHE A 1 363 ? 37.570 46.533 11.054 1.00 25.67 426 PHE A CA 1
ATOM 2936 C C . PHE A 1 363 ? 39.083 46.613 11.231 1.00 25.29 426 PHE A C 1
ATOM 2937 O O . PHE A 1 363 ? 39.688 47.583 10.804 1.00 28.50 426 PHE A O 1
ATOM 2945 N N . SER A 1 364 ? 39.672 45.667 11.965 1.00 27.55 427 SER A N 1
ATOM 2946 C CA . SER A 1 364 ? 41.130 45.632 12.154 1.00 29.67 427 SER A CA 1
ATOM 2947 C C . SER A 1 364 ? 41.735 44.923 10.956 1.00 31.96 427 SER A C 1
ATOM 2948 O O . SER A 1 364 ? 41.588 43.701 10.801 1.00 36.97 427 SER A O 1
ATOM 2951 N N . GLN A 1 365 ? 42.409 45.682 10.105 1.00 34.43 428 GLN A N 1
ATOM 2952 C CA . GLN A 1 365 ? 42.983 45.121 8.900 1.00 33.62 428 GLN A CA 1
ATOM 2953 C C . GLN A 1 365 ? 44.487 45.025 8.962 1.00 32.80 428 GLN A C 1
ATOM 2954 O O . GLN A 1 365 ? 45.121 45.727 9.733 1.00 32.75 428 GLN A O 1
ATOM 2960 N N . TYR A 1 366 ? 45.036 44.084 8.207 1.00 36.17 429 TYR A N 1
ATOM 2961 C CA . TYR A 1 366 ? 46.465 43.869 8.140 1.00 42.16 429 TYR A CA 1
ATOM 2962 C C . TYR A 1 366 ? 46.902 43.878 6.673 1.00 47.44 429 TYR A C 1
ATOM 2963 O O . TYR A 1 366 ? 46.225 43.323 5.800 1.00 44.73 429 TYR A O 1
ATOM 2972 N N . ASP A 1 367 ? 48.028 44.540 6.422 1.00 52.78 430 ASP A N 1
ATOM 2973 C CA . ASP A 1 367 ? 48.606 44.679 5.099 1.00 57.08 430 ASP A CA 1
ATOM 2974 C C . ASP A 1 367 ? 49.850 43.798 4.994 1.00 51.17 430 ASP A C 1
ATOM 2975 O O . ASP A 1 367 ? 50.860 44.074 5.635 1.00 57.43 430 ASP A O 1
ATOM 2980 N N . ASP A 1 368 ? 49.772 42.753 4.170 1.00 50.34 431 ASP A N 1
ATOM 2981 C CA . ASP A 1 368 ? 50.893 41.823 3.953 1.00 57.85 431 ASP A CA 1
ATOM 2982 C C . ASP A 1 368 ? 52.101 42.600 3.429 1.00 59.74 431 ASP A C 1
ATOM 2983 O O . ASP A 1 368 ? 53.199 42.514 3.976 1.00 50.38 431 ASP A O 1
ATOM 2988 N N . GLN A 1 369 ? 51.867 43.355 2.356 1.00 51.86 432 GLN A N 1
ATOM 2989 C CA . GLN A 1 369 ? 52.883 44.170 1.696 1.00 53.71 432 GLN A CA 1
ATOM 2990 C C . GLN A 1 369 ? 53.750 44.974 2.659 1.00 51.79 432 GLN A C 1
ATOM 2991 O O . GLN A 1 369 ? 54.883 44.606 2.975 1.00 51.71 432 GLN A O 1
ATOM 2997 N N . LYS A 1 370 ? 53.188 46.086 3.109 1.00 58.72 433 LYS A N 1
ATOM 2998 C CA . LYS A 1 370 ? 53.872 47.004 3.998 1.00 56.73 433 LYS A CA 1
ATOM 2999 C C . LYS A 1 370 ? 53.959 46.475 5.417 1.00 54.15 433 LYS A C 1
ATOM 3000 O O . LYS A 1 370 ? 54.610 47.072 6.269 1.00 51.78 433 LYS A O 1
ATOM 3006 N N . ASN A 1 371 ? 53.343 45.323 5.645 1.00 54.09 434 ASN A N 1
ATOM 3007 C CA . ASN A 1 371 ? 53.339 44.694 6.956 1.00 54.39 434 ASN A CA 1
ATOM 3008 C C . ASN A 1 371 ? 52.922 45.710 8.013 1.00 53.06 434 ASN A C 1
ATOM 3009 O O . ASN A 1 371 ? 53.628 45.946 8.988 1.00 53.80 434 ASN A O 1
ATOM 3014 N N . GLU A 1 372 ? 51.789 46.355 7.781 1.00 51.04 435 GLU A N 1
ATOM 3015 C CA . GLU A 1 372 ? 51.286 47.343 8.715 1.00 57.66 435 GLU A CA 1
ATOM 3016 C C . GLU A 1 372 ? 49.876 46.935 9.089 1.00 52.73 435 GLU A C 1
ATOM 3017 O O . GLU A 1 372 ? 49.192 46.254 8.316 1.00 50.12 435 GLU A O 1
ATOM 3023 N N . THR A 1 373 ? 49.486 47.270 10.312 1.00 56.13 436 THR A N 1
ATOM 3024 C CA . THR A 1 373 ? 48.145 46.990 10.794 1.00 51.48 436 THR A CA 1
ATOM 3025 C C . THR A 1 373 ? 47.449 48.347 10.949 1.00 46.32 436 THR A C 1
ATOM 3026 O O . THR A 1 373 ? 48.109 49.370 11.156 1.00 45.26 436 THR A O 1
ATOM 3030 N N . SER A 1 374 ? 46.132 48.367 10.793 1.00 40.68 437 SER A N 1
ATOM 3031 C CA . SER A 1 374 ? 45.385 49.606 10.903 1.00 35.80 437 SER A CA 1
ATOM 3032 C C . SER A 1 374 ? 43.927 49.282 11.166 1.00 37.31 437 SER A C 1
ATOM 3033 O O . SER A 1 374 ? 43.540 48.104 11.194 1.00 42.18 437 SER A O 1
ATOM 3036 N N . THR A 1 375 ? 43.114 50.315 11.343 1.00 34.45 438 THR A N 1
ATOM 3037 C CA . THR A 1 375 ? 41.705 50.107 11.605 1.00 29.64 438 THR A CA 1
ATOM 3038 C C . THR A 1 375 ? 40.873 50.955 10.655 1.00 30.12 438 THR A C 1
ATOM 3039 O O . THR A 1 375 ? 41.386 51.871 10.015 1.00 32.07 438 THR A O 1
ATOM 3043 N N . GLN A 1 376 ? 39.617 50.580 10.480 1.00 29.06 439 GLN A N 1
ATOM 3044 C CA . GLN A 1 376 ? 38.685 51.326 9.650 1.00 33.16 439 GLN A CA 1
ATOM 3045 C C . GLN A 1 376 ? 37.375 51.184 10.387 1.00 36.01 439 GLN A C 1
ATOM 3046 O O . GLN A 1 376 ? 37.078 50.114 10.920 1.00 38.52 439 GLN A O 1
ATOM 3052 N N . THR A 1 377 ? 36.533 52.203 10.330 1.00 35.24 440 THR A N 1
ATOM 3053 C CA . THR A 1 377 ? 35.315 52.165 11.120 1.00 31.80 440 THR A CA 1
ATOM 3054 C C . THR A 1 377 ? 34.003 52.597 10.486 1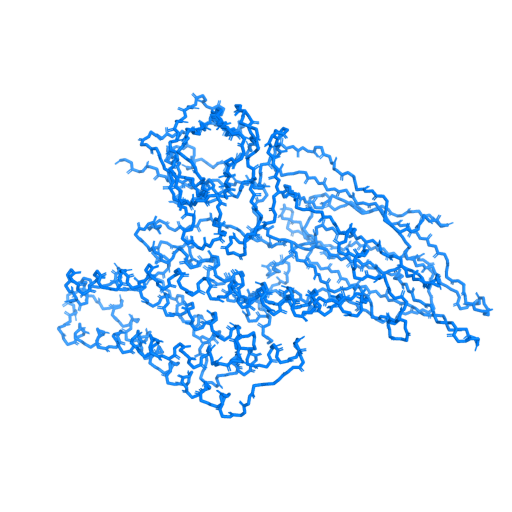.00 33.51 440 THR A C 1
ATOM 3055 O O . THR A 1 377 ? 33.967 53.489 9.643 1.00 34.03 440 THR A O 1
ATOM 3059 N N . TYR A 1 378 ? 32.918 51.994 10.950 1.00 36.30 441 TYR A N 1
ATOM 3060 C CA . TYR A 1 378 ? 31.592 52.395 10.537 1.00 33.77 441 TYR A CA 1
ATOM 3061 C C . TYR A 1 378 ? 30.980 52.999 11.799 1.00 35.82 441 TYR A C 1
ATOM 3062 O O . TYR A 1 378 ? 30.802 52.283 12.767 1.00 40.54 441 TYR A O 1
ATOM 3071 N N . ASP A 1 379 ? 30.720 54.303 11.811 1.00 35.41 442 ASP A N 1
ATOM 3072 C CA . ASP A 1 379 ? 30.080 54.968 12.942 1.00 32.94 442 ASP A CA 1
ATOM 3073 C C . ASP A 1 379 ? 28.820 55.612 12.368 1.00 35.69 442 ASP A C 1
ATOM 3074 O O . ASP A 1 379 ? 28.888 56.446 11.466 1.00 35.56 442 ASP A O 1
ATOM 3079 N N . SER A 1 380 ? 27.670 55.202 12.885 1.00 35.83 443 SER A N 1
ATOM 3080 C CA . SER A 1 380 ? 26.372 55.705 12.444 1.00 40.46 443 SER A CA 1
ATOM 3081 C C . SER A 1 380 ? 26.275 57.203 12.633 1.00 42.01 443 SER A C 1
ATOM 3082 O O . SER A 1 380 ? 25.415 57.867 12.055 1.00 39.80 443 SER A O 1
ATOM 3085 N N . LYS A 1 381 ? 27.079 57.689 13.567 1.00 47.11 444 LYS A N 1
ATOM 3086 C CA . LYS A 1 381 ? 27.152 59.100 13.890 1.00 49.58 444 LYS A CA 1
ATOM 3087 C C . LYS A 1 381 ? 26.034 59.633 14.789 1.00 49.11 444 LYS A C 1
ATOM 3088 O O . LYS A 1 381 ? 25.876 60.850 14.933 1.00 50.09 444 LYS A O 1
ATO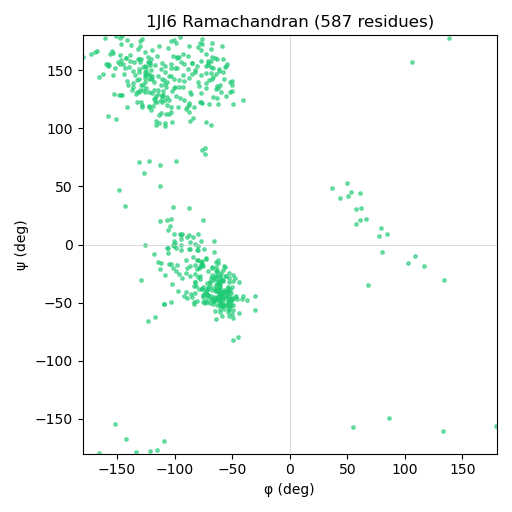M 3094 N N . ARG A 1 382 ? 25.290 58.708 15.410 1.00 48.30 445 ARG A N 1
ATOM 3095 C CA . ARG A 1 382 ? 24.237 59.029 16.383 1.00 47.10 445 ARG A CA 1
ATOM 3096 C C . ARG A 1 382 ? 23.914 57.860 17.325 1.00 46.18 445 ARG A C 1
ATOM 3097 O O . ARG A 1 382 ? 23.355 56.844 16.920 1.00 42.56 445 ARG A O 1
ATOM 3105 N N . ASN A 1 383 ? 24.274 58.021 18.592 1.00 47.83 446 ASN A N 1
ATOM 3106 C CA . ASN A 1 383 ? 24.028 56.994 19.608 1.00 52.70 446 ASN A CA 1
ATOM 3107 C C . ASN A 1 383 ? 24.026 57.602 21.010 1.00 53.63 446 ASN A C 1
ATOM 3108 O O . ASN A 1 383 ? 24.699 58.595 21.257 1.00 56.89 446 ASN A O 1
ATOM 3113 N N . ASN A 1 384 ? 23.339 56.942 21.938 1.00 55.66 447 ASN A N 1
ATOM 3114 C CA . ASN A 1 384 ? 23.224 57.399 23.326 1.00 55.64 447 ASN A CA 1
ATOM 3115 C C . ASN A 1 384 ? 24.291 56.784 24.220 1.00 57.28 447 ASN A C 1
ATOM 3116 O O . ASN A 1 384 ? 24.220 56.894 25.445 1.00 50.75 447 ASN A O 1
ATOM 3121 N N . GLY A 1 385 ? 25.250 56.099 23.607 1.00 58.06 448 GLY A N 1
ATOM 3122 C CA . GLY A 1 385 ? 26.308 55.434 24.350 1.00 57.68 448 GLY A CA 1
ATOM 3123 C C . GLY A 1 385 ? 26.518 54.083 23.690 1.00 55.04 448 GLY A C 1
ATOM 3124 O O . GLY A 1 385 ? 25.804 53.742 22.736 1.00 58.21 448 GLY A O 1
ATOM 3125 N N . HIS A 1 386 ? 27.470 53.292 24.164 1.00 51.47 449 HIS A N 1
ATOM 3126 C CA . HIS A 1 386 ? 27.679 52.013 23.504 1.00 49.44 449 HIS A CA 1
ATOM 3127 C C . HIS A 1 386 ? 27.430 50.752 24.256 1.00 42.85 449 HIS A C 1
ATOM 3128 O O . HIS A 1 386 ? 28.235 50.335 25.079 1.00 44.00 449 HIS A O 1
ATOM 3135 N N . VAL A 1 387 ? 26.308 50.134 23.967 1.00 32.66 450 VAL A N 1
ATOM 3136 C CA . VAL A 1 387 ? 26.054 48.866 24.571 1.00 33.22 450 VAL A CA 1
ATOM 3137 C C . VAL A 1 387 ? 27.088 48.061 23.791 1.00 42.59 450 VAL A C 1
ATOM 3138 O O . VAL A 1 387 ? 27.505 48.470 22.699 1.00 48.45 450 VAL A O 1
ATOM 3142 N N . SER A 1 388 ? 27.568 46.960 24.341 1.00 48.79 451 SER A N 1
ATOM 3143 C CA . SER A 1 388 ? 28.557 46.174 23.612 1.00 47.04 451 SER A CA 1
ATOM 3144 C C . SER A 1 388 ? 27.910 45.063 22.770 1.00 44.30 451 SER A C 1
ATOM 3145 O O . SER A 1 388 ? 26.715 44.746 22.916 1.00 45.26 451 SER A O 1
ATOM 3148 N N . ALA A 1 389 ? 28.684 44.521 21.839 1.00 37.55 452 ALA A N 1
ATOM 3149 C CA . ALA A 1 389 ? 28.202 43.432 21.012 1.00 34.79 452 ALA A CA 1
ATOM 3150 C C . ALA A 1 389 ? 29.382 42.565 20.569 1.00 34.33 452 ALA A C 1
ATOM 3151 O O . ALA A 1 389 ? 30.452 42.579 21.182 1.00 33.96 452 ALA A O 1
ATOM 3153 N N . GLN A 1 390 ? 29.212 41.898 19.442 1.00 31.62 453 GLN A N 1
ATOM 3154 C CA . GLN A 1 390 ? 30.199 40.981 18.912 1.00 28.06 453 GLN A CA 1
ATOM 3155 C C . GLN A 1 390 ? 31.669 41.368 18.704 1.00 25.49 453 GLN A C 1
ATOM 3156 O O . GLN A 1 390 ? 31.993 42.400 18.133 1.00 23.48 453 GLN A O 1
ATOM 3162 N N . ASP A 1 391 ? 32.549 40.497 19.192 1.00 25.48 454 ASP A N 1
ATOM 3163 C CA . ASP A 1 391 ? 33.984 40.615 18.975 1.00 24.88 454 ASP A CA 1
ATOM 3164 C C . ASP A 1 391 ? 34.279 39.319 18.215 1.00 27.55 454 ASP A C 1
ATOM 3165 O O . ASP A 1 391 ? 34.061 38.223 18.753 1.00 24.04 454 ASP A O 1
ATOM 3170 N N . SER A 1 392 ? 34.774 39.429 16.982 1.00 25.41 455 SER A N 1
ATOM 3171 C CA . SER A 1 392 ? 35.070 38.245 16.162 1.00 22.13 455 SER A CA 1
ATOM 3172 C C . SER A 1 392 ? 35.924 37.134 16.811 1.00 25.64 455 SER A C 1
ATOM 3173 O O . SER A 1 392 ? 35.552 35.959 16.730 1.00 24.82 455 SER A O 1
ATOM 3176 N N . ILE A 1 393 ? 37.028 37.487 17.474 1.00 25.34 456 ILE A N 1
ATOM 3177 C CA . ILE A 1 393 ? 37.890 36.481 18.098 1.00 22.12 456 ILE A CA 1
ATOM 3178 C C . ILE A 1 393 ? 37.187 35.492 19.042 1.00 24.10 456 ILE A C 1
ATOM 3179 O O . ILE A 1 393 ? 37.669 34.374 19.268 1.00 20.24 456 ILE A O 1
ATOM 3184 N N . ASP A 1 394 ? 36.053 35.885 19.606 1.00 25.48 457 ASP A N 1
ATOM 3185 C CA . ASP A 1 394 ? 35.355 34.979 20.510 1.00 29.74 457 ASP A CA 1
ATOM 3186 C C . ASP A 1 394 ? 34.782 33.808 19.733 1.00 27.71 457 ASP A C 1
ATOM 3187 O O . ASP A 1 394 ? 34.686 32.702 20.248 1.00 33.20 457 ASP A O 1
ATOM 3192 N N . GLN A 1 395 ? 34.398 34.047 18.490 1.00 29.35 458 GLN A N 1
ATOM 3193 C CA . GLN A 1 395 ? 33.861 32.981 17.651 1.00 30.38 458 GLN A CA 1
ATOM 3194 C C . GLN A 1 395 ? 35.002 32.311 16.878 1.00 28.88 458 GLN A C 1
ATOM 3195 O O . GLN A 1 395 ? 35.010 31.096 16.720 1.00 27.54 458 GLN A O 1
ATOM 3201 N N . LEU A 1 396 ? 35.939 33.121 16.379 1.00 26.10 459 LEU A N 1
ATOM 3202 C CA . LEU A 1 396 ? 37.065 32.643 15.578 1.00 20.84 459 LEU A CA 1
ATOM 3203 C C . LEU A 1 396 ? 38.418 33.009 16.168 1.00 18.31 459 LEU A C 1
ATOM 3204 O O . LEU A 1 396 ? 39.112 33.874 15.650 1.00 18.08 459 LEU A O 1
ATOM 3209 N N . PRO A 1 397 ? 38.803 32.362 17.269 1.00 16.73 460 PRO A N 1
ATOM 3210 C CA . PRO A 1 397 ? 40.078 32.605 17.944 1.00 14.72 460 PRO A CA 1
ATOM 3211 C C . PRO A 1 397 ? 41.231 32.360 16.992 1.00 16.37 460 PRO A C 1
ATOM 3212 O O . PRO A 1 397 ? 41.048 31.692 15.978 1.00 22.85 460 PRO A O 1
ATOM 3216 N N . PRO A 1 398 ? 42.427 32.917 17.295 1.00 17.89 461 PRO A N 1
ATOM 3217 C CA . PRO A 1 398 ? 43.626 32.749 16.455 1.00 19.94 461 PRO A CA 1
ATOM 3218 C C . PRO A 1 398 ? 44.262 31.377 16.629 1.00 22.29 461 PRO A C 1
ATOM 3219 O O . PRO A 1 398 ? 43.825 30.578 17.452 1.00 24.91 461 PRO A O 1
ATOM 3223 N N . GLU A 1 399 ? 45.311 31.099 15.869 1.00 26.94 462 GLU A N 1
ATOM 3224 C CA . GLU A 1 399 ? 45.984 29.814 15.974 1.00 30.75 462 GLU A CA 1
ATOM 3225 C C . GLU A 1 399 ? 46.910 29.631 17.176 1.00 33.06 462 GLU A C 1
ATOM 3226 O O . GLU A 1 399 ? 47.259 28.490 17.505 1.00 35.28 462 GLU A O 1
ATOM 3232 N N . THR A 1 400 ? 47.310 30.748 17.803 1.00 38.40 463 THR A N 1
ATOM 3233 C CA . THR A 1 400 ? 48.152 30.788 19.018 1.00 40.18 463 THR A CA 1
ATOM 3234 C C . THR A 1 400 ? 47.935 32.132 19.650 1.00 43.33 463 THR A C 1
ATOM 3235 O O . THR A 1 400 ? 47.671 33.107 18.948 1.00 39.45 463 THR A O 1
ATOM 3239 N N . THR A 1 401 ? 48.173 32.197 20.956 1.00 50.24 464 THR A N 1
ATOM 3240 C CA . THR A 1 401 ? 48.027 33.438 21.721 1.00 54.61 464 THR A CA 1
ATOM 3241 C C . THR A 1 401 ? 49.379 34.129 21.924 1.00 56.38 464 THR A C 1
ATOM 3242 O O . THR A 1 401 ? 49.451 35.340 22.139 1.00 54.69 464 THR A O 1
ATOM 3246 N N . ASP A 1 402 ? 50.458 33.361 21.835 1.00 59.74 465 ASP A N 1
ATOM 3247 C CA . ASP A 1 402 ? 51.793 33.930 22.003 1.00 55.70 465 ASP A CA 1
ATOM 3248 C C . ASP A 1 402 ? 52.329 34.465 20.671 1.00 55.64 465 ASP A C 1
ATOM 3249 O O . ASP A 1 402 ? 53.535 34.453 20.407 1.00 57.55 465 ASP A O 1
ATOM 3254 N N . GLU A 1 403 ? 51.415 34.930 19.835 1.00 53.72 466 GLU A N 1
ATOM 3255 C CA . GLU A 1 403 ? 51.764 35.458 18.533 1.00 59.09 466 GLU A CA 1
ATOM 3256 C C . GLU A 1 403 ? 50.877 36.653 18.316 1.00 53.84 466 GLU A C 1
ATOM 3257 O O . GLU A 1 403 ? 49.707 36.629 18.687 1.00 53.12 466 GLU A O 1
ATOM 3263 N N . PRO A 1 404 ? 51.435 37.749 17.796 1.00 48.68 467 PRO A N 1
ATOM 3264 C CA . PRO A 1 404 ? 50.603 38.924 17.558 1.00 45.74 467 PRO A CA 1
ATOM 3265 C C . PRO A 1 404 ? 49.441 38.501 16.668 1.00 43.95 467 PRO A C 1
ATOM 3266 O O . PRO A 1 404 ? 49.635 37.812 15.659 1.00 41.25 467 PRO A O 1
ATOM 3270 N N . LEU A 1 405 ? 48.235 38.828 17.118 1.00 41.27 468 LEU A N 1
ATOM 3271 C CA . LEU A 1 405 ? 47.005 38.487 16.424 1.00 39.58 468 LEU A CA 1
ATOM 3272 C C . LEU A 1 405 ? 47.066 38.566 14.900 1.00 38.45 468 LEU A C 1
ATOM 3273 O O . LEU A 1 405 ? 46.678 37.629 14.217 1.00 41.41 468 LEU A O 1
ATOM 3278 N N . GLU A 1 406 ? 47.595 39.660 14.370 1.00 38.67 469 GLU A N 1
ATOM 3279 C CA . GLU A 1 406 ? 47.680 39.867 12.915 1.00 38.05 469 GLU A CA 1
ATOM 3280 C C . GLU A 1 406 ? 48.606 38.883 12.222 1.00 36.56 469 GLU A C 1
ATOM 3281 O O . GLU A 1 406 ? 48.750 38.878 10.992 1.00 34.71 469 GLU A O 1
ATOM 3287 N N . LYS A 1 407 ? 49.281 38.096 13.041 1.00 41.14 470 LYS A N 1
ATOM 3288 C CA . LYS A 1 407 ? 50.223 37.111 12.575 1.00 41.13 470 LYS A CA 1
ATOM 3289 C C . LYS A 1 407 ? 49.782 35.724 12.972 1.00 40.81 470 LYS A C 1
ATOM 3290 O O . LYS A 1 407 ? 50.376 34.747 12.534 1.00 45.40 470 LYS A O 1
ATOM 3296 N N . ALA A 1 408 ? 48.737 35.624 13.793 1.00 37.64 471 ALA A N 1
ATOM 3297 C CA . ALA A 1 408 ? 48.243 34.320 14.202 1.00 29.80 471 ALA A CA 1
ATOM 3298 C C . ALA A 1 408 ? 46.759 34.094 13.928 1.00 29.87 471 ALA A C 1
ATOM 3299 O O . ALA A 1 408 ? 46.253 33.014 14.226 1.00 28.09 471 ALA A O 1
ATOM 3301 N N . TYR A 1 409 ? 46.055 35.079 13.359 1.00 27.10 472 TYR A N 1
ATOM 3302 C CA . TYR A 1 409 ? 44.615 34.916 13.083 1.00 25.22 472 TYR A CA 1
ATOM 3303 C C . TYR A 1 409 ? 44.322 33.682 12.210 1.00 24.60 472 TYR A C 1
ATOM 3304 O O . TYR A 1 409 ? 45.171 33.232 11.443 1.00 24.85 472 TYR A O 1
ATOM 3313 N N . SER A 1 410 ? 43.132 33.128 12.346 1.00 19.53 473 SER A N 1
ATOM 3314 C CA . SER A 1 410 ? 42.775 31.942 11.612 1.00 19.24 473 SER A CA 1
ATOM 3315 C C . SER A 1 410 ? 41.836 32.191 10.452 1.00 20.76 473 SER A C 1
ATOM 3316 O O . SER A 1 410 ? 41.655 31.299 9.626 1.00 23.61 473 SER A O 1
ATOM 3319 N N . HIS A 1 411 ? 41.176 33.353 10.423 1.00 19.66 474 HIS A N 1
ATOM 3320 C CA . HIS A 1 411 ? 40.241 33.703 9.342 1.00 17.80 474 HIS A CA 1
ATOM 3321 C C . HIS A 1 411 ? 40.220 35.187 9.004 1.00 19.42 474 HIS A C 1
ATOM 3322 O O . HIS A 1 411 ? 40.581 36.035 9.821 1.00 22.98 474 HIS A O 1
ATOM 3329 N N . GLN A 1 412 ? 39.761 35.491 7.798 1.00 20.51 475 GLN A N 1
ATOM 3330 C CA . GLN A 1 412 ? 39.659 36.862 7.317 1.00 20.12 475 GLN A CA 1
ATOM 3331 C C . GLN A 1 412 ? 38.211 37.107 6.887 1.00 21.39 475 GLN A C 1
ATOM 3332 O O . GLN A 1 412 ? 37.483 36.151 6.586 1.00 19.91 475 GLN A O 1
ATOM 3338 N N . LEU A 1 413 ? 37.763 38.363 6.947 1.00 24.16 476 LEU A N 1
ATOM 3339 C CA . LEU A 1 413 ? 36.391 38.740 6.557 1.00 25.32 476 LEU A CA 1
ATOM 3340 C C . LEU A 1 413 ? 36.246 38.600 5.039 1.00 26.88 476 LEU A C 1
ATOM 3341 O O . LEU A 1 413 ? 37.162 38.937 4.271 1.00 26.41 476 LEU A O 1
ATOM 3346 N N . ASN A 1 414 ? 35.084 38.132 4.615 1.00 26.73 477 ASN A N 1
ATOM 3347 C CA . ASN A 1 414 ? 34.813 37.891 3.218 1.00 27.33 477 ASN A CA 1
ATOM 3348 C C . ASN A 1 414 ? 33.509 38.537 2.717 1.00 29.52 477 ASN A C 1
ATOM 3349 O O . ASN A 1 414 ? 33.440 39.025 1.595 1.00 30.32 477 ASN A O 1
ATOM 3354 N N . TYR A 1 415 ? 32.522 38.661 3.593 1.00 27.08 478 TYR A N 1
ATOM 3355 C CA . TYR A 1 415 ? 31.229 39.196 3.199 1.00 23.79 478 TYR A CA 1
ATOM 3356 C C . TYR A 1 415 ? 30.478 39.736 4.421 1.00 24.55 478 TYR A C 1
ATOM 3357 O O . TYR A 1 415 ? 30.764 39.349 5.548 1.00 23.76 478 TYR A O 1
ATOM 3366 N N . ALA A 1 416 ? 29.586 40.693 4.184 1.00 22.62 479 ALA A N 1
ATOM 3367 C CA . ALA A 1 416 ? 28.735 41.287 5.206 1.00 24.38 479 ALA A CA 1
ATOM 3368 C C . ALA A 1 416 ? 27.348 41.361 4.542 1.00 23.27 479 ALA A C 1
ATOM 3369 O O . ALA A 1 416 ? 27.240 41.635 3.349 1.00 26.76 479 ALA A O 1
ATOM 3371 N N . GLU A 1 417 ? 26.294 41.061 5.276 1.00 25.40 480 GLU A N 1
ATOM 3372 C CA . GLU A 1 417 ? 24.969 41.089 4.687 1.00 29.16 480 GLU A CA 1
ATOM 3373 C C . GLU A 1 417 ? 23.915 41.384 5.738 1.00 30.90 480 GLU A C 1
ATOM 3374 O O . GLU A 1 417 ? 23.905 40.729 6.776 1.00 33.48 480 GLU A O 1
ATOM 3380 N N . CYS A 1 418 ? 23.039 42.365 5.476 1.00 31.79 481 CYS A N 1
ATOM 3381 C CA . CYS A 1 418 ? 21.980 42.732 6.420 1.00 31.43 481 CYS A CA 1
ATOM 3382 C C . CYS A 1 418 ? 20.669 42.006 6.203 1.00 34.30 481 CYS A C 1
ATOM 3383 O O . CYS A 1 418 ? 20.264 41.776 5.074 1.00 35.13 481 CYS A O 1
ATOM 3386 N N . PHE A 1 419 ? 20.027 41.626 7.299 1.00 37.82 482 PHE A N 1
ATOM 3387 C CA . PHE A 1 419 ? 18.746 40.949 7.269 1.00 35.69 482 PHE A CA 1
ATOM 3388 C C . PHE A 1 419 ? 17.825 41.857 8.040 1.00 35.63 482 PHE A C 1
ATOM 3389 O O . PHE A 1 419 ? 18.258 42.616 8.902 1.00 36.77 482 PHE A O 1
ATOM 3397 N N . LEU A 1 420 ? 16.557 41.849 7.693 1.00 33.39 483 LEU A N 1
ATOM 3398 C CA . LEU A 1 420 ? 15.644 42.732 8.373 1.00 33.43 483 LEU A CA 1
ATOM 3399 C C . LEU A 1 420 ? 14.812 41.974 9.373 1.00 36.52 483 LEU A C 1
ATOM 3400 O O . LEU A 1 420 ? 14.502 40.792 9.184 1.00 35.96 483 LEU A O 1
ATOM 3405 N N . MET A 1 421 ? 14.403 42.681 10.412 1.00 38.10 484 MET A N 1
ATOM 3406 C CA . MET A 1 421 ? 13.559 42.088 11.415 1.00 38.76 484 MET A CA 1
ATOM 3407 C C . MET A 1 421 ? 12.104 42.410 11.070 1.00 39.17 484 MET A C 1
ATOM 3408 O O . MET A 1 421 ? 11.809 43.345 10.317 1.00 40.25 484 MET A O 1
ATOM 3413 N N . GLN A 1 422 ? 11.208 41.582 11.584 1.00 43.23 485 GLN A N 1
ATOM 3414 C CA . GLN A 1 422 ? 9.769 41.734 11.395 1.00 47.38 485 GLN A CA 1
ATOM 3415 C C . GLN A 1 422 ? 9.294 42.866 12.317 1.00 49.27 485 GLN A C 1
ATOM 3416 O O . GLN A 1 422 ? 10.048 43.343 13.173 1.00 52.00 485 GLN A O 1
ATOM 3422 N N . ASP A 1 423 ? 8.036 43.268 12.180 1.00 51.30 486 ASP A N 1
ATOM 3423 C CA . ASP A 1 423 ? 7.497 44.361 12.986 1.00 52.70 486 ASP A CA 1
ATOM 3424 C C . ASP A 1 423 ? 8.498 45.529 13.076 1.00 51.06 486 ASP A C 1
ATOM 3425 O O . ASP A 1 423 ? 8.710 46.106 14.139 1.00 52.01 486 ASP A O 1
ATOM 3430 N N . ARG A 1 424 ? 9.154 45.799 11.949 1.00 52.23 487 ARG A N 1
ATOM 3431 C CA . ARG A 1 424 ? 10.132 46.876 11.790 1.00 54.09 487 ARG A CA 1
ATOM 3432 C C . ARG A 1 424 ? 11.060 47.186 12.957 1.00 49.37 487 ARG A C 1
ATOM 3433 O O . ARG A 1 424 ? 11.243 48.357 13.306 1.00 49.29 487 ARG A O 1
ATOM 3441 N N . ARG A 1 425 ? 11.682 46.174 13.539 1.00 44.18 488 ARG A N 1
ATOM 3442 C CA . ARG A 1 425 ? 12.578 46.441 14.654 1.00 45.58 488 ARG A CA 1
ATOM 3443 C C . ARG A 1 425 ? 14.002 46.836 14.237 1.00 45.97 488 ARG A C 1
ATOM 3444 O O . ARG A 1 425 ? 14.802 47.286 15.076 1.00 48.83 488 ARG A O 1
ATOM 3452 N N . GLY A 1 426 ? 14.330 46.678 12.955 1.00 43.28 489 GLY A N 1
ATOM 3453 C CA . GLY A 1 426 ? 15.660 47.051 12.512 1.00 40.76 489 GLY A CA 1
ATOM 3454 C C . GLY A 1 426 ? 16.304 46.002 11.641 1.00 38.90 489 GLY A C 1
ATOM 3455 O O . GLY A 1 426 ? 15.598 45.153 11.080 1.00 35.58 489 GLY A O 1
ATOM 3456 N N . THR A 1 427 ? 17.638 46.063 11.527 1.00 36.48 490 THR A N 1
ATOM 3457 C CA . THR A 1 427 ? 18.389 45.107 10.719 1.00 33.50 490 THR A CA 1
ATOM 3458 C C . THR A 1 427 ? 19.571 44.491 11.477 1.00 31.32 490 THR A C 1
ATOM 3459 O O . THR A 1 427 ? 20.316 45.201 12.158 1.00 28.07 490 THR A O 1
ATOM 3463 N N . ILE A 1 428 ? 19.698 43.163 11.396 1.00 28.84 491 ILE A N 1
ATOM 3464 C CA . ILE A 1 428 ? 20.796 42.434 12.037 1.00 28.25 491 ILE A CA 1
ATOM 3465 C C . ILE A 1 428 ? 21.765 41.979 10.941 1.00 25.47 491 ILE A C 1
ATOM 3466 O O . ILE A 1 428 ? 21.352 41.307 9.986 1.00 24.13 491 ILE A O 1
ATOM 3471 N N . PRO A 1 429 ? 23.030 42.411 11.000 1.00 23.18 492 PRO A N 1
ATOM 3472 C CA . PRO A 1 429 ? 23.991 41.981 9.971 1.00 24.26 492 PRO A CA 1
ATOM 3473 C C . PRO A 1 429 ? 24.654 40.599 10.277 1.00 26.49 492 PRO A C 1
ATOM 3474 O O . PRO A 1 429 ? 24.648 40.138 11.430 1.00 27.43 492 PRO A O 1
ATOM 3478 N N . PHE A 1 430 ? 25.135 39.922 9.225 1.00 31.27 493 PHE A N 1
ATOM 3479 C CA . PHE A 1 430 ? 25.810 38.611 9.294 1.00 29.35 493 PHE A CA 1
ATOM 3480 C C . PHE A 1 430 ? 27.152 38.786 8.586 1.00 26.57 493 PHE A C 1
ATOM 3481 O O . PHE A 1 430 ? 27.203 39.422 7.528 1.00 25.19 493 PHE A O 1
ATOM 3489 N N . PHE A 1 431 ? 28.211 38.193 9.127 1.00 21.22 494 PHE A N 1
ATOM 3490 C CA . PHE A 1 431 ? 29.528 38.236 8.488 1.00 19.90 494 PHE A CA 1
ATOM 3491 C C . PHE A 1 431 ? 29.874 36.827 7.998 1.00 21.17 494 PHE A C 1
ATOM 3492 O O . PHE A 1 431 ? 29.369 35.838 8.545 1.00 17.65 494 PHE A O 1
ATOM 3500 N N . THR A 1 432 ? 30.754 36.751 7.002 1.00 19.45 495 THR A N 1
ATOM 3501 C CA . THR A 1 432 ? 31.210 35.490 6.428 1.00 16.81 495 THR A CA 1
ATOM 3502 C C . THR A 1 432 ? 32.739 35.549 6.366 1.00 18.91 495 THR A C 1
ATOM 3503 O O . THR A 1 432 ? 33.296 36.530 5.875 1.00 16.51 495 THR A O 1
ATOM 3507 N N . TRP A 1 433 ? 33.412 34.504 6.852 1.00 19.68 496 TRP A N 1
ATOM 3508 C CA . TRP A 1 433 ? 34.866 34.457 6.898 1.00 16.49 496 TRP A CA 1
ATOM 3509 C C . TRP A 1 433 ? 35.473 33.280 6.143 1.00 17.88 496 TRP A C 1
ATOM 3510 O O . TRP A 1 433 ? 34.838 32.238 5.987 1.00 18.46 496 TRP A O 1
ATOM 3521 N N . THR A 1 434 ? 36.714 33.437 5.693 1.00 19.42 497 THR A N 1
ATOM 3522 C CA . THR A 1 434 ? 37.424 32.362 4.998 1.00 17.56 497 THR A CA 1
ATOM 3523 C C . THR A 1 434 ? 38.767 32.129 5.734 1.00 22.83 497 THR A C 1
ATOM 3524 O O . THR A 1 434 ? 39.277 33.026 6.441 1.00 24.85 497 THR A O 1
ATOM 3528 N N . HIS A 1 435 ? 39.290 30.911 5.625 1.00 18.07 498 HIS A N 1
ATOM 3529 C CA . HIS A 1 435 ? 40.505 30.509 6.309 1.00 14.41 498 HIS A CA 1
ATOM 3530 C C . HIS A 1 435 ? 41.761 31.192 5.821 1.00 16.30 498 HIS A C 1
ATOM 3531 O O . HIS A 1 435 ? 41.982 31.360 4.625 1.00 17.39 498 HIS A O 1
ATOM 3538 N N . ARG A 1 436 ? 42.640 31.502 6.756 1.00 16.60 499 ARG A N 1
ATOM 3539 C CA . ARG A 1 436 ? 43.893 32.161 6.408 1.00 20.65 499 ARG A CA 1
ATOM 3540 C C . ARG A 1 436 ? 44.795 31.305 5.518 1.00 20.94 499 ARG A C 1
ATOM 3541 O O . ARG A 1 436 ? 45.740 31.808 4.941 1.00 26.81 499 ARG A O 1
ATOM 3549 N N . SER A 1 437 ? 44.518 30.011 5.427 1.00 18.99 500 SER A N 1
ATOM 3550 C CA . SER A 1 437 ? 45.348 29.153 4.620 1.00 19.25 500 SER A CA 1
ATOM 3551 C C . SER A 1 437 ? 45.244 29.464 3.138 1.00 23.74 500 SER A C 1
ATOM 3552 O O . SER A 1 437 ? 46.146 29.100 2.392 1.00 33.35 500 SER A O 1
ATOM 3555 N N . VAL A 1 438 ? 44.177 30.140 2.702 1.00 22.12 501 VAL A N 1
ATOM 3556 C CA . VAL A 1 438 ? 43.992 30.444 1.269 1.00 19.59 501 VAL A CA 1
ATOM 3557 C C . VAL A 1 438 ? 45.069 31.332 0.631 1.00 21.57 501 VAL A C 1
ATOM 3558 O O . VAL A 1 438 ? 45.289 32.472 1.021 1.00 26.79 501 VAL A O 1
ATOM 3562 N N . ASP A 1 439 ? 45.719 30.802 -0.383 1.00 21.41 502 ASP A N 1
ATOM 3563 C CA . ASP A 1 439 ? 46.758 31.515 -1.091 1.00 23.04 502 ASP A CA 1
ATOM 3564 C C . ASP A 1 439 ? 46.124 32.340 -2.203 1.00 24.20 502 ASP A C 1
ATOM 3565 O O . ASP A 1 439 ? 45.589 31.779 -3.163 1.00 24.88 502 ASP A O 1
ATOM 3570 N N . PHE A 1 440 ? 46.196 33.663 -2.094 1.00 27.42 503 PHE A N 1
ATOM 3571 C CA . PHE A 1 440 ? 45.644 34.531 -3.129 1.00 27.39 503 PHE A CA 1
ATOM 3572 C C . PHE A 1 440 ? 46.345 34.309 -4.483 1.00 30.26 503 PHE A C 1
ATOM 3573 O O . PHE A 1 440 ? 45.704 34.346 -5.548 1.00 31.90 503 PHE A O 1
ATOM 3581 N N . PHE A 1 441 ? 47.649 34.039 -4.427 1.00 24.62 504 PHE A N 1
ATOM 3582 C CA . PHE A 1 441 ? 48.462 33.820 -5.617 1.00 22.73 504 PHE A CA 1
ATOM 3583 C C . PHE A 1 441 ? 48.451 32.465 -6.322 1.00 22.26 504 PHE A C 1
ATOM 3584 O O . PHE A 1 441 ? 49.065 32.299 -7.377 1.00 23.03 504 PHE A O 1
ATOM 3592 N N . ASN A 1 442 ? 47.759 31.494 -5.753 1.00 20.56 505 ASN A N 1
ATOM 3593 C CA . ASN A 1 442 ? 47.705 30.171 -6.347 1.00 19.67 505 ASN A CA 1
ATOM 3594 C C . ASN A 1 442 ? 49.088 29.657 -6.679 1.00 22.09 505 ASN A C 1
ATOM 3595 O O . ASN A 1 442 ? 49.311 29.048 -7.732 1.00 20.76 505 ASN A O 1
ATOM 3600 N N . THR A 1 443 ? 50.016 29.896 -5.767 1.00 18.32 506 THR A N 1
ATOM 3601 C CA . THR A 1 443 ? 51.395 29.491 -5.946 1.00 23.60 506 THR A CA 1
ATOM 3602 C C . THR A 1 443 ? 51.577 27.956 -6.070 1.00 26.40 506 THR A C 1
ATOM 3603 O O . THR A 1 443 ? 50.943 27.189 -5.339 1.00 30.36 506 THR A O 1
ATOM 3607 N N . ILE A 1 444 ? 52.386 27.526 -7.044 1.00 24.68 507 ILE A N 1
ATOM 3608 C CA . ILE A 1 444 ? 52.713 26.123 -7.237 1.00 19.66 507 ILE A CA 1
ATOM 3609 C C . ILE A 1 444 ? 54.121 26.025 -6.654 1.00 24.35 507 ILE A C 1
ATOM 3610 O O . ILE A 1 444 ? 55.035 26.713 -7.120 1.00 23.20 507 ILE A O 1
ATOM 3615 N N . ASP A 1 445 ? 54.274 25.204 -5.615 1.00 28.64 508 ASP A N 1
ATOM 3616 C CA . ASP A 1 445 ? 55.545 24.971 -4.886 1.00 30.73 508 ASP A CA 1
ATOM 3617 C C . ASP A 1 445 ? 56.554 24.223 -5.755 1.00 30.53 508 ASP A C 1
ATOM 3618 O O . ASP A 1 445 ? 56.170 23.438 -6.600 1.00 36.14 508 ASP A O 1
ATOM 3623 N N . ALA A 1 446 ? 57.841 24.416 -5.508 1.00 28.27 509 ALA A N 1
ATOM 3624 C CA . ALA A 1 446 ? 58.851 23.731 -6.322 1.00 27.43 509 ALA A CA 1
ATOM 3625 C C . ALA A 1 446 ? 59.275 22.373 -5.806 1.00 23.52 509 ALA A C 1
ATOM 3626 O O . ALA A 1 446 ? 59.874 21.598 -6.549 1.00 23.69 509 ALA A O 1
ATOM 3628 N N . GLU A 1 447 ? 59.024 22.134 -4.517 1.00 23.63 510 GLU A N 1
ATOM 3629 C CA . GLU A 1 447 ? 59.397 20.898 -3.823 1.00 29.28 510 GLU A CA 1
ATOM 3630 C C . GLU A 1 447 ? 58.173 20.036 -3.479 1.00 29.85 510 GLU A C 1
ATOM 3631 O O . GLU A 1 447 ? 58.167 18.823 -3.697 1.00 31.12 510 GLU A O 1
ATOM 3637 N N . LYS A 1 448 ? 57.185 20.658 -2.844 1.00 25.95 511 LYS A N 1
ATOM 3638 C CA . LYS A 1 448 ? 55.980 19.979 -2.417 1.00 21.73 511 LYS A CA 1
ATOM 3639 C C . LYS A 1 448 ? 54.968 19.688 -3.515 1.00 18.77 511 LYS A C 1
ATOM 3640 O O . LYS A 1 448 ? 55.029 20.263 -4.596 1.00 19.61 511 LYS A O 1
ATOM 3646 N N . ILE A 1 449 ? 53.999 18.833 -3.172 1.00 20.87 512 ILE A N 1
ATOM 3647 C CA . ILE A 1 449 ? 52.885 18.490 -4.043 1.00 18.21 512 ILE A CA 1
ATOM 3648 C C . ILE A 1 449 ? 51.883 19.592 -3.728 1.00 23.55 512 ILE A C 1
ATOM 3649 O O . ILE A 1 449 ? 51.627 19.881 -2.547 1.00 22.75 512 ILE A O 1
ATOM 3654 N N . THR A 1 450 ? 51.344 20.221 -4.770 1.00 21.89 513 THR A N 1
ATOM 3655 C CA . THR A 1 450 ? 50.405 21.308 -4.597 1.00 17.12 513 THR A CA 1
ATOM 3656 C C . THR A 1 450 ? 48.990 21.000 -5.011 1.00 21.03 513 THR A C 1
ATOM 3657 O O . THR A 1 450 ? 48.767 20.528 -6.106 1.00 20.84 513 THR A O 1
ATOM 3661 N N . GLN A 1 451 ? 48.037 21.253 -4.112 1.00 24.58 514 GLN A N 1
ATOM 3662 C CA . GLN A 1 451 ? 46.616 21.052 -4.398 1.00 22.72 514 GLN A CA 1
ATOM 3663 C C . GLN A 1 451 ? 46.042 22.418 -4.757 1.00 21.69 514 GLN A C 1
ATOM 3664 O O . GLN A 1 451 ? 46.231 23.377 -3.999 1.00 21.03 514 GLN A O 1
ATOM 3670 N N . LEU A 1 452 ? 45.361 22.487 -5.906 1.00 21.59 515 LEU A N 1
ATOM 3671 C CA . LEU A 1 452 ? 44.722 23.697 -6.410 1.00 20.41 515 LEU A CA 1
ATOM 3672 C C . LEU A 1 452 ? 43.236 23.438 -6.392 1.00 21.10 515 LEU A C 1
ATOM 3673 O O . LEU A 1 452 ? 42.724 22.636 -7.178 1.00 21.03 515 LEU A O 1
ATOM 3678 N N . PRO A 1 453 ? 42.534 24.024 -5.410 1.00 20.79 516 PRO A N 1
ATOM 3679 C CA . PRO A 1 453 ? 41.087 23.824 -5.332 1.00 20.08 516 PRO A CA 1
ATOM 3680 C C . PRO A 1 453 ? 40.471 24.360 -6.640 1.00 21.05 516 PRO A C 1
ATOM 3681 O O . PRO A 1 453 ? 40.833 25.438 -7.146 1.00 20.76 516 PRO A O 1
ATOM 3685 N N . VAL A 1 454 ? 39.528 23.624 -7.187 1.00 18.13 517 VAL A N 1
ATOM 3686 C CA . VAL A 1 454 ? 38.924 24.036 -8.439 1.00 19.11 517 VAL A CA 1
ATOM 3687 C C . VAL A 1 454 ? 38.139 25.397 -8.352 1.00 19.82 517 VAL A C 1
ATOM 3688 O O . VAL A 1 454 ? 37.977 26.122 -9.352 1.00 16.94 517 VAL A O 1
ATOM 3692 N N . VAL A 1 455 ? 37.784 25.799 -7.127 1.00 21.41 518 VAL A N 1
ATOM 3693 C CA . VAL A 1 455 ? 37.076 27.062 -6.892 1.00 17.80 518 VAL A CA 1
ATOM 3694 C C . VAL A 1 455 ? 38.024 28.246 -6.915 1.00 20.87 518 VAL A C 1
ATOM 3695 O O . VAL A 1 455 ? 37.581 29.385 -6.712 1.00 22.76 518 VAL A O 1
ATOM 3699 N N . LYS A 1 456 ? 39.317 27.993 -7.106 1.00 19.40 519 LYS A N 1
ATOM 3700 C CA . LYS A 1 456 ? 40.297 29.084 -7.149 1.00 16.68 519 LYS A CA 1
ATOM 3701 C C . LYS A 1 456 ? 40.426 29.644 -8.562 1.00 18.81 519 LYS A C 1
ATOM 3702 O O . LYS A 1 456 ? 41.216 30.560 -8.809 1.00 24.80 519 LYS A O 1
ATOM 3708 N N . ALA A 1 457 ? 39.711 29.025 -9.499 1.00 20.32 520 ALA A N 1
ATOM 3709 C CA . ALA A 1 457 ? 39.681 29.468 -10.889 1.00 22.21 520 ALA A CA 1
ATOM 3710 C C . ALA A 1 457 ? 39.070 30.849 -10.870 1.00 25.91 520 ALA A C 1
ATOM 3711 O O . ALA A 1 457 ? 38.345 31.197 -9.932 1.00 29.06 520 ALA A O 1
ATOM 3713 N N . TYR A 1 458 ? 39.313 31.623 -11.917 1.00 28.83 521 TYR A N 1
ATOM 3714 C CA . TYR A 1 458 ? 38.754 32.950 -11.978 1.00 25.98 521 TYR A CA 1
ATOM 3715 C C . TYR A 1 458 ? 37.594 33.056 -12.965 1.00 25.91 521 TYR A C 1
ATOM 3716 O O . TYR A 1 458 ? 36.902 34.070 -13.012 1.00 28.36 521 TYR A O 1
ATOM 3725 N N . ALA A 1 459 ? 37.354 31.998 -13.727 1.00 24.71 522 ALA A N 1
ATOM 3726 C CA . ALA A 1 459 ? 36.273 31.994 -14.701 1.00 24.91 522 ALA A CA 1
ATOM 3727 C C . ALA A 1 459 ? 35.732 30.587 -14.798 1.00 21.30 522 ALA A C 1
ATOM 3728 O O . ALA A 1 459 ? 36.435 29.638 -14.475 1.00 29.20 522 ALA A O 1
ATOM 3730 N N . LEU A 1 460 ? 34.481 30.453 -15.220 1.00 22.60 523 LEU A N 1
ATOM 3731 C CA . LEU A 1 460 ? 33.834 29.147 -15.358 1.00 24.56 523 LEU A CA 1
ATOM 3732 C C . LEU A 1 460 ? 33.054 29.209 -16.640 1.00 27.82 523 LEU A C 1
ATOM 3733 O O . LEU A 1 460 ? 32.734 30.296 -17.097 1.00 32.58 523 LEU A O 1
ATOM 3738 N N . SER A 1 461 ? 32.741 28.064 -17.226 1.00 29.91 524 SER A N 1
ATOM 3739 C CA . SER A 1 461 ? 31.980 28.062 -18.447 1.00 31.08 524 SER A CA 1
ATOM 3740 C C . SER A 1 461 ? 30.520 27.800 -18.068 1.00 32.52 524 SER A C 1
ATOM 3741 O O . SER A 1 461 ? 30.231 27.322 -16.985 1.00 29.47 524 SER A O 1
ATOM 3744 N N . SER A 1 462 ? 29.609 28.140 -18.972 1.00 39.62 525 SER A N 1
ATOM 3745 C CA . SER A 1 462 ? 28.165 27.973 -18.789 1.00 39.81 525 SER A CA 1
ATOM 3746 C C . SER A 1 462 ? 27.743 26.594 -18.310 1.00 36.73 525 SER A C 1
ATOM 3747 O O . SER A 1 462 ? 26.743 26.457 -17.619 1.00 37.12 525 SER A O 1
ATOM 3750 N N . GLY A 1 463 ? 28.492 25.572 -18.702 1.00 34.75 526 GLY A N 1
ATOM 3751 C CA . GLY A 1 463 ? 28.123 24.219 -18.341 1.00 36.14 526 GLY A CA 1
ATOM 3752 C C . GLY A 1 463 ? 28.652 23.682 -17.037 1.00 36.64 526 GLY A C 1
ATOM 3753 O O . GLY A 1 463 ? 28.462 22.506 -16.737 1.00 39.66 526 GLY A O 1
ATOM 3754 N N . ALA A 1 464 ? 29.310 24.527 -16.262 1.00 35.51 527 ALA A N 1
ATOM 3755 C CA . ALA A 1 464 ? 29.861 24.097 -15.002 1.00 31.60 527 ALA A CA 1
ATOM 3756 C C . ALA A 1 464 ? 29.281 24.955 -13.885 1.00 33.93 527 ALA A C 1
ATOM 3757 O O . ALA A 1 464 ? 29.034 26.148 -14.077 1.00 36.55 527 ALA A O 1
ATOM 3759 N N . SER A 1 465 ? 29.008 24.341 -12.738 1.00 34.60 528 SER A N 1
ATOM 3760 C CA . SER A 1 465 ? 28.481 25.080 -11.590 1.00 33.96 528 SER A CA 1
ATOM 3761 C C . SER A 1 465 ? 29.209 24.705 -10.285 1.00 30.64 528 SER A C 1
ATOM 3762 O O . SER A 1 465 ? 29.718 23.590 -10.145 1.00 29.22 528 SER A O 1
ATOM 3765 N N . ILE A 1 466 ? 29.363 25.673 -9.388 1.00 27.64 529 ILE A N 1
ATOM 3766 C CA . ILE A 1 466 ? 29.995 25.396 -8.111 1.00 24.75 529 ILE A CA 1
ATOM 3767 C C . ILE A 1 466 ? 28.842 24.904 -7.240 1.00 30.22 529 ILE A C 1
ATOM 3768 O O . ILE A 1 466 ? 27.755 25.489 -7.192 1.00 32.66 529 ILE A O 1
ATOM 3773 N N . ILE A 1 467 ? 29.075 23.769 -6.617 1.00 32.84 530 ILE A N 1
ATOM 3774 C CA . ILE A 1 467 ? 28.076 23.103 -5.814 1.00 34.73 530 ILE A CA 1
ATOM 3775 C C . ILE A 1 467 ? 28.593 22.883 -4.388 1.00 33.57 530 ILE A C 1
ATOM 3776 O O . ILE A 1 467 ? 29.795 22.987 -4.145 1.00 31.58 530 ILE A O 1
ATOM 3781 N N . GLU A 1 468 ? 27.680 22.723 -3.436 1.00 30.15 531 GLU A N 1
ATOM 3782 C CA . GLU A 1 468 ? 28.062 22.524 -2.055 1.00 30.99 531 GLU A CA 1
ATOM 3783 C C . GLU A 1 468 ? 28.825 21.223 -1.913 1.00 27.85 531 GLU A C 1
ATOM 3784 O O . GLU A 1 468 ? 28.436 20.211 -2.462 1.00 24.68 531 GLU A O 1
ATOM 3790 N N . GLY A 1 469 ? 29.942 21.262 -1.201 1.00 25.58 532 GLY A N 1
ATOM 3791 C CA . GLY A 1 469 ? 30.740 20.070 -1.046 1.00 23.76 532 GLY A CA 1
ATOM 3792 C C . GLY A 1 469 ? 30.104 19.023 -0.155 1.00 26.94 532 GLY A C 1
ATOM 3793 O O . GLY A 1 469 ? 29.291 19.353 0.711 1.00 28.84 532 GLY A O 1
ATOM 3794 N N . PRO A 1 470 ? 30.513 17.753 -0.306 1.00 24.59 533 PRO A N 1
ATOM 3795 C CA . PRO A 1 470 ? 30.040 16.579 0.451 1.00 23.95 533 PRO A CA 1
ATOM 3796 C C . PRO A 1 470 ? 30.318 16.692 1.964 1.00 25.94 533 PRO A C 1
ATOM 3797 O O . PRO A 1 470 ? 29.577 16.141 2.800 1.00 28.10 533 PRO A O 1
ATOM 3801 N N . GLY A 1 471 ? 31.412 17.362 2.308 1.00 25.56 534 GLY A N 1
ATOM 3802 C CA . GLY A 1 471 ? 31.711 17.533 3.710 1.00 24.98 534 GLY A CA 1
ATOM 3803 C C . GLY A 1 471 ? 33.136 17.247 4.096 1.00 26.22 534 GLY A C 1
ATOM 3804 O O . GLY A 1 471 ? 33.647 17.863 5.046 1.00 27.40 534 GLY A O 1
ATOM 3805 N N . PHE A 1 472 ? 33.776 16.323 3.379 1.00 20.87 535 PHE A N 1
ATOM 3806 C CA . PHE A 1 472 ? 35.161 15.951 3.696 1.00 17.74 535 PHE A CA 1
ATOM 3807 C C . PHE A 1 472 ? 36.216 16.530 2.739 1.00 17.97 535 PHE A C 1
ATOM 3808 O O . PHE A 1 472 ? 37.348 16.047 2.694 1.00 17.95 535 PHE A O 1
ATOM 3816 N N . THR A 1 473 ? 35.858 17.537 1.948 1.00 19.51 536 THR A N 1
ATOM 3817 C CA . THR A 1 473 ? 36.847 18.129 1.056 1.00 17.44 536 THR A CA 1
ATOM 3818 C C . THR A 1 473 ? 37.353 19.517 1.490 1.00 17.95 536 THR A C 1
ATOM 3819 O O . THR A 1 473 ? 38.236 20.055 0.854 1.00 17.85 536 THR A O 1
ATOM 3823 N N . GLY A 1 474 ? 36.822 20.088 2.577 1.00 20.94 537 GLY A N 1
ATOM 3824 C CA . GLY A 1 474 ? 37.267 21.402 3.024 1.00 20.52 537 GLY A CA 1
ATOM 3825 C C . GLY A 1 474 ? 36.739 22.621 2.269 1.00 23.07 537 GLY A C 1
ATOM 3826 O O . GLY A 1 474 ? 37.131 23.752 2.561 1.00 26.39 537 GLY A O 1
ATOM 3827 N N . GLY A 1 475 ? 35.795 22.408 1.353 1.00 24.42 538 GLY A N 1
ATOM 3828 C CA . GLY A 1 475 ? 35.210 23.481 0.548 1.00 25.33 538 GLY A CA 1
ATOM 3829 C C . GLY A 1 475 ? 34.171 22.956 -0.448 1.00 24.60 538 GLY A C 1
ATOM 3830 O O . GLY A 1 475 ? 33.665 21.859 -0.268 1.00 30.05 538 GLY A O 1
ATOM 3831 N N . ASN A 1 476 ? 33.903 23.676 -1.535 1.00 25.84 539 ASN A N 1
ATOM 3832 C CA . ASN A 1 476 ? 32.899 23.219 -2.509 1.00 22.93 539 ASN A CA 1
ATOM 3833 C C . ASN A 1 476 ? 33.478 22.520 -3.729 1.00 22.05 539 ASN A C 1
ATOM 3834 O O . ASN A 1 476 ? 34.673 22.539 -3.938 1.00 20.56 539 ASN A O 1
ATOM 3839 N N . LEU A 1 477 ? 32.611 21.966 -4.569 1.00 22.86 540 LEU A N 1
ATOM 3840 C CA . LEU A 1 477 ? 33.055 21.216 -5.742 1.00 30.33 540 LEU A CA 1
ATOM 3841 C C . LEU A 1 477 ? 32.542 21.830 -7.020 1.00 31.35 540 LEU A C 1
ATOM 3842 O O . LEU A 1 477 ? 31.646 22.661 -6.976 1.00 37.36 540 LEU A O 1
ATOM 3847 N N . LEU A 1 478 ? 33.084 21.405 -8.159 1.00 27.88 541 LEU A N 1
ATOM 3848 C CA . LEU A 1 478 ? 32.603 21.873 -9.455 1.00 28.19 541 LEU A CA 1
ATOM 3849 C C . LEU A 1 478 ? 31.835 20.709 -10.067 1.00 32.34 541 LEU A C 1
ATOM 3850 O O . LEU A 1 478 ? 32.352 19.574 -10.157 1.00 33.42 541 LEU A O 1
ATOM 3855 N N . PHE A 1 479 ? 30.596 20.986 -10.460 1.00 32.08 542 PHE A N 1
ATOM 3856 C CA . PHE A 1 479 ? 29.731 19.993 -11.079 1.00 30.51 542 PHE A CA 1
ATOM 3857 C C . PHE A 1 479 ? 29.761 20.234 -12.581 1.00 28.86 542 PHE A C 1
ATOM 3858 O O . PHE A 1 479 ? 29.629 21.354 -13.031 1.00 27.11 542 PHE A O 1
ATOM 3866 N N . LEU A 1 480 ? 29.908 19.168 -13.349 1.00 31.06 543 LEU A N 1
ATOM 3867 C CA . LEU A 1 480 ? 30.015 19.270 -14.800 1.00 32.49 543 LEU A CA 1
ATOM 3868 C C . LEU A 1 480 ? 28.719 18.889 -15.466 1.00 31.77 543 LEU A C 1
ATOM 3869 O O . LEU A 1 480 ? 28.284 17.742 -15.380 1.00 28.79 543 LEU A O 1
ATOM 3874 N N . LYS A 1 481 ? 28.094 19.876 -16.099 1.00 38.85 544 LYS A N 1
ATOM 3875 C CA . LYS A 1 481 ? 26.822 19.689 -16.792 1.00 48.34 544 LYS A CA 1
ATOM 3876 C C . LYS A 1 481 ? 27.032 19.621 -18.296 1.00 48.05 544 LYS A C 1
ATOM 3877 O O . LYS A 1 481 ? 26.529 18.722 -18.975 1.00 50.22 544 LYS A O 1
ATOM 3883 N N . GLU A 1 482 ? 27.776 20.578 -18.820 1.00 51.15 545 GLU A N 1
ATOM 3884 C CA . GLU A 1 482 ? 28.047 20.601 -20.247 1.00 53.50 545 GLU A CA 1
ATOM 3885 C C . GLU A 1 482 ? 29.523 20.712 -20.439 1.00 51.34 545 GLU A C 1
ATOM 3886 O O . GLU A 1 482 ? 30.155 21.655 -19.963 1.00 50.71 545 GLU A O 1
ATOM 3892 N N . SER A 1 483 ? 30.065 19.717 -21.115 1.00 50.51 546 SER A N 1
ATOM 3893 C CA . SER A 1 483 ? 31.482 19.654 -21.387 1.00 50.73 546 SER A CA 1
ATOM 3894 C C . SER A 1 483 ? 31.847 20.697 -22.448 1.00 48.47 546 SER A C 1
ATOM 3895 O O . SER A 1 483 ? 31.087 20.925 -23.379 1.00 54.20 546 SER A O 1
ATOM 3898 N N . SER A 1 484 ? 32.982 21.361 -22.257 1.00 45.78 547 SER A N 1
ATOM 3899 C CA . SER A 1 484 ? 33.485 22.371 -23.185 1.00 44.10 547 SER A CA 1
ATOM 3900 C C . SER A 1 484 ? 35.006 22.296 -23.121 1.00 45.78 547 SER A C 1
ATOM 3901 O O . SER A 1 484 ? 35.571 21.499 -22.376 1.00 46.20 547 SER A O 1
ATOM 3904 N N . ASN A 1 485 ? 35.693 23.094 -23.918 1.00 47.10 548 ASN A N 1
ATOM 3905 C CA . ASN A 1 485 ? 37.134 23.063 -23.877 1.00 47.97 548 ASN A CA 1
ATOM 3906 C C . ASN A 1 485 ? 37.669 24.008 -22.801 1.00 44.78 548 ASN A C 1
ATOM 3907 O O . ASN A 1 485 ? 38.805 23.856 -22.348 1.00 47.71 548 ASN A O 1
ATOM 3912 N N . SER A 1 486 ? 36.836 24.945 -22.368 1.00 40.22 549 SER A N 1
ATOM 3913 C CA . SER A 1 486 ? 37.252 25.889 -21.358 1.00 37.06 549 SER A CA 1
ATOM 3914 C C . SER A 1 486 ? 36.282 25.903 -20.227 1.00 33.80 549 SER A C 1
ATOM 3915 O O . SER A 1 486 ? 35.645 26.916 -19.945 1.00 37.07 549 SER A O 1
ATOM 3918 N N . ILE A 1 487 ? 36.167 24.750 -19.595 1.00 32.64 550 ILE A N 1
ATOM 3919 C CA . ILE A 1 487 ? 35.316 24.554 -18.440 1.00 30.64 550 ILE A CA 1
ATOM 3920 C C . ILE A 1 487 ? 35.725 25.557 -17.351 1.00 30.16 550 ILE A C 1
ATOM 3921 O O . ILE A 1 487 ? 34.886 26.243 -16.791 1.00 34.35 550 ILE A O 1
ATOM 3926 N N . ALA A 1 488 ? 37.022 25.696 -17.112 1.00 30.00 551 ALA A N 1
ATOM 3927 C CA . ALA A 1 488 ? 37.513 26.631 -16.107 1.00 26.43 551 ALA A CA 1
ATOM 3928 C C . ALA A 1 488 ? 38.924 27.126 -16.400 1.00 23.91 551 ALA A C 1
ATOM 3929 O O . ALA A 1 488 ? 39.753 26.394 -16.952 1.00 25.73 551 ALA A O 1
ATOM 3931 N N . LYS A 1 489 ? 39.185 28.374 -16.042 1.00 19.81 552 LYS A N 1
ATOM 3932 C CA . LYS A 1 489 ? 40.492 28.969 -16.268 1.00 24.50 552 LYS A CA 1
ATOM 3933 C C . LYS A 1 489 ? 41.079 29.406 -14.956 1.00 24.74 552 LYS A C 1
ATOM 3934 O O . LYS A 1 489 ? 40.375 29.921 -14.095 1.00 27.04 552 LYS A O 1
ATOM 3940 N N . PHE A 1 490 ? 42.387 29.246 -14.818 1.00 27.83 553 PHE A N 1
ATOM 3941 C CA . PHE A 1 490 ? 43.089 29.608 -13.597 1.00 25.59 553 PHE A CA 1
ATOM 3942 C C . PHE A 1 490 ? 44.345 30.348 -13.989 1.00 25.89 553 PHE A C 1
ATOM 3943 O O . PHE A 1 490 ? 44.823 30.224 -15.104 1.00 22.82 553 PHE A O 1
ATOM 3951 N N . LYS A 1 491 ? 44.852 31.144 -13.066 1.00 26.98 554 LYS A N 1
ATOM 3952 C CA . LYS A 1 491 ? 46.139 31.757 -13.271 1.00 29.70 554 LYS A CA 1
ATOM 3953 C C . LYS A 1 491 ? 46.887 31.303 -12.010 1.00 27.74 554 LYS A C 1
ATOM 3954 O O . LYS A 1 491 ? 46.318 31.317 -10.910 1.00 27.40 554 LYS A O 1
ATOM 3960 N N . VAL A 1 492 ? 48.122 30.839 -12.175 1.00 22.92 555 VAL A N 1
ATOM 3961 C CA . VAL A 1 492 ? 48.903 30.337 -11.056 1.00 23.69 555 VAL A CA 1
ATOM 3962 C C . VAL A 1 492 ? 50.217 31.090 -10.936 1.00 27.22 555 VAL A C 1
ATOM 3963 O O . VAL A 1 492 ? 50.650 31.741 -11.885 1.00 33.17 555 VAL A O 1
ATOM 3967 N N . THR A 1 493 ? 50.844 31.011 -9.765 1.00 29.45 556 THR A N 1
ATOM 3968 C CA . THR A 1 493 ? 52.113 31.677 -9.510 1.00 25.31 556 THR A CA 1
ATOM 3969 C C . THR A 1 493 ? 53.262 30.698 -9.265 1.00 25.00 556 THR A C 1
ATOM 3970 O O . THR A 1 493 ? 53.162 29.807 -8.425 1.00 25.57 556 THR A O 1
ATOM 3974 N N . LEU A 1 494 ? 54.368 30.895 -9.971 1.00 26.24 557 LEU A N 1
ATOM 3975 C CA . LEU A 1 494 ? 55.542 30.038 -9.838 1.00 27.66 557 LEU A CA 1
ATOM 3976 C C . LEU A 1 494 ? 56.726 30.921 -9.532 1.00 34.42 557 LEU A C 1
ATOM 3977 O O . LEU A 1 494 ? 56.741 32.075 -9.930 1.00 40.06 557 LEU A O 1
ATOM 3982 N N . ASN A 1 495 ? 57.682 30.410 -8.768 1.00 41.76 558 ASN A N 1
ATOM 3983 C CA . ASN A 1 495 ? 58.884 31.172 -8.435 1.00 45.32 558 ASN A CA 1
ATOM 3984 C C . ASN A 1 495 ? 59.982 30.602 -9.317 1.00 45.35 558 ASN A C 1
ATOM 3985 O O . ASN A 1 495 ? 59.743 29.626 -10.041 1.00 47.77 558 ASN A O 1
ATOM 3990 N N . SER A 1 496 ? 61.171 31.202 -9.279 1.00 46.21 559 SER A N 1
ATOM 3991 C CA . SER A 1 496 ? 62.289 30.733 -10.100 1.00 47.68 559 SER A CA 1
ATOM 3992 C C . SER A 1 496 ? 62.603 29.246 -9.976 1.00 43.37 559 SER A C 1
ATOM 3993 O O . SER A 1 496 ? 62.779 28.556 -10.978 1.00 43.55 559 SER A O 1
ATOM 3996 N N . ALA A 1 497 ? 62.676 28.752 -8.749 1.00 40.89 560 ALA A N 1
ATOM 3997 C CA . ALA A 1 497 ? 62.947 27.343 -8.545 1.00 35.33 560 ALA A CA 1
ATOM 3998 C C . ALA A 1 497 ? 61.802 26.567 -9.182 1.00 35.08 560 ALA A C 1
ATOM 3999 O O . ALA A 1 497 ? 62.023 25.592 -9.886 1.00 38.63 560 ALA A O 1
ATOM 4001 N N . ALA A 1 498 ? 60.583 27.067 -9.018 1.00 31.33 561 ALA A N 1
ATOM 4002 C CA . ALA A 1 498 ? 59.410 26.399 -9.568 1.00 31.10 561 ALA A CA 1
ATOM 4003 C C . ALA A 1 498 ? 59.315 26.480 -11.087 1.00 31.63 561 ALA A C 1
ATOM 4004 O O . ALA A 1 498 ? 58.654 25.654 -11.714 1.00 31.56 561 ALA A O 1
ATOM 4006 N N . LEU A 1 499 ? 59.974 27.473 -11.674 1.00 34.73 562 LEU A N 1
ATOM 4007 C CA . LEU A 1 499 ? 59.973 27.648 -13.120 1.00 34.67 562 LEU A CA 1
ATOM 4008 C C . LEU A 1 499 ? 60.926 26.683 -13.839 1.00 36.78 562 LEU A C 1
ATOM 4009 O O . LEU A 1 499 ? 60.672 26.282 -14.971 1.00 36.01 562 LEU A O 1
ATOM 4014 N N . LEU A 1 500 ? 62.005 26.286 -13.171 1.00 39.77 563 LEU A N 1
ATOM 4015 C CA . LEU A 1 500 ? 62.987 25.352 -13.746 1.00 42.05 563 LEU A CA 1
ATOM 4016 C C . LEU A 1 500 ? 62.493 23.895 -13.664 1.00 42.39 563 LEU A C 1
ATOM 4017 O O . LEU A 1 500 ? 63.115 22.977 -14.202 1.00 45.29 563 LEU A O 1
ATOM 4022 N N . GLN A 1 501 ? 61.349 23.709 -13.025 1.00 41.74 564 GLN A N 1
ATOM 4023 C CA . GLN A 1 501 ? 60.786 22.395 -12.773 1.00 40.96 564 GLN A CA 1
ATOM 4024 C C . GLN A 1 501 ? 59.714 21.985 -13.768 1.00 35.51 564 GLN A C 1
ATOM 4025 O O . GLN A 1 501 ? 59.145 22.836 -14.437 1.00 38.97 564 GLN A O 1
ATOM 4031 N N . ARG A 1 502 ? 59.446 20.684 -13.862 1.00 30.73 565 ARG A N 1
ATOM 4032 C CA . ARG A 1 502 ? 58.354 20.173 -14.700 1.00 31.59 565 ARG A CA 1
ATOM 4033 C C . ARG A 1 502 ? 57.385 19.496 -13.716 1.00 28.71 565 ARG A C 1
ATOM 4034 O O . ARG A 1 502 ? 57.802 19.062 -12.637 1.00 25.17 565 ARG A O 1
ATOM 4042 N N . TYR A 1 503 ? 56.111 19.399 -14.076 1.00 23.10 566 TYR A N 1
ATOM 4043 C CA . TYR A 1 503 ? 55.116 18.855 -13.167 1.00 22.94 566 TYR A CA 1
ATOM 4044 C C . TYR A 1 503 ? 54.196 17.818 -13.752 1.00 26.21 566 TYR A C 1
ATOM 4045 O O . TYR A 1 503 ? 53.768 17.929 -14.893 1.00 25.91 566 TYR A O 1
ATOM 4054 N N . ARG A 1 504 ? 53.881 16.813 -12.946 1.00 27.67 567 ARG A N 1
ATOM 4055 C CA . ARG A 1 504 ? 52.954 15.754 -13.325 1.00 28.24 567 ARG A CA 1
ATOM 4056 C C . ARG A 1 504 ? 51.665 16.298 -12.692 1.00 32.09 567 ARG A C 1
ATOM 4057 O O . ARG A 1 504 ? 51.705 16.940 -11.640 1.00 37.31 567 ARG A O 1
ATOM 4065 N N . VAL A 1 505 ? 50.548 16.125 -13.379 1.00 31.65 568 VAL A N 1
ATOM 4066 C CA . VAL A 1 505 ? 49.255 16.593 -12.914 1.00 26.38 568 VAL A CA 1
ATOM 4067 C C . VAL A 1 505 ? 48.395 15.392 -12.536 1.00 26.13 568 VAL A C 1
ATOM 4068 O O . VAL A 1 505 ? 48.348 14.403 -13.270 1.00 32.69 568 VAL A O 1
ATOM 4072 N N . ARG A 1 506 ? 47.778 15.467 -11.360 1.00 22.18 569 ARG A N 1
ATOM 4073 C CA . ARG A 1 506 ? 46.860 14.448 -10.832 1.00 22.58 569 ARG A CA 1
ATOM 4074 C C . ARG A 1 506 ? 45.542 15.192 -10.562 1.00 24.57 569 ARG A C 1
ATOM 4075 O O . ARG A 1 506 ? 45.570 16.309 -10.062 1.00 26.79 569 ARG A O 1
ATOM 4083 N N . ILE A 1 507 ? 44.402 14.545 -10.731 1.00 21.57 570 ILE A N 1
ATOM 4084 C CA . ILE A 1 507 ? 43.123 15.211 -10.514 1.00 19.53 570 ILE A CA 1
ATOM 4085 C C . ILE A 1 507 ? 42.210 14.421 -9.592 1.00 22.21 570 ILE A C 1
ATOM 4086 O O . ILE A 1 507 ? 41.923 13.258 -9.856 1.00 27.01 570 ILE A O 1
ATOM 4091 N N . ARG A 1 508 ? 41.787 15.035 -8.490 1.00 22.16 571 ARG A N 1
ATOM 4092 C CA . ARG A 1 508 ? 40.899 14.367 -7.540 1.00 20.23 571 ARG A CA 1
ATOM 4093 C C . ARG A 1 508 ? 39.476 14.669 -8.015 1.00 21.55 571 ARG A C 1
ATOM 4094 O O . ARG A 1 508 ? 39.050 15.842 -8.058 1.00 17.72 571 ARG A O 1
ATOM 4102 N N . TYR A 1 509 ? 38.743 13.609 -8.352 1.00 19.56 572 TYR A N 1
ATOM 4103 C CA . TYR A 1 509 ? 37.402 13.735 -8.898 1.00 16.36 572 TYR A CA 1
ATOM 4104 C C . TYR A 1 509 ? 36.536 12.586 -8.433 1.00 17.06 572 TYR A C 1
ATOM 4105 O O . TYR A 1 509 ? 37.010 11.667 -7.771 1.00 17.81 572 TYR A O 1
ATOM 4114 N N . ALA A 1 510 ? 35.285 12.616 -8.873 1.00 16.15 573 ALA A N 1
ATOM 4115 C CA . ALA A 1 510 ? 34.275 11.599 -8.591 1.00 17.09 573 ALA A CA 1
ATOM 4116 C C . ALA A 1 510 ? 33.441 11.613 -9.883 1.00 16.60 573 ALA A C 1
ATOM 4117 O O . ALA A 1 510 ? 32.980 12.667 -10.302 1.00 19.45 573 ALA A O 1
ATOM 4119 N N . SER A 1 511 ? 33.197 10.471 -10.504 1.00 17.36 574 SER A N 1
ATOM 4120 C CA . SER A 1 511 ? 32.472 10.486 -11.761 1.00 14.52 574 SER A CA 1
ATOM 4121 C C . SER A 1 511 ? 31.704 9.212 -12.008 1.00 16.54 574 SER A C 1
ATOM 4122 O O . SER A 1 511 ? 32.087 8.153 -11.510 1.00 17.84 574 SER A O 1
ATOM 4125 N N . THR A 1 512 ? 30.611 9.311 -12.763 1.00 17.58 575 THR A N 1
ATOM 4126 C CA . THR A 1 512 ? 29.803 8.135 -13.085 1.00 19.93 575 THR A CA 1
ATOM 4127 C C . THR A 1 512 ? 30.177 7.491 -14.419 1.00 25.15 575 THR A C 1
ATOM 4128 O O . THR A 1 512 ? 29.570 6.487 -14.794 1.00 30.25 575 THR A O 1
ATOM 4132 N N . THR A 1 513 ? 31.159 8.057 -15.131 1.00 24.02 576 THR A N 1
ATOM 4133 C CA . THR A 1 513 ? 31.616 7.513 -16.412 1.00 28.76 576 THR A CA 1
ATOM 4134 C C . THR A 1 513 ? 33.093 7.740 -16.632 1.00 31.63 576 THR A C 1
ATOM 4135 O O . THR A 1 513 ? 33.720 8.535 -15.931 1.00 35.44 576 THR A O 1
ATOM 4139 N N . ASN A 1 514 ? 33.659 6.998 -17.581 1.00 33.24 577 ASN A N 1
ATOM 4140 C CA . ASN A 1 514 ? 35.050 7.204 -17.955 1.00 31.01 577 ASN A CA 1
ATOM 4141 C C . ASN A 1 514 ? 34.890 8.412 -18.889 1.00 28.12 577 ASN A C 1
ATOM 4142 O O . ASN A 1 514 ? 33.810 8.616 -19.464 1.00 27.17 577 ASN A O 1
ATOM 4147 N N . LEU A 1 515 ? 35.929 9.221 -19.025 1.00 25.15 578 LEU A N 1
ATOM 4148 C CA . LEU A 1 515 ? 35.873 10.392 -19.887 1.00 21.36 578 LEU A CA 1
ATOM 4149 C C . LEU A 1 515 ? 37.295 10.888 -20.001 1.00 21.99 578 LEU A C 1
ATOM 4150 O O . LEU A 1 515 ? 38.149 10.477 -19.237 1.00 30.11 578 LEU A O 1
ATOM 4155 N N . ARG A 1 516 ? 37.564 11.760 -20.954 1.00 22.15 579 ARG A N 1
ATOM 4156 C CA . ARG A 1 516 ? 38.891 12.323 -21.082 1.00 18.83 579 ARG A CA 1
ATOM 4157 C C . ARG A 1 516 ? 38.719 13.746 -20.662 1.00 19.24 579 ARG A C 1
ATOM 4158 O O . ARG A 1 516 ? 37.701 14.369 -20.965 1.00 20.66 579 ARG A O 1
ATOM 4166 N N . LEU A 1 517 ? 39.704 14.260 -19.956 1.00 19.25 580 LEU A N 1
ATOM 4167 C CA . LEU A 1 517 ? 39.718 15.647 -19.510 1.00 22.27 580 LEU A CA 1
ATOM 4168 C C . LEU A 1 517 ? 40.975 16.150 -20.175 1.00 23.06 580 LEU A C 1
ATOM 4169 O O . LEU A 1 517 ? 41.842 15.353 -20.553 1.00 28.48 580 LEU A O 1
ATOM 4174 N N . PHE A 1 518 ? 41.089 17.453 -20.332 1.00 24.05 581 PHE A N 1
ATOM 4175 C CA . PHE A 1 518 ? 42.271 18.018 -20.966 1.00 22.30 581 PHE A CA 1
ATOM 4176 C C . PHE A 1 518 ? 42.752 19.130 -20.075 1.00 20.41 581 PHE A C 1
ATOM 4177 O O . PHE A 1 518 ? 41.946 19.850 -19.490 1.00 22.22 581 PHE A O 1
ATOM 4185 N N . VAL A 1 519 ? 44.060 19.270 -19.961 1.00 22.80 582 VAL A N 1
ATOM 4186 C CA . VAL A 1 519 ? 44.645 20.342 -19.176 1.00 24.50 582 VAL A CA 1
ATOM 4187 C C . VAL A 1 519 ? 45.597 21.050 -20.128 1.00 25.80 582 VAL A C 1
ATOM 4188 O O . VAL A 1 519 ? 46.330 20.396 -20.860 1.00 28.21 582 VAL A O 1
ATOM 4192 N N . GLN A 1 520 ? 45.509 22.374 -20.182 1.00 29.54 583 GLN A N 1
ATOM 4193 C CA . GLN A 1 520 ? 46.347 23.198 -21.050 1.00 28.97 583 GLN A CA 1
ATOM 4194 C C . GLN A 1 520 ? 46.920 24.298 -20.220 1.00 24.65 583 GLN A C 1
ATOM 4195 O O . GLN A 1 520 ? 46.322 24.684 -19.231 1.00 23.74 583 GLN A O 1
ATOM 4201 N N . ASN A 1 521 ? 48.093 24.777 -20.590 1.00 21.01 584 ASN A N 1
ATOM 4202 C CA . ASN A 1 521 ? 48.683 25.892 -19.885 1.00 24.93 584 ASN A CA 1
ATOM 4203 C C . ASN A 1 521 ? 49.068 26.857 -20.985 1.00 26.19 584 ASN A C 1
ATOM 4204 O O . ASN A 1 521 ? 48.986 26.497 -22.161 1.00 28.37 584 ASN A O 1
ATOM 4209 N N . SER A 1 522 ? 49.468 28.076 -20.635 1.00 29.52 585 SER A N 1
ATOM 4210 C CA . SER A 1 522 ? 49.830 29.066 -21.667 1.00 33.93 585 SER A CA 1
ATOM 4211 C C . SER A 1 522 ? 51.222 28.811 -22.277 1.00 38.50 585 SER A C 1
ATOM 4212 O O . SER A 1 522 ? 51.709 29.593 -23.111 1.00 38.53 585 SER A O 1
ATOM 4215 N N . ASN A 1 523 ? 51.846 27.709 -21.835 1.00 40.00 586 ASN A N 1
ATOM 4216 C CA . ASN A 1 523 ? 53.158 27.281 -22.284 1.00 35.03 586 ASN A CA 1
ATOM 4217 C C . ASN A 1 523 ? 52.918 26.286 -23.411 1.00 36.95 586 ASN A C 1
ATOM 4218 O O . ASN A 1 523 ? 53.831 25.617 -23.873 1.00 38.27 586 ASN A O 1
ATOM 4223 N N . ASN A 1 524 ? 51.657 26.184 -23.824 1.00 35.53 587 ASN A N 1
ATOM 4224 C CA . ASN A 1 524 ? 51.218 25.315 -24.902 1.00 34.68 587 ASN A CA 1
ATOM 4225 C C . ASN A 1 524 ? 51.326 23.813 -24.657 1.00 34.01 587 ASN A C 1
ATOM 4226 O O . ASN A 1 524 ? 51.400 23.023 -25.596 1.00 36.21 587 ASN A O 1
ATOM 4231 N N . ASP A 1 525 ? 51.368 23.418 -23.391 1.00 31.02 588 ASP A N 1
ATOM 4232 C CA . ASP A 1 525 ? 51.397 22.006 -23.055 1.00 23.99 588 ASP A CA 1
ATOM 4233 C C . ASP A 1 525 ? 49.929 21.656 -23.144 1.00 20.47 588 ASP A C 1
ATOM 4234 O O . ASP A 1 525 ? 49.079 22.491 -22.877 1.00 27.55 588 ASP A O 1
ATOM 4239 N N . PHE A 1 526 ? 49.629 20.433 -23.531 1.00 20.97 589 PHE A N 1
ATOM 4240 C CA . PHE A 1 526 ? 48.265 19.974 -23.653 1.00 16.75 589 PHE A CA 1
ATOM 4241 C C . PHE A 1 526 ? 48.354 18.552 -23.141 1.00 23.93 589 PHE A C 1
ATOM 4242 O O . PHE A 1 526 ? 49.078 17.741 -23.703 1.00 28.01 589 PHE A O 1
ATOM 4250 N N . LEU A 1 527 ? 47.645 18.253 -22.056 1.00 26.51 590 LEU A N 1
ATOM 4251 C CA . LEU A 1 527 ? 47.688 16.920 -21.471 1.00 22.78 590 LEU A CA 1
ATOM 4252 C C . LEU A 1 527 ? 46.310 16.314 -21.482 1.00 20.06 590 LEU A C 1
ATOM 4253 O O . LEU A 1 527 ? 45.338 16.985 -21.246 1.00 22.79 590 LEU A O 1
ATOM 4258 N N . VAL A 1 528 ? 46.231 15.028 -21.736 1.00 19.18 591 VAL A N 1
ATOM 4259 C CA . VAL A 1 528 ? 44.950 14.366 -21.780 1.00 24.15 591 VAL A CA 1
ATOM 4260 C C . VAL A 1 528 ? 44.869 13.470 -20.582 1.00 27.78 591 VAL A C 1
ATOM 4261 O O . VAL A 1 528 ? 45.780 12.659 -20.365 1.00 34.45 591 VAL A O 1
ATOM 4265 N N . ILE A 1 529 ? 43.779 13.595 -19.821 1.00 27.50 592 ILE A N 1
ATOM 4266 C CA . ILE A 1 529 ? 43.575 12.811 -18.605 1.00 23.02 592 ILE A CA 1
ATOM 4267 C C . ILE A 1 529 ? 42.290 11.972 -18.707 1.00 23.07 592 ILE A C 1
ATOM 4268 O O . ILE A 1 529 ? 41.215 12.516 -18.873 1.00 21.81 592 ILE A O 1
ATOM 4273 N N . TYR A 1 530 ? 42.426 10.645 -18.703 1.00 24.15 593 TYR A N 1
ATOM 4274 C CA . TYR A 1 530 ? 41.283 9.741 -18.796 1.00 27.18 593 TYR A CA 1
ATOM 4275 C C . TYR A 1 530 ? 40.828 9.451 -17.390 1.00 30.14 593 TYR A C 1
ATOM 4276 O O . TYR A 1 530 ? 41.591 8.888 -16.621 1.00 33.36 593 TYR A O 1
ATOM 4285 N N . ILE A 1 531 ? 39.611 9.854 -17.034 1.00 31.62 594 ILE A N 1
ATOM 4286 C CA . ILE A 1 531 ? 39.089 9.594 -15.701 1.00 25.41 594 ILE A CA 1
ATOM 4287 C C . ILE A 1 531 ? 38.168 8.369 -15.817 1.00 27.74 594 ILE A C 1
ATOM 4288 O O . ILE A 1 531 ? 37.659 8.069 -16.905 1.00 27.70 594 ILE A O 1
ATOM 4293 N N . ASN A 1 532 ? 38.034 7.614 -14.727 1.00 27.32 595 ASN A N 1
ATOM 4294 C CA . ASN A 1 532 ? 37.216 6.403 -14.709 1.00 27.99 595 ASN A CA 1
ATOM 4295 C C . ASN A 1 532 ? 36.049 6.552 -13.771 1.00 28.94 595 ASN A C 1
ATOM 4296 O O . ASN A 1 532 ? 36.062 7.393 -12.866 1.00 26.49 595 ASN A O 1
ATOM 4301 N N . LYS A 1 533 ? 35.072 5.671 -13.975 1.00 28.13 596 LYS A N 1
ATOM 4302 C CA . LYS A 1 533 ? 33.848 5.640 -13.195 1.00 26.10 596 LYS A CA 1
ATOM 4303 C C . LYS A 1 533 ? 34.209 5.251 -11.785 1.00 26.68 596 LYS A C 1
ATOM 4304 O O . LYS A 1 533 ? 34.851 4.226 -11.576 1.00 29.93 596 LYS A O 1
ATOM 4310 N N . THR A 1 534 ? 33.791 6.050 -10.814 1.00 22.33 597 THR A N 1
ATOM 4311 C CA . THR A 1 534 ? 34.095 5.746 -9.431 1.00 17.13 597 THR A CA 1
ATOM 4312 C C . THR A 1 534 ? 32.839 5.422 -8.611 1.00 19.72 597 THR A C 1
ATOM 4313 O O . THR A 1 534 ? 32.932 4.792 -7.543 1.00 20.85 597 THR A O 1
ATOM 4317 N N . MET A 1 535 ? 31.669 5.751 -9.164 1.00 22.82 598 MET A N 1
ATOM 4318 C CA . MET A 1 535 ? 30.382 5.560 -8.480 1.00 28.15 598 MET A CA 1
ATOM 4319 C C . MET A 1 535 ? 29.271 5.402 -9.490 1.00 28.04 598 MET A C 1
ATOM 4320 O O . MET A 1 535 ? 29.443 5.745 -10.643 1.00 34.69 598 MET A O 1
ATOM 4325 N N . ASN A 1 536 ? 28.117 4.927 -9.049 1.00 31.58 599 ASN A N 1
ATOM 4326 C CA . ASN A 1 536 ? 26.979 4.792 -9.945 1.00 33.95 599 ASN A CA 1
ATOM 4327 C C . ASN A 1 536 ? 26.167 6.043 -9.729 1.00 34.95 599 ASN A C 1
ATOM 4328 O O . ASN A 1 536 ? 26.290 6.678 -8.698 1.00 38.40 599 ASN A O 1
ATOM 4333 N N . LYS A 1 537 ? 25.299 6.368 -10.672 1.00 41.09 600 LYS A N 1
ATOM 4334 C CA . LYS A 1 537 ? 24.472 7.566 -10.569 1.00 46.18 600 LYS A CA 1
ATOM 4335 C C . LYS A 1 537 ? 23.690 7.654 -9.265 1.00 45.61 600 LYS A C 1
ATOM 4336 O O . LYS A 1 537 ? 23.572 8.719 -8.673 1.00 45.81 600 LYS A O 1
ATOM 4342 N N . ASP A 1 538 ? 23.154 6.525 -8.823 1.00 48.89 601 ASP A N 1
ATOM 4343 C CA . ASP A 1 538 ? 22.349 6.486 -7.608 1.00 51.51 601 ASP A CA 1
ATOM 4344 C C . ASP A 1 538 ? 23.139 6.461 -6.298 1.00 51.51 601 ASP A C 1
ATOM 4345 O O . ASP A 1 538 ? 22.570 6.230 -5.225 1.00 53.82 601 ASP A O 1
ATOM 4350 N N . ASP A 1 539 ? 24.449 6.670 -6.383 1.00 48.84 602 ASP A N 1
ATOM 4351 C CA . ASP A 1 539 ? 25.293 6.685 -5.192 1.00 42.93 602 ASP A CA 1
ATOM 4352 C C . ASP A 1 539 ? 25.384 8.071 -4.563 1.00 43.43 602 ASP A C 1
ATOM 4353 O O . ASP A 1 539 ? 25.117 9.096 -5.204 1.00 42.28 602 ASP A O 1
ATOM 4358 N N . ASP A 1 540 ? 25.811 8.095 -3.310 1.00 43.26 603 ASP A N 1
ATOM 4359 C CA . ASP A 1 540 ? 26.006 9.344 -2.606 1.00 40.16 603 ASP A CA 1
ATOM 4360 C C . ASP A 1 540 ? 27.502 9.586 -2.588 1.00 31.70 603 ASP A C 1
ATOM 4361 O O . ASP A 1 540 ? 28.298 8.647 -2.691 1.00 27.38 603 ASP A O 1
ATOM 4366 N N . LEU A 1 541 ? 27.871 10.848 -2.458 1.00 28.35 604 LEU A N 1
ATOM 4367 C CA . LEU A 1 541 ? 29.251 11.237 -2.421 1.00 27.72 604 LEU A CA 1
ATOM 4368 C C . LEU A 1 541 ? 29.938 10.886 -1.113 1.00 27.20 604 LEU A C 1
ATOM 4369 O O . LEU A 1 541 ? 30.035 11.710 -0.209 1.00 27.27 604 LEU A O 1
ATOM 4374 N N . THR A 1 542 ? 30.385 9.652 -0.994 1.00 25.39 605 THR A N 1
ATOM 4375 C CA . THR A 1 542 ? 31.097 9.268 0.201 1.00 24.04 605 THR A CA 1
ATOM 4376 C C . THR A 1 542 ? 32.596 9.271 -0.095 1.00 23.90 605 THR A C 1
ATOM 4377 O O . THR A 1 542 ? 33.025 9.519 -1.234 1.00 23.48 605 THR A O 1
ATOM 4381 N N . TYR A 1 543 ? 33.397 9.024 0.932 1.00 25.53 606 TYR A N 1
ATOM 4382 C CA . TYR A 1 543 ? 34.832 9.017 0.775 1.00 22.68 606 TYR A CA 1
ATOM 4383 C C . TYR A 1 543 ? 35.275 8.156 -0.409 1.00 26.07 606 TYR A C 1
ATOM 4384 O O . TYR A 1 543 ? 35.952 8.644 -1.309 1.00 25.68 606 TYR A O 1
ATOM 4393 N N . GLN A 1 544 ? 34.823 6.908 -0.469 1.00 30.00 607 GLN A N 1
ATOM 4394 C CA . GLN A 1 544 ? 35.221 6.032 -1.569 1.00 31.03 607 GLN A CA 1
ATOM 4395 C C . GLN A 1 544 ? 34.821 6.456 -2.995 1.00 31.29 607 GLN A C 1
ATOM 4396 O O . GLN A 1 544 ? 35.370 5.914 -3.964 1.00 30.65 607 GLN A O 1
ATOM 4402 N N . THR A 1 545 ? 33.920 7.436 -3.147 1.00 28.28 608 THR A N 1
ATOM 4403 C CA . THR A 1 545 ? 33.535 7.886 -4.494 1.00 22.81 608 THR A CA 1
ATOM 4404 C C . THR A 1 545 ? 34.596 8.795 -5.174 1.00 24.60 608 THR A C 1
ATOM 4405 O O . THR A 1 545 ? 34.498 9.074 -6.363 1.00 28.37 608 THR A O 1
ATOM 4409 N N . PHE A 1 546 ? 35.575 9.309 -4.430 1.00 20.71 609 PHE A N 1
ATOM 4410 C CA . PHE A 1 546 ? 36.594 10.138 -5.049 1.00 15.74 609 PHE A CA 1
ATOM 4411 C C . PHE A 1 546 ? 37.838 9.332 -5.334 1.00 17.92 609 PHE A C 1
ATOM 4412 O O . PHE A 1 546 ? 38.120 8.346 -4.656 1.00 18.65 609 PHE A O 1
ATOM 4420 N N . ASP A 1 547 ? 38.566 9.751 -6.359 1.00 18.87 610 ASP A N 1
ATOM 4421 C CA . ASP A 1 547 ? 39.750 9.052 -6.784 1.00 18.16 610 ASP A CA 1
ATOM 4422 C C . ASP A 1 547 ? 40.730 10.025 -7.421 1.00 15.86 610 ASP A C 1
ATOM 4423 O O . ASP A 1 547 ? 40.470 11.222 -7.468 1.00 19.23 610 ASP A O 1
ATOM 4428 N N . LEU A 1 548 ? 41.882 9.509 -7.847 1.00 21.56 611 LEU A N 1
ATOM 4429 C CA . LEU A 1 548 ? 42.945 10.289 -8.480 1.00 22.27 611 LEU A CA 1
ATOM 4430 C C . LEU A 1 548 ? 43.287 9.762 -9.860 1.00 24.97 611 LEU A C 1
ATOM 4431 O O . LEU A 1 548 ? 43.759 8.628 -10.012 1.00 29.97 611 LEU A O 1
ATOM 4436 N N . ALA A 1 549 ? 43.089 10.621 -10.850 1.00 26.25 612 ALA A N 1
ATOM 4437 C CA . ALA A 1 549 ? 43.371 10.316 -12.232 1.00 24.62 612 ALA A CA 1
ATOM 4438 C C . ALA A 1 549 ? 44.603 11.132 -12.562 1.00 28.33 612 ALA A C 1
ATOM 4439 O O . ALA A 1 549 ? 44.707 12.278 -12.145 1.00 32.38 612 ALA A O 1
ATOM 4441 N N . THR A 1 550 ? 45.541 10.544 -13.291 1.00 30.21 613 THR A N 1
ATOM 4442 C CA . THR A 1 550 ? 46.760 11.250 -13.688 1.00 30.57 613 THR A CA 1
ATOM 4443 C C . THR A 1 550 ? 47.190 10.895 -15.120 1.00 33.44 613 THR A C 1
ATOM 4444 O O . THR A 1 550 ? 46.531 10.114 -15.828 1.00 34.36 613 THR A O 1
ATOM 4448 N N . THR A 1 551 ? 48.240 11.553 -15.580 1.00 37.01 614 THR A N 1
ATOM 4449 C CA . THR A 1 551 ? 48.747 11.287 -16.910 1.00 38.47 614 THR A CA 1
ATOM 4450 C C . THR A 1 551 ? 50.229 11.086 -16.724 1.00 40.28 614 THR A C 1
ATOM 4451 O O . THR A 1 551 ? 50.799 11.460 -15.696 1.00 38.51 614 THR A O 1
ATOM 4455 N N . ASN A 1 552 ? 50.850 10.429 -17.683 1.00 46.43 615 ASN A N 1
ATOM 4456 C CA . ASN A 1 552 ? 52.275 10.165 -17.590 1.00 50.16 615 ASN A CA 1
ATOM 4457 C C . ASN A 1 552 ? 53.112 11.208 -18.311 1.00 51.62 615 ASN A C 1
ATOM 4458 O O . ASN A 1 552 ? 54.337 11.075 -18.394 1.00 57.98 615 ASN A O 1
ATOM 4463 N N . SER A 1 553 ? 52.458 12.243 -18.837 1.00 47.32 616 SER A N 1
ATOM 4464 C CA . SER A 1 553 ? 53.162 13.319 -19.524 1.00 42.68 616 SER A CA 1
ATOM 4465 C C . SER A 1 553 ? 53.146 14.459 -18.538 1.00 37.45 616 SER A C 1
ATOM 4466 O O . SER A 1 553 ? 52.200 14.596 -17.768 1.00 36.65 616 SER A O 1
ATOM 4469 N N . ASN A 1 554 ? 54.202 15.250 -18.512 1.00 34.64 617 ASN A N 1
ATOM 4470 C CA . ASN A 1 554 ? 54.221 16.363 -17.595 1.00 34.67 617 ASN A CA 1
ATOM 4471 C C . ASN A 1 554 ? 54.197 17.702 -18.317 1.00 32.58 617 ASN A C 1
ATOM 4472 O O . ASN A 1 554 ? 54.268 17.771 -19.545 1.00 30.23 617 ASN A O 1
ATOM 4477 N N . MET A 1 555 ? 54.027 18.764 -17.542 1.00 29.86 618 MET A N 1
ATOM 4478 C CA . MET A 1 555 ? 53.990 20.097 -18.089 1.00 27.61 618 MET A CA 1
ATOM 4479 C C . MET A 1 555 ? 54.931 21.031 -17.335 1.00 25.10 618 MET A C 1
ATOM 4480 O O . MET A 1 555 ? 55.335 20.762 -16.199 1.00 26.31 618 MET A O 1
ATOM 4485 N N . GLY A 1 556 ? 55.327 22.096 -18.013 1.00 23.52 619 GLY A N 1
ATOM 4486 C CA . GLY A 1 556 ? 56.216 23.068 -17.421 1.00 24.91 619 GLY A CA 1
ATOM 4487 C C . GLY A 1 556 ? 55.612 24.418 -17.683 1.00 27.73 619 GLY A C 1
ATOM 4488 O O . GLY A 1 556 ? 54.680 24.549 -18.497 1.00 23.15 619 GLY A O 1
ATOM 4489 N N . PHE A 1 557 ? 56.161 25.423 -17.012 1.00 30.28 620 PHE A N 1
ATOM 4490 C CA . PHE A 1 557 ? 55.671 26.794 -17.110 1.00 34.55 620 PHE A CA 1
ATOM 4491 C C . PHE A 1 557 ? 56.785 27.753 -17.482 1.00 42.20 620 PHE A C 1
ATOM 4492 O O . PHE A 1 557 ? 57.965 27.396 -17.395 1.00 46.27 620 PHE A O 1
ATOM 4500 N N . SER A 1 558 ? 56.408 28.967 -17.884 1.00 48.08 621 SER A N 1
ATOM 4501 C CA . SER A 1 558 ? 57.373 30.003 -18.268 1.00 54.70 621 SER A CA 1
ATOM 4502 C C . SER A 1 558 ? 56.973 31.410 -17.816 1.00 57.77 621 SER A C 1
ATOM 4503 O O . SER A 1 558 ? 55.798 31.796 -17.879 1.00 59.50 621 SER A O 1
ATOM 4506 N N . GLY A 1 559 ? 57.965 32.177 -17.376 1.00 51.01 622 GLY A N 1
ATOM 4507 C CA . GLY A 1 559 ? 57.717 33.545 -16.956 1.00 54.82 622 GLY A CA 1
ATOM 4508 C C . GLY A 1 559 ? 56.669 33.771 -15.888 1.00 58.35 622 GLY A C 1
ATOM 4509 O O . GLY A 1 559 ? 56.339 32.866 -15.117 1.00 58.27 622 GLY A O 1
ATOM 4510 N N . ASP A 1 560 ? 56.136 34.989 -15.866 1.00 51.88 623 ASP A N 1
ATOM 4511 C CA . ASP A 1 560 ? 55.141 35.382 -14.868 1.00 58.27 623 ASP A CA 1
ATOM 4512 C C . ASP A 1 560 ? 53.636 35.412 -15.235 1.00 59.45 623 ASP A C 1
ATOM 4513 O O . ASP A 1 560 ? 52.799 35.698 -14.367 1.00 50.92 623 ASP A O 1
ATOM 4518 N N . LYS A 1 561 ? 53.288 35.102 -16.488 1.00 57.60 624 LYS A N 1
ATOM 4519 C CA . LYS A 1 561 ? 51.879 35.090 -16.912 1.00 53.14 624 LYS A CA 1
ATOM 4520 C C . LYS A 1 561 ? 51.403 33.663 -17.252 1.00 55.24 624 LYS A C 1
ATOM 4521 O O . LYS A 1 561 ? 51.096 33.327 -18.403 1.00 54.52 624 LYS A O 1
ATOM 4527 N N . ASN A 1 562 ? 51.320 32.841 -16.215 1.00 53.71 625 ASN A N 1
ATOM 4528 C CA . ASN A 1 562 ? 50.916 31.461 -16.362 1.00 43.70 625 ASN A CA 1
ATOM 4529 C C . ASN A 1 562 ? 49.454 31.239 -16.113 1.00 38.64 625 ASN A C 1
ATOM 4530 O O . ASN A 1 562 ? 48.924 31.631 -15.084 1.00 35.89 625 ASN A O 1
ATOM 4535 N N . GLU A 1 563 ? 48.803 30.626 -17.091 1.00 35.03 626 GLU A N 1
ATOM 4536 C CA . GLU A 1 563 ? 47.374 30.357 -17.033 1.00 38.36 626 GLU A CA 1
ATOM 4537 C C . GLU A 1 563 ? 47.153 28.881 -17.320 1.00 33.90 626 GLU A C 1
ATOM 4538 O O . GLU A 1 563 ? 47.977 28.237 -17.974 1.00 29.41 626 GLU A O 1
ATOM 4544 N N . LEU A 1 564 ? 46.058 28.352 -16.787 1.00 32.71 627 LEU A N 1
ATOM 4545 C CA . LEU A 1 564 ? 45.720 26.949 -16.922 1.00 29.13 627 LEU A CA 1
ATOM 4546 C C . LEU A 1 564 ? 44.231 26.844 -17.251 1.00 27.45 627 LEU A C 1
ATOM 4547 O O . LEU A 1 564 ? 43.429 27.543 -16.667 1.00 30.97 627 LEU A O 1
ATOM 4552 N N . ILE A 1 565 ? 43.875 25.998 -18.213 1.00 28.10 628 ILE A N 1
ATOM 4553 C CA . ILE A 1 565 ? 42.485 25.803 -18.599 1.00 24.70 628 ILE A CA 1
ATOM 4554 C C . ILE A 1 565 ? 42.226 24.315 -18.504 1.00 27.04 628 ILE A C 1
ATOM 4555 O O . ILE A 1 565 ? 43.103 23.509 -18.807 1.00 29.17 628 ILE A O 1
ATOM 4560 N N . ILE A 1 566 ? 41.032 23.947 -18.073 1.00 28.48 629 ILE A N 1
ATOM 4561 C CA . ILE A 1 566 ? 40.639 22.540 -17.978 1.00 26.82 629 ILE A CA 1
ATOM 4562 C C . ILE A 1 566 ? 39.516 22.416 -18.999 1.00 27.09 629 ILE A C 1
ATOM 4563 O O . ILE A 1 566 ? 38.642 23.273 -19.058 1.00 25.41 629 ILE A O 1
ATOM 4568 N N . GLY A 1 567 ? 39.563 21.387 -19.827 1.00 23.95 630 GLY A N 1
ATOM 4569 C CA . GLY A 1 567 ? 38.521 21.189 -20.811 1.00 21.92 630 GLY A CA 1
ATOM 4570 C C . GLY A 1 567 ? 38.045 19.761 -20.653 1.00 21.32 630 GLY A C 1
ATOM 4571 O O . GLY A 1 567 ? 38.611 19.023 -19.859 1.00 23.51 630 GLY A O 1
ATOM 4572 N N . ALA A 1 568 ? 37.035 19.346 -21.398 1.00 17.13 631 ALA A N 1
ATOM 4573 C CA . ALA A 1 568 ? 36.552 17.991 -21.292 1.00 21.52 631 ALA A CA 1
ATOM 4574 C C . ALA A 1 568 ? 35.908 17.659 -22.616 1.00 26.30 631 ALA A C 1
ATOM 4575 O O . ALA A 1 568 ? 35.663 18.545 -23.428 1.00 30.10 631 ALA A O 1
ATOM 4577 N N . GLU A 1 569 ? 35.649 16.376 -22.838 1.00 27.88 632 GLU A N 1
ATOM 4578 C CA . GLU A 1 569 ? 35.022 15.926 -24.061 1.00 27.34 632 GLU A CA 1
ATOM 4579 C C . GLU A 1 569 ? 33.582 15.682 -23.687 1.00 29.00 632 GLU A C 1
ATOM 4580 O O . GLU A 1 569 ? 33.241 15.485 -22.519 1.00 35.17 632 GLU A O 1
ATOM 4586 N N . SER A 1 570 ? 32.744 15.610 -24.691 1.00 29.68 633 SER A N 1
ATOM 4587 C CA . SER A 1 570 ? 31.335 15.418 -24.459 1.00 35.44 633 SER A CA 1
ATOM 4588 C C . SER A 1 570 ? 30.938 14.096 -23.806 1.00 35.58 633 SER A C 1
ATOM 4589 O O . SER A 1 570 ? 31.584 13.065 -24.013 1.00 34.82 633 SER A O 1
ATOM 4592 N N . PHE A 1 571 ? 29.878 14.156 -23.002 1.00 36.23 634 PHE A N 1
ATOM 4593 C CA . PHE A 1 571 ? 29.311 12.998 -22.307 1.00 42.20 634 PHE A CA 1
ATOM 4594 C C . PHE A 1 571 ? 27.795 13.200 -22.340 1.00 47.39 634 PHE A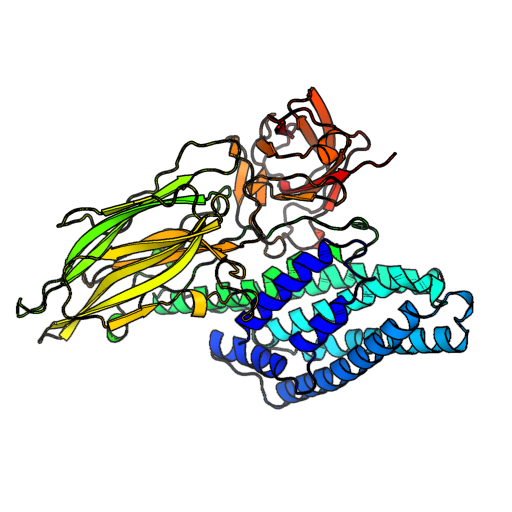 C 1
ATOM 4595 O O . PHE A 1 571 ? 27.322 14.328 -22.550 1.00 50.40 634 PHE A O 1
ATOM 4603 N N . VAL A 1 572 ? 27.023 12.135 -22.145 1.00 50.72 635 VAL A N 1
ATOM 4604 C CA . VAL A 1 572 ? 25.565 12.297 -22.176 1.00 54.37 635 VAL A CA 1
ATOM 4605 C C . VAL A 1 572 ? 25.072 12.906 -20.896 1.00 55.57 635 VAL A C 1
ATOM 4606 O O . VAL A 1 572 ? 25.636 12.656 -19.838 1.00 59.25 635 VAL A O 1
ATOM 4610 N N . SER A 1 573 ? 24.027 13.712 -20.988 1.00 57.62 636 SER A N 1
ATOM 4611 C CA . SER A 1 573 ? 23.456 14.332 -19.801 1.00 59.56 636 SER A CA 1
ATOM 4612 C C . SER A 1 573 ? 22.958 13.233 -18.851 1.00 57.43 636 SER A C 1
ATOM 4613 O O . SER A 1 573 ? 22.581 12.138 -19.288 1.00 55.14 636 SER A O 1
ATOM 4616 N N . ASN A 1 574 ? 22.965 13.512 -17.555 1.00 54.22 637 ASN A N 1
ATOM 4617 C CA . ASN A 1 574 ? 22.517 12.502 -16.618 1.00 50.72 637 ASN A CA 1
ATOM 4618 C C . ASN A 1 574 ? 23.695 11.837 -15.933 1.00 47.01 637 ASN A C 1
ATOM 4619 O O . ASN A 1 574 ? 23.523 11.136 -14.940 1.00 48.92 637 ASN A O 1
ATOM 4620 N N . GLU A 1 575 ? 24.887 12.002 -16.489 1.00 40.83 638 GLU A N 1
ATOM 4621 C CA . GLU A 1 575 ? 26.076 11.444 -15.877 1.00 35.16 638 GLU A CA 1
ATOM 4622 C C . GLU A 1 575 ? 26.635 12.543 -14.986 1.00 34.74 638 GLU A C 1
ATOM 4623 O O . GLU A 1 575 ? 26.672 13.717 -15.373 1.00 38.01 638 GLU A O 1
ATOM 4629 N N . LYS A 1 576 ? 27.032 12.179 -13.777 1.00 29.44 639 LYS A N 1
ATOM 4630 C CA . LYS A 1 576 ? 27.552 13.176 -12.858 1.00 24.93 639 LYS A CA 1
ATOM 4631 C C . LYS A 1 576 ? 29.052 13.139 -12.781 1.00 19.69 639 LYS A C 1
ATOM 4632 O O . LYS A 1 576 ? 29.629 12.070 -12.611 1.00 23.43 639 LYS A O 1
ATOM 4638 N N . ILE A 1 577 ? 29.674 14.306 -12.884 1.00 20.00 640 ILE A N 1
ATOM 4639 C CA . ILE A 1 577 ? 31.112 14.431 -12.794 1.00 17.08 640 ILE A CA 1
ATOM 4640 C C . ILE A 1 577 ? 31.398 15.560 -11.845 1.00 20.90 640 ILE A C 1
ATOM 4641 O O . ILE A 1 577 ? 30.923 16.669 -12.050 1.00 24.38 640 ILE A O 1
ATOM 4646 N N . TYR A 1 578 ? 32.147 15.270 -10.787 1.00 20.22 641 TYR A N 1
ATOM 4647 C CA . TYR A 1 578 ? 32.511 16.259 -9.773 1.00 17.64 641 TYR A CA 1
ATOM 4648 C C . TYR A 1 578 ? 34.026 16.384 -9.729 1.00 18.19 641 TYR A C 1
ATOM 4649 O O . TYR A 1 578 ? 34.734 15.375 -9.669 1.00 21.22 641 TYR A O 1
ATOM 4658 N N . ILE A 1 579 ? 34.536 17.597 -9.779 1.00 14.05 642 ILE A N 1
ATOM 4659 C CA . ILE A 1 579 ? 35.972 17.771 -9.730 1.00 16.24 642 ILE A CA 1
ATOM 4660 C C . ILE A 1 579 ? 36.233 18.571 -8.473 1.00 19.04 642 ILE A C 1
ATOM 4661 O O . ILE A 1 579 ? 35.481 19.508 -8.175 1.00 18.93 642 ILE A O 1
ATOM 4666 N N . ASP A 1 580 ? 37.298 18.217 -7.757 1.00 16.92 643 ASP A N 1
ATOM 4667 C CA . ASP A 1 580 ? 37.641 18.858 -6.493 1.00 18.25 643 ASP A CA 1
ATOM 4668 C C . ASP A 1 580 ? 39.010 19.595 -6.502 1.00 22.02 643 ASP A C 1
ATOM 4669 O O . ASP A 1 580 ? 39.054 20.832 -6.376 1.00 25.31 643 ASP A O 1
ATOM 4674 N N . LYS A 1 581 ? 40.109 18.865 -6.713 1.00 18.14 644 LYS A N 1
ATOM 4675 C CA . LYS A 1 581 ? 41.453 19.458 -6.710 1.00 15.52 644 LYS A CA 1
ATOM 4676 C C . LYS A 1 581 ? 42.324 19.072 -7.904 1.00 18.25 644 LYS A C 1
ATOM 4677 O O . LYS A 1 581 ? 42.281 17.935 -8.372 1.00 21.91 644 LYS A O 1
ATOM 4683 N N . ILE A 1 582 ? 43.196 19.993 -8.301 1.00 17.14 645 ILE A N 1
ATOM 4684 C CA . ILE A 1 582 ? 44.148 19.763 -9.372 1.00 19.23 645 ILE A CA 1
ATOM 4685 C C . ILE A 1 582 ? 45.429 19.668 -8.559 1.00 19.54 645 ILE A C 1
ATOM 4686 O O . ILE A 1 582 ? 45.707 20.560 -7.774 1.00 21.68 645 ILE A O 1
ATOM 4691 N N . GLU A 1 583 ? 46.180 18.580 -8.686 1.00 18.93 646 GLU A N 1
ATOM 4692 C CA . GLU A 1 583 ? 47.429 18.440 -7.924 1.00 16.90 646 GLU A CA 1
ATOM 4693 C C . GLU A 1 583 ? 48.682 18.486 -8.800 1.00 16.17 646 GLU A C 1
ATOM 4694 O O . GLU A 1 583 ? 48.737 17.839 -9.832 1.00 20.50 646 GLU A O 1
ATOM 4700 N N . PHE A 1 584 ? 49.703 19.204 -8.349 1.00 19.07 647 PHE A N 1
ATOM 4701 C CA . PHE A 1 584 ? 50.957 19.323 -9.071 1.00 20.63 647 PHE A CA 1
ATOM 4702 C C . PHE A 1 584 ? 52.054 18.617 -8.337 1.00 23.42 647 PHE A C 1
ATOM 4703 O O . PHE A 1 584 ? 52.311 18.899 -7.174 1.00 27.50 647 PHE A O 1
ATOM 4711 N N . ILE A 1 585 ? 52.677 17.668 -9.020 1.00 27.05 648 ILE A N 1
ATOM 4712 C CA . ILE A 1 585 ? 53.762 16.887 -8.456 1.00 30.07 648 ILE A CA 1
ATOM 4713 C C . ILE A 1 585 ? 55.023 17.295 -9.214 1.00 30.79 648 ILE A C 1
ATOM 4714 O O . ILE A 1 585 ? 55.027 17.262 -10.438 1.00 35.36 648 ILE A O 1
ATOM 4719 N N . PRO A 1 586 ? 56.085 17.747 -8.507 1.00 31.58 649 PRO A N 1
ATOM 4720 C CA . PRO A 1 586 ? 57.333 18.149 -9.185 1.00 32.46 649 PRO A CA 1
ATOM 4721 C C . PRO A 1 586 ? 58.102 16.943 -9.694 1.00 36.67 649 PRO A C 1
ATOM 4722 O O . PRO A 1 586 ? 58.715 16.219 -8.919 1.00 42.34 649 PRO A O 1
ATOM 4726 N N . VAL A 1 587 ? 58.070 16.729 -11.003 1.00 41.36 650 VAL A N 1
ATOM 4727 C CA . VAL A 1 587 ? 58.747 15.605 -11.626 1.00 44.05 650 VAL A CA 1
ATOM 4728 C C . VAL A 1 587 ? 60.245 15.764 -11.547 1.00 52.17 650 VAL A C 1
ATOM 4729 O O . VAL A 1 587 ? 60.838 16.527 -12.312 1.00 52.85 650 VAL A O 1
ATOM 4733 N N . GLN A 1 588 ? 60.854 15.030 -10.625 1.00 51.59 651 GLN A N 1
ATOM 4734 C CA . GLN A 1 588 ? 62.303 15.076 -10.425 1.00 50.76 651 GLN A CA 1
ATOM 4735 C C . GLN A 1 588 ? 63.006 13.915 -11.116 1.00 53.73 651 GLN A C 1
ATOM 4736 O O . GLN A 1 588 ? 63.530 13.018 -10.449 1.00 55.70 651 GLN A O 1
ATOM 4742 N N . LEU A 1 589 ? 63.053 13.970 -12.444 1.00 55.70 652 LEU A N 1
ATOM 4743 C CA . LEU A 1 589 ? 63.664 12.921 -13.257 1.00 58.30 652 LEU A CA 1
ATOM 4744 C C . LEU A 1 589 ? 65.162 12.716 -13.020 1.00 51.61 652 LEU A C 1
ATOM 4745 O O . LEU A 1 589 ? 65.540 11.655 -12.462 1.00 53.02 652 LEU A O 1
#

InterPro domains:
  IPR001178 Pesticidal crystal protein, domain II [PF00555] (296-502)
  IPR005638 Pesticidal crystal protein, domain III [PF03944] (512-651)
  IPR005639 Pesticidal crystal protein, domain I [PF03945] (66-288)
  IPR008979 Galactose-binding-like domain superfamily [SSF49785] (504-651)
  IPR036399 Pesticidal crystal protein, central domain superfamily [G3DSA:2.100.10.10] (302-500)
  IPR036399 Pesticidal crystal protein, central domain superfamily [SSF51096] (291-502)
  IPR036716 Pesticidal crystal protein, N-terminal domain superfamily [G3DSA:1.20.190.10] (61-290)
  IPR036716 Pesticidal crystal protein, N-terminal domain superfamily [SSF56849] (65-290)
  IPR038979 Pesticidal crystal protein [PTHR37003] (74-309)

Solvent-accessible surface area: 24058 Å² total; per-residue (Å²): 137,9,14,16,27,0,8,26,0,4,13,48,0,18,45,9,1,11,48,70,70,3,3,8,103,62,75,29,17,82,57,0,15,116,28,0,3,26,96,85,21,84,18,1,98,34,0,0,40,14,0,8,87,7,44,113,73,131,8,93,148,140,5,56,64,107,0,50,49,39,2,126,26,0,20,86,21,0,62,70,0,0,86,9,2,38,53,9,60,173,35,70,144,106,125,58,44,162,152,16,38,81,97,4,60,115,32,0,46,93,0,2,35,47,0,90,103,1,11,90,20,1,32,36,92,151,9,34,18,2,0,0,0,0,14,0,1,0,0,0,0,0,0,0,0,0,3,0,0,19,34,5,0,157,73,0,39,27,54,89,116,52,21,44,95,20,46,117,55,2,83,107,19,9,45,88,9,1,35,32,0,15,78,56,18,69,76,4,17,81,61,30,121,35,81,70,6,40,20,0,28,96,0,1,82,0,56,8,16,0,12,3,0,0,16,4,0,2,16,1,2,22,7,1,14,6,130,79,8,41,71,1,4,46,23,12,3,14,26,45,4,28,1,31,12,2,10,94,1,107,90,2,56,119,62,3,10,67,11,123,52,0,54,113,52,29,55,168,54,42,37,9,5,18,16,30,0,0,38,0,12,1,82,62,10,62,6,120,139,38,197,42,5,0,12,8,0,0,0,0,61,0,45,2,46,9,1,22,34,17,80,145,71,80,83,12,93,44,22,27,46,114,31,86,63,102,76,31,106,20,64,0,89,58,47,38,4,23,54,2,57,2,22,5,6,52,4,62,64,92,89,55,69,29,24,7,0,0,0,48,0,31,0,22,14,18,8,83,154,145,104,84,64,43,79,43,54,0,51,4,152,99,52,79,34,79,72,90,32,25,28,2,50,107,30,12,22,25,34,58,130,121,60,80,44,47,130,8,31,1,5,15,5,4,10,0,4,6,13,80,11,95,76,224,10,8,0,0,0,2,1,7,2,3,7,88,19,10,29,45,108,5,36,1,28,12,121,64,4,2,9,5,6,3,6,1,0,35,25,54,24,121,5,10,27,16,62,136,17,28,20,8,4,8,14,38,0,0,38,1,108,118,26,41,80,38,1,0,58,0,48,2,44,18,72,89,54,0,53,166,45,99,0,80,0,16,0,30,4,0,0,4,38,94,10,92,0,27,0,41,9,64,56,141,25,111,9,43,0,148,0,82,105,38,7,76,98,127,60,113,40,50,49,128,7,19,70,44,9,61,15,150,60,31,0,6,10,69,44,132,164,4,51,0,29,2,0,7,50,98,38,112,103,51,23,56,0,25,2,4,9,0,0,0,10,1,30,120,214

Radius of gyration: 25.69 Å; Cα contacts (8 Å, |Δi|>4): 1273; chains: 1; bounding box: 72×71×58 Å